Protein AF-0000000068370770 (afdb_homodimer)

Radius of gyration: 28.27 Å; Cα contacts (8 Å, |Δi|>4): 1199; chains: 2; bounding box: 85×94×84 Å

Structure (mmCIF, N/CA/C/O backbone):
data_AF-0000000068370770-model_v1
#
loop_
_entity.id
_entity.type
_entity.pdbx_description
1 polymer 'Peptidase S1 domain-containing protein'
#
loop_
_atom_site.group_PDB
_atom_site.id
_atom_site.type_symbol
_atom_site.label_atom_id
_atom_site.label_alt_id
_atom_site.label_comp_id
_atom_site.label_asym_id
_atom_site.label_entity_id
_atom_site.label_seq_id
_atom_site.pdbx_PDB_ins_code
_atom_site.Cartn_x
_atom_site.Cartn_y
_atom_site.Cartn_z
_atom_site.occupancy
_atom_site.B_iso_or_equiv
_atom_site.auth_seq_id
_atom_site.auth_comp_id
_atom_site.auth_asym_id
_atom_site.auth_atom_id
_atom_site.pdbx_PDB_model_num
ATOM 1 N N . MET A 1 1 ? 51.875 -56.219 -5.203 1 25.67 1 MET A N 1
ATOM 2 C CA . MET A 1 1 ? 50.938 -55.594 -6.117 1 25.67 1 MET A CA 1
ATOM 3 C C . MET A 1 1 ? 49.719 -55.062 -5.359 1 25.67 1 MET A C 1
ATOM 5 O O . MET A 1 1 ? 48.844 -55.812 -4.934 1 25.67 1 MET A O 1
ATOM 9 N N . MET A 1 2 ? 49.938 -54.031 -4.477 1 26.03 2 MET A N 1
ATOM 10 C CA . MET A 1 2 ? 49.094 -53.344 -3.504 1 26.03 2 MET A CA 1
ATOM 11 C C . MET A 1 2 ? 48 -52.531 -4.203 1 26.03 2 MET A C 1
ATOM 13 O O . MET A 1 2 ? 48.281 -51.688 -5.031 1 26.03 2 MET A O 1
ATOM 17 N N . CYS A 1 3 ? 46.844 -53.219 -4.527 1 25.69 3 CYS A N 1
ATOM 18 C CA . CYS A 1 3 ? 45.688 -52.656 -5.195 1 25.69 3 CYS A CA 1
ATOM 19 C C . CYS A 1 3 ? 45.188 -51.406 -4.488 1 25.69 3 CYS A C 1
ATOM 21 O O . CYS A 1 3 ? 44.844 -51.438 -3.309 1 25.69 3 CYS A O 1
ATOM 23 N N . LEU A 1 4 ? 45.781 -50.281 -4.832 1 23.16 4 LEU A N 1
ATOM 24 C CA . LEU A 1 4 ? 45.375 -48.906 -4.418 1 23.16 4 LEU A CA 1
ATOM 25 C C . LEU A 1 4 ? 43.906 -48.656 -4.688 1 23.16 4 LEU A C 1
ATOM 27 O O . LEU A 1 4 ? 43.469 -48.656 -5.844 1 23.16 4 LEU A O 1
ATOM 31 N N . PHE A 1 5 ? 43.031 -49.25 -3.863 1 23.81 5 PHE A N 1
ATOM 32 C CA . PHE A 1 5 ? 41.625 -48.969 -3.9 1 23.81 5 PHE A CA 1
ATOM 33 C C . PHE A 1 5 ? 41.375 -47.469 -3.875 1 23.81 5 PHE A C 1
ATOM 35 O O . PHE A 1 5 ? 41.688 -46.781 -2.891 1 23.81 5 PHE A O 1
ATOM 42 N N . ASN A 1 6 ? 41.5 -46.844 -5.043 1 23.33 6 ASN A N 1
ATOM 43 C CA . ASN A 1 6 ? 41.125 -45.469 -5.219 1 23.33 6 ASN A CA 1
ATOM 44 C C . ASN A 1 6 ? 39.688 -45.219 -4.785 1 23.33 6 ASN A C 1
ATOM 46 O O . ASN A 1 6 ? 38.75 -45.781 -5.375 1 23.33 6 ASN A O 1
ATOM 50 N N . LEU A 1 7 ? 39.469 -45.094 -3.482 1 22.34 7 LEU A N 1
ATOM 51 C CA . LEU A 1 7 ? 38.156 -44.656 -2.961 1 22.34 7 LEU A CA 1
ATOM 52 C C . LEU A 1 7 ? 37.688 -43.375 -3.676 1 22.34 7 LEU A C 1
ATOM 54 O O . LEU A 1 7 ? 38.344 -42.344 -3.592 1 22.34 7 LEU A O 1
ATOM 58 N N . ILE A 1 8 ? 37.094 -43.562 -4.863 1 22.84 8 ILE A N 1
ATOM 59 C CA . ILE A 1 8 ? 36.375 -42.469 -5.531 1 22.84 8 ILE A CA 1
ATOM 60 C C . ILE A 1 8 ? 35.406 -41.812 -4.555 1 22.84 8 ILE A C 1
ATOM 62 O O . ILE A 1 8 ? 34.5 -42.469 -4.031 1 22.84 8 ILE A O 1
ATOM 66 N N . GLN A 1 9 ? 35.906 -40.875 -3.742 1 21.64 9 GLN A N 1
ATOM 67 C CA . GLN A 1 9 ? 35.062 -40 -2.941 1 21.64 9 GLN A CA 1
ATOM 68 C C . GLN A 1 9 ? 33.969 -39.375 -3.789 1 21.64 9 GLN A C 1
ATOM 70 O O . GLN A 1 9 ? 34.25 -38.594 -4.715 1 21.64 9 GLN A O 1
ATOM 75 N N . MET A 1 10 ? 32.938 -40.156 -4.074 1 22.88 10 MET A N 1
ATOM 76 C CA . MET A 1 10 ? 31.75 -39.562 -4.68 1 22.88 10 MET A CA 1
ATOM 77 C C . MET A 1 10 ? 31.297 -38.312 -3.918 1 22.88 10 MET A C 1
ATOM 79 O O . MET A 1 10 ? 31 -38.406 -2.727 1 22.88 10 MET A O 1
ATOM 83 N N . ALA A 1 11 ? 31.922 -37.188 -4.18 1 23.06 11 ALA A N 1
ATOM 84 C CA . ALA A 1 11 ? 31.438 -35.875 -3.727 1 23.06 11 ALA A CA 1
ATOM 85 C C . ALA A 1 11 ? 29.953 -35.719 -3.996 1 23.06 11 ALA A C 1
ATOM 87 O O . ALA A 1 11 ? 29.516 -35.719 -5.148 1 23.06 11 ALA A O 1
ATOM 88 N N . PHE A 1 12 ? 29.203 -36.375 -3.16 1 23.58 12 PHE A N 1
ATOM 89 C CA . PHE A 1 12 ? 27.797 -36 -3.104 1 23.58 12 PHE A CA 1
ATOM 90 C C . PHE A 1 12 ? 27.641 -34.469 -3.025 1 23.58 12 PHE A C 1
ATOM 92 O O . PHE A 1 12 ? 28.047 -33.844 -2.049 1 23.58 12 PHE A O 1
ATOM 99 N N . LEU A 1 13 ? 27.906 -33.812 -4.094 1 23.61 13 LEU A N 1
ATOM 100 C CA . LEU A 1 13 ? 27.438 -32.438 -4.152 1 23.61 13 LEU A CA 1
ATOM 101 C C . LEU A 1 13 ? 26 -32.344 -3.639 1 23.61 13 LEU A C 1
ATOM 103 O O . LEU A 1 13 ? 25.078 -32.875 -4.266 1 23.61 13 LEU A O 1
ATOM 107 N N . ILE A 1 14 ? 25.875 -32.625 -2.381 1 25.19 14 ILE A N 1
ATOM 108 C CA . ILE A 1 14 ? 24.641 -32.219 -1.721 1 25.19 14 ILE A CA 1
ATOM 109 C C . ILE A 1 14 ? 24.234 -30.828 -2.207 1 25.19 14 ILE A C 1
ATOM 111 O O . ILE A 1 14 ? 24.953 -29.844 -2.016 1 25.19 14 ILE A O 1
ATOM 115 N N . GLY A 1 15 ? 23.734 -30.734 -3.34 1 25.94 15 GLY A N 1
ATOM 116 C CA . GLY A 1 15 ? 23.062 -29.5 -3.713 1 25.94 15 GLY A CA 1
ATOM 117 C C . GLY A 1 15 ? 22.312 -28.844 -2.557 1 25.94 15 GLY A C 1
ATOM 118 O O . GLY A 1 15 ? 21.453 -29.469 -1.938 1 25.94 15 GLY A O 1
ATOM 119 N N . GLN A 1 16 ? 23.047 -28.141 -1.66 1 25.39 16 GLN A N 1
ATOM 120 C CA . GLN A 1 16 ? 22.5 -27.266 -0.634 1 25.39 16 GLN A CA 1
ATOM 121 C C . GLN A 1 16 ? 21.266 -26.516 -1.143 1 25.39 16 GLN A C 1
ATOM 123 O O . GLN A 1 16 ? 21.344 -25.781 -2.127 1 25.39 16 GLN A O 1
ATOM 128 N N . SER A 1 17 ? 20.172 -27.125 -1.146 1 30.44 17 SER A N 1
ATOM 129 C CA . SER A 1 17 ? 18.953 -26.328 -1.095 1 30.44 17 SER A CA 1
ATOM 130 C C . SER A 1 17 ? 19.156 -25.078 -0.256 1 30.44 17 SER A C 1
ATOM 132 O O . SER A 1 17 ? 19.453 -25.156 0.938 1 30.44 17 SER A O 1
ATOM 134 N N . THR A 1 18 ? 20.062 -24.219 -0.534 1 31.11 18 THR A N 1
ATOM 135 C CA . THR A 1 18 ? 20.062 -22.953 0.2 1 31.11 18 THR A CA 1
ATOM 136 C C . THR A 1 18 ? 18.641 -22.453 0.403 1 31.11 18 THR A C 1
ATOM 138 O O . THR A 1 18 ? 17.906 -22.203 -0.565 1 31.11 18 THR A O 1
ATOM 141 N N . ASP A 1 19 ? 17.859 -23 1.368 1 35.88 19 ASP A N 1
ATOM 142 C CA . ASP A 1 19 ? 16.797 -22.203 2.008 1 35.88 19 ASP A CA 1
ATOM 143 C C . ASP A 1 19 ? 17.125 -20.719 1.959 1 35.88 19 ASP A C 1
ATOM 145 O O . ASP A 1 19 ? 18.125 -20.266 2.531 1 35.88 19 ASP A O 1
ATOM 149 N N . ILE A 1 20 ? 17.266 -20.234 0.922 1 36.94 20 ILE A N 1
ATOM 150 C CA . ILE A 1 20 ? 17.359 -18.781 1.013 1 36.94 20 ILE A CA 1
ATOM 151 C C . ILE A 1 20 ? 16.562 -18.297 2.23 1 36.94 20 ILE A C 1
ATOM 153 O O . ILE A 1 20 ? 15.43 -17.844 2.104 1 36.94 20 ILE A O 1
ATOM 157 N N . SER A 1 21 ? 16.328 -19.156 3.223 1 37.56 21 SER A N 1
ATOM 158 C CA . SER A 1 21 ? 15.68 -18.891 4.508 1 37.56 21 SER A CA 1
ATOM 159 C C . SER A 1 21 ? 16.266 -17.656 5.184 1 37.56 21 SER A C 1
ATOM 161 O O . SER A 1 21 ? 15.609 -17.047 6.031 1 37.56 21 SER A O 1
ATOM 163 N N . ASP A 1 22 ? 17.531 -17.594 5.312 1 38 22 ASP A N 1
ATOM 164 C CA . ASP A 1 22 ? 17.984 -16.797 6.449 1 38 22 ASP A CA 1
ATOM 165 C C . ASP A 1 22 ? 17.484 -15.359 6.348 1 38 22 ASP A C 1
ATOM 167 O O . ASP A 1 22 ? 17.422 -14.648 7.352 1 38 22 ASP A O 1
ATOM 171 N N . GLY A 1 23 ? 17.844 -14.68 5.277 1 41.28 23 GLY A N 1
ATOM 172 C CA . GLY A 1 23 ? 17.516 -13.305 5.59 1 41.28 23 GLY A CA 1
ATOM 173 C C . GLY A 1 23 ? 16.031 -13.07 5.773 1 41.28 23 GLY A C 1
ATOM 174 O O . GLY A 1 23 ? 15.219 -13.633 5.047 1 41.28 23 GLY A O 1
ATOM 175 N N . GLU A 1 24 ? 15.508 -13.07 7.016 1 46.75 24 GLU A N 1
ATOM 176 C CA . GLU A 1 24 ? 14.203 -12.727 7.566 1 46.75 24 GLU A CA 1
ATOM 177 C C . GLU A 1 24 ? 13.414 -11.844 6.605 1 46.75 24 GLU A C 1
ATOM 179 O O . GLU A 1 24 ? 13.32 -10.633 6.801 1 46.75 24 GLU A O 1
ATOM 184 N N . GLU A 1 25 ? 13.656 -11.984 5.332 1 52.19 25 GLU A N 1
ATOM 185 C CA . GLU A 1 25 ? 12.938 -11 4.527 1 52.19 25 GLU A CA 1
ATOM 186 C C . GLU A 1 25 ? 11.43 -11.188 4.648 1 52.19 25 GLU A C 1
ATOM 188 O O . GLU A 1 25 ? 10.906 -12.266 4.352 1 52.19 25 GLU A O 1
ATOM 193 N N . HIS A 1 26 ? 10.844 -10.523 5.59 1 57.03 26 HIS A N 1
ATOM 194 C CA . HIS A 1 26 ? 9.422 -10.555 5.898 1 57.03 26 HIS A CA 1
ATOM 195 C C . HIS A 1 26 ? 8.594 -10.023 4.734 1 57.03 26 HIS A C 1
ATOM 197 O O . HIS A 1 26 ? 7.363 -10.133 4.742 1 57.03 26 HIS A O 1
ATOM 203 N N . SER A 1 27 ? 9.289 -9.414 3.77 1 61.91 27 SER A N 1
ATOM 204 C CA . SER A 1 27 ? 8.469 -8.852 2.703 1 61.91 27 SER A CA 1
ATOM 205 C C . SER A 1 27 ? 9.258 -8.75 1.397 1 61.91 27 SER A C 1
ATOM 207 O O . SER A 1 27 ? 10.484 -8.672 1.409 1 61.91 27 SER A O 1
ATOM 209 N N . ILE A 1 28 ? 8.633 -9.141 0.267 1 71.62 28 ILE A N 1
ATOM 210 C CA . ILE A 1 28 ? 9.109 -8.875 -1.087 1 71.62 28 ILE A CA 1
ATOM 211 C C . ILE A 1 28 ? 8.328 -7.707 -1.69 1 71.62 28 ILE A C 1
ATOM 213 O O . ILE A 1 28 ? 7.094 -7.707 -1.683 1 71.62 28 ILE A O 1
ATOM 217 N N . PRO A 1 29 ? 9.016 -6.703 -2.25 1 76.56 29 PRO A N 1
ATOM 218 C CA . PRO A 1 29 ? 8.414 -5.418 -2.615 1 76.56 29 PRO A CA 1
ATOM 219 C C . PRO A 1 29 ? 7.371 -5.551 -3.725 1 76.56 29 PRO A C 1
ATOM 221 O O . PRO A 1 29 ? 6.668 -4.586 -4.035 1 76.56 29 PRO A O 1
ATOM 224 N N . TYR A 1 30 ? 7.078 -6.762 -4.289 1 86.81 30 TYR A N 1
ATOM 225 C CA . TYR A 1 30 ? 6.07 -6.836 -5.344 1 86.81 30 TYR A CA 1
ATOM 226 C C . TYR A 1 30 ? 5.004 -7.871 -5.008 1 86.81 30 TYR A C 1
ATOM 228 O O . TYR A 1 30 ? 4.074 -8.086 -5.785 1 86.81 30 TYR A O 1
ATOM 236 N N . MET A 1 31 ? 5.137 -8.383 -3.82 1 87.94 31 MET A N 1
ATOM 237 C CA . MET A 1 31 ? 4.18 -9.43 -3.467 1 87.94 31 MET A CA 1
ATOM 238 C C . MET A 1 31 ? 3.16 -8.914 -2.457 1 87.94 31 MET A C 1
ATOM 240 O O . MET A 1 31 ? 3.496 -8.109 -1.584 1 87.94 31 MET A O 1
ATOM 244 N N . VAL A 1 32 ? 1.964 -9.43 -2.57 1 87 32 VAL A N 1
ATOM 245 C CA . VAL A 1 32 ? 0.902 -9.078 -1.631 1 87 32 VAL A CA 1
ATOM 246 C C . VAL A 1 32 ? 0.231 -10.352 -1.114 1 87 32 VAL A C 1
ATOM 248 O O . VAL A 1 32 ? 0.291 -11.398 -1.762 1 87 32 VAL A O 1
ATOM 251 N N . GLY A 1 33 ? -0.322 -10.188 0.079 1 86.19 33 GLY A N 1
ATOM 252 C CA . GLY A 1 33 ? -1.226 -11.203 0.593 1 86.19 33 GLY A CA 1
ATOM 253 C C . GLY A 1 33 ? -2.689 -10.867 0.37 1 86.19 33 GLY A C 1
ATOM 254 O O . GLY A 1 33 ? -3.096 -9.711 0.512 1 86.19 33 GLY A O 1
ATOM 255 N N . ILE A 1 34 ? -3.369 -11.836 -0.151 1 88.25 34 ILE A N 1
ATOM 256 C CA . ILE A 1 34 ? -4.82 -11.734 -0.228 1 88.25 34 ILE A CA 1
ATOM 257 C C . ILE A 1 34 ? -5.449 -12.375 1.011 1 88.25 34 ILE A C 1
ATOM 259 O O . ILE A 1 34 ? -5.34 -13.586 1.217 1 88.25 34 ILE A O 1
ATOM 263 N N . ILE A 1 35 ? -6.145 -11.516 1.801 1 84.19 35 ILE A N 1
ATOM 264 C CA . ILE A 1 35 ? -6.512 -11.93 3.152 1 84.19 35 ILE A CA 1
ATOM 265 C C . ILE A 1 35 ? -8.031 -11.922 3.297 1 84.19 35 ILE A C 1
ATOM 267 O O . ILE A 1 35 ? -8.703 -10.977 2.861 1 84.19 35 ILE A O 1
ATOM 271 N N . LYS A 1 36 ? -8.547 -12.969 3.779 1 82.81 36 LYS A N 1
ATOM 272 C CA . LYS A 1 36 ? -9.969 -13.102 4.102 1 82.81 36 LYS A CA 1
ATOM 273 C C . LYS A 1 36 ? -10.156 -13.594 5.535 1 82.81 36 LYS A C 1
ATOM 275 O O . LYS A 1 36 ? -9.539 -14.57 5.949 1 82.81 36 LYS A O 1
ATOM 280 N N . HIS A 1 37 ? -10.984 -12.852 6.305 1 80.19 37 HIS A N 1
ATOM 281 C CA . HIS A 1 37 ? -11.25 -13.188 7.699 1 80.19 37 HIS A CA 1
ATOM 282 C C . HIS A 1 37 ? -9.953 -13.367 8.477 1 80.19 37 HIS A C 1
ATOM 28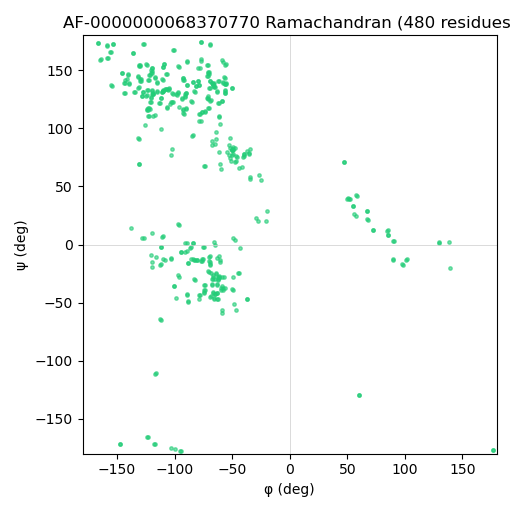4 O O . HIS A 1 37 ? -9.797 -14.359 9.203 1 80.19 37 HIS A O 1
ATOM 290 N N . LYS A 1 38 ? -8.977 -12.539 8.203 1 75.75 38 LYS A N 1
ATOM 291 C CA . LYS A 1 38 ? -7.707 -12.461 8.914 1 75.75 38 LYS A CA 1
ATOM 292 C C . LYS A 1 38 ? -6.824 -13.664 8.594 1 75.75 38 LYS A C 1
ATOM 294 O O . LYS A 1 38 ? -5.867 -13.945 9.32 1 75.75 38 LYS A O 1
ATOM 299 N N . HIS A 1 39 ? -7.23 -14.391 7.574 1 79.06 39 HIS A N 1
ATOM 300 C CA . HIS A 1 39 ? -6.406 -15.5 7.113 1 79.06 39 HIS A CA 1
ATOM 301 C C . HIS A 1 39 ? -5.922 -15.273 5.688 1 79.06 39 HIS A C 1
ATOM 303 O O . HIS A 1 39 ? -6.656 -14.734 4.855 1 79.06 39 HIS A O 1
ATOM 309 N N . LEU A 1 40 ? -4.73 -15.711 5.477 1 82.44 40 LEU A N 1
ATOM 310 C CA . LEU A 1 40 ? -4.176 -15.609 4.133 1 82.44 40 LEU A CA 1
ATOM 311 C C . LEU A 1 40 ? -4.867 -16.594 3.186 1 82.44 40 LEU A C 1
ATOM 313 O O . LEU A 1 40 ? -4.793 -17.797 3.377 1 82.44 40 LEU A O 1
ATOM 317 N N . LEU A 1 41 ? -5.508 -16.125 2.201 1 85.38 41 LEU A N 1
ATOM 318 C CA . LEU A 1 41 ? -6.215 -16.906 1.189 1 85.38 41 LEU A CA 1
ATOM 319 C C . LEU A 1 41 ? -5.285 -17.281 0.043 1 85.38 41 LEU A C 1
ATOM 321 O O . LEU A 1 41 ? -5.262 -18.438 -0.39 1 85.38 41 LEU A O 1
ATOM 325 N N . CYS A 1 42 ? -4.574 -16.266 -0.433 1 90.19 42 CYS A N 1
ATOM 326 C CA . CYS A 1 42 ? -3.693 -16.406 -1.588 1 90.19 42 CYS A CA 1
ATOM 327 C C . CYS A 1 42 ? -2.594 -15.344 -1.564 1 90.19 42 CYS A C 1
ATOM 329 O O . CYS A 1 42 ? -2.648 -14.406 -0.77 1 90.19 42 CYS A O 1
ATOM 331 N N . ALA A 1 43 ? -1.646 -15.594 -2.365 1 89.56 43 ALA A N 1
ATOM 332 C CA . ALA A 1 43 ? -0.662 -14.562 -2.68 1 89.56 43 ALA A CA 1
ATOM 333 C C . ALA A 1 43 ? -0.954 -13.922 -4.035 1 89.56 43 ALA A C 1
ATOM 335 O O . ALA A 1 43 ? -1.823 -14.383 -4.773 1 89.56 43 ALA A O 1
ATOM 336 N N . GLY A 1 44 ? -0.3 -12.82 -4.309 1 92.38 44 GLY A N 1
ATOM 337 C CA . GLY A 1 44 ? -0.376 -12.125 -5.582 1 92.38 44 GLY A CA 1
ATOM 338 C C . GLY A 1 44 ? 0.809 -11.211 -5.832 1 92.38 44 GLY A C 1
ATOM 339 O O . GLY A 1 44 ? 1.672 -11.055 -4.965 1 92.38 44 GLY A O 1
ATOM 340 N N . THR A 1 45 ? 0.843 -10.719 -7.039 1 91.81 45 THR A N 1
ATOM 341 C CA . THR A 1 45 ? 1.927 -9.812 -7.402 1 91.81 45 THR A CA 1
ATOM 342 C C . THR A 1 45 ? 1.378 -8.547 -8.055 1 91.81 45 THR A C 1
ATOM 344 O O . THR A 1 45 ? 0.428 -8.609 -8.836 1 91.81 45 THR A O 1
ATOM 347 N N . PHE A 1 46 ? 2.053 -7.469 -7.691 1 89 46 PHE A N 1
ATOM 348 C CA . PHE A 1 46 ? 1.781 -6.25 -8.445 1 89 46 PHE A CA 1
ATOM 349 C C . PHE A 1 46 ? 2.367 -6.344 -9.852 1 89 46 PHE A C 1
ATOM 351 O O . PHE A 1 46 ? 3.562 -6.59 -10.016 1 89 46 PHE A O 1
ATOM 358 N N . ILE A 1 47 ? 1.547 -6.121 -10.859 1 87.56 47 ILE A N 1
ATOM 359 C CA . ILE A 1 47 ? 2.041 -6.125 -12.234 1 87.56 47 ILE A CA 1
ATOM 360 C C . ILE A 1 47 ? 1.955 -4.715 -12.812 1 87.56 47 ILE A C 1
ATOM 362 O O . ILE A 1 47 ? 2.541 -4.434 -13.867 1 87.56 47 ILE A O 1
ATOM 366 N N . LYS A 1 48 ? 1.196 -3.834 -12.227 1 84.06 48 LYS A N 1
ATOM 367 C CA . LYS A 1 48 ? 1.031 -2.404 -12.469 1 84.06 48 LYS A CA 1
ATOM 368 C C . LYS A 1 48 ? 0.568 -1.683 -11.203 1 84.06 48 LYS A C 1
ATOM 370 O O . LYS A 1 48 ? 0.194 -2.322 -10.219 1 84.06 48 LYS A O 1
ATOM 375 N N . GLN A 1 49 ? 0.59 -0.319 -11.461 1 81.56 49 GLN A N 1
ATOM 376 C CA . GLN A 1 49 ? 0.131 0.452 -10.312 1 81.56 49 GLN A CA 1
ATOM 377 C C . GLN A 1 49 ? -1.314 0.109 -9.961 1 81.56 49 GLN A C 1
ATOM 379 O O . GLN A 1 49 ? -2.205 0.219 -10.805 1 81.56 49 GLN A O 1
ATOM 384 N N . ASN A 1 50 ? -1.671 -0.555 -8.891 1 84.44 50 ASN A N 1
ATOM 385 C CA . ASN A 1 50 ? -2.971 -0.872 -8.305 1 84.44 50 ASN A CA 1
ATOM 386 C C . ASN A 1 50 ? -3.572 -2.129 -8.93 1 84.44 50 ASN A C 1
ATOM 388 O O . ASN A 1 50 ? -4.793 -2.287 -8.953 1 84.44 50 ASN A O 1
ATOM 392 N N . TRP A 1 51 ? -2.818 -2.854 -9.656 1 88.06 51 TRP A N 1
ATOM 393 C CA . TRP A 1 51 ? -3.273 -4.121 -10.219 1 88.06 51 TRP A CA 1
ATOM 394 C C . TRP A 1 51 ? -2.473 -5.289 -9.648 1 88.06 51 TRP A C 1
ATOM 396 O O . TRP A 1 51 ? -1.24 -5.258 -9.641 1 88.06 51 TRP A O 1
ATOM 406 N N . VAL A 1 52 ? -3.215 -6.219 -9.266 1 91.38 52 VAL A N 1
ATOM 407 C CA . VAL A 1 52 ? -2.602 -7.422 -8.711 1 91.38 52 VAL A CA 1
ATOM 408 C C . VAL A 1 52 ? -2.975 -8.633 -9.562 1 91.38 52 VAL A C 1
ATOM 410 O O . VAL A 1 52 ? -4.133 -8.789 -9.961 1 91.38 52 VAL A O 1
ATOM 413 N N . LEU A 1 53 ? -1.94 -9.383 -9.922 1 93 53 LEU A N 1
ATOM 414 C CA . LEU A 1 53 ? -2.113 -10.672 -10.594 1 93 53 LEU A CA 1
ATOM 415 C C . LEU A 1 53 ? -2.127 -11.812 -9.578 1 93 53 LEU A C 1
ATOM 417 O O . LEU A 1 53 ? -1.262 -11.883 -8.703 1 93 53 LEU A O 1
ATOM 421 N N . THR A 1 54 ? -3.189 -12.633 -9.617 1 93.62 54 THR A N 1
ATOM 422 C CA . THR A 1 54 ? -3.334 -13.781 -8.734 1 93.62 54 THR A CA 1
ATOM 423 C C . THR A 1 54 ? -4.086 -14.914 -9.438 1 93.62 54 THR A C 1
ATOM 425 O O . THR A 1 54 ? -4.188 -14.93 -10.672 1 93.62 54 THR A O 1
ATOM 428 N N . ALA A 1 55 ? -4.414 -15.938 -8.664 1 94 55 ALA A N 1
ATOM 429 C CA . ALA A 1 55 ? -5.094 -17.094 -9.234 1 94 55 ALA A CA 1
ATOM 430 C C . ALA A 1 55 ? -6.609 -16.969 -9.117 1 94 55 ALA A C 1
ATOM 432 O O . ALA A 1 55 ? -7.117 -16.469 -8.109 1 94 55 ALA A O 1
ATOM 433 N N . ALA A 1 56 ? -7.309 -17.453 -10.172 1 92.62 56 ALA A N 1
ATOM 434 C CA . ALA A 1 56 ? -8.766 -17.359 -10.203 1 92.62 56 ALA A CA 1
ATOM 435 C C . ALA A 1 56 ? -9.391 -18.172 -9.078 1 92.62 56 ALA A C 1
ATOM 437 O O . ALA A 1 56 ? -10.453 -17.828 -8.555 1 92.62 56 ALA A O 1
ATOM 438 N N . HIS A 1 57 ? -8.703 -19.125 -8.648 1 93.25 57 HIS A N 1
ATOM 439 C CA . HIS A 1 57 ? -9.297 -20.031 -7.656 1 93.25 57 HIS A CA 1
ATOM 440 C C . HIS A 1 57 ? -9.305 -19.391 -6.273 1 93.25 57 HIS A C 1
ATOM 442 O O . HIS A 1 57 ? -9.914 -19.906 -5.34 1 93.25 57 HIS A O 1
ATOM 448 N N . CYS A 1 58 ? -8.609 -18.328 -6 1 90.88 58 CYS A N 1
ATOM 449 C CA . CYS A 1 58 ? -8.57 -17.656 -4.699 1 90.88 58 CYS A CA 1
ATOM 450 C C . CYS A 1 58 ? -9.953 -17.141 -4.309 1 90.88 58 CYS A C 1
ATOM 452 O O . CYS A 1 58 ? -10.266 -17.031 -3.125 1 90.88 58 CYS A O 1
ATOM 454 N N . PHE A 1 59 ? -10.828 -16.797 -5.195 1 86.88 59 PHE A N 1
ATOM 455 C CA . PHE A 1 59 ? -12.211 -16.359 -5.059 1 86.88 59 PHE A CA 1
ATOM 456 C C . PHE A 1 59 ? -12.344 -15.297 -3.971 1 86.88 59 PHE A C 1
ATOM 458 O O . PHE A 1 59 ? -12.945 -15.547 -2.926 1 86.88 59 PHE A O 1
ATOM 465 N N . PRO A 1 60 ? -11.836 -14.125 -4.242 1 88.69 60 PRO A N 1
ATOM 466 C CA . PRO A 1 60 ? -12.039 -13.039 -3.271 1 88.69 60 PRO A CA 1
ATOM 467 C C . PRO A 1 60 ? -13.484 -12.562 -3.207 1 88.69 60 PRO A C 1
ATOM 469 O O . PRO A 1 60 ? -14.234 -12.719 -4.18 1 88.69 60 PRO A O 1
ATOM 472 N N . ASP A 1 61 ? -13.922 -12.141 -2.023 1 87.69 61 ASP A N 1
ATOM 473 C CA . ASP A 1 61 ? -15.234 -11.531 -1.857 1 87.69 61 ASP A CA 1
ATOM 474 C C . ASP A 1 61 ? -15.133 -10.148 -1.227 1 87.69 61 ASP A C 1
ATOM 476 O O . ASP A 1 61 ? -14.062 -9.539 -1.236 1 87.69 61 ASP A O 1
ATOM 480 N N . GLU A 1 62 ? -16.234 -9.594 -0.751 1 83.44 62 GLU A N 1
ATOM 481 C CA . GLU A 1 62 ? -16.281 -8.211 -0.274 1 83.44 62 GLU A CA 1
ATOM 482 C C . GLU A 1 62 ? -15.484 -8.055 1.021 1 83.44 62 GLU A C 1
ATOM 484 O O . GLU A 1 62 ? -15.117 -6.934 1.393 1 83.44 62 GLU A O 1
ATOM 489 N N . LYS A 1 63 ? -15.219 -9.148 1.654 1 83.19 63 LYS A N 1
ATOM 490 C CA . LYS A 1 63 ? -14.5 -9.078 2.926 1 83.19 63 LYS A CA 1
ATOM 491 C C . LYS A 1 63 ? -13 -9.258 2.719 1 83.19 63 LYS A C 1
ATOM 493 O O . LYS A 1 63 ? -12.219 -9.148 3.668 1 83.19 63 LYS A O 1
ATOM 498 N N . THR A 1 64 ? -12.617 -9.578 1.495 1 86.56 64 THR A N 1
ATOM 499 C CA . THR A 1 64 ? -11.211 -9.805 1.185 1 86.56 64 THR A CA 1
ATOM 500 C C . THR A 1 64 ? -10.477 -8.477 1.032 1 86.56 64 THR A C 1
ATOM 502 O O . THR A 1 64 ? -11 -7.527 0.448 1 86.56 64 THR A O 1
ATOM 505 N N . TYR A 1 65 ? -9.234 -8.414 1.632 1 83.06 65 TYR A N 1
ATOM 506 C CA . TYR A 1 65 ? -8.398 -7.227 1.494 1 83.06 65 TYR A CA 1
ATOM 507 C C . TYR A 1 65 ? -6.949 -7.609 1.219 1 83.06 65 TYR A C 1
ATOM 509 O O . TYR A 1 65 ? -6.582 -8.781 1.316 1 83.06 65 TYR A O 1
ATOM 517 N N . ILE A 1 66 ? -6.223 -6.633 0.782 1 85.88 66 ILE A N 1
ATOM 518 C CA . ILE A 1 66 ? -4.836 -6.852 0.377 1 85.88 66 ILE A CA 1
ATOM 519 C C . ILE A 1 66 ? -3.898 -6.453 1.513 1 85.88 66 ILE A C 1
ATOM 521 O O . ILE A 1 66 ? -4.035 -5.371 2.09 1 85.88 66 ILE A O 1
ATOM 525 N N . GLY A 1 67 ? -3.037 -7.309 1.84 1 80.94 67 GLY A N 1
ATOM 526 C CA . GLY A 1 67 ? -1.944 -7.008 2.75 1 80.94 67 GLY A CA 1
ATOM 527 C C . GLY A 1 67 ? -0.606 -6.867 2.051 1 80.94 67 GLY A C 1
ATOM 528 O O . GLY A 1 67 ? -0.281 -7.652 1.157 1 80.94 67 GLY A O 1
ATOM 529 N N . VAL A 1 68 ? 0.087 -5.812 2.418 1 76.25 68 VAL A N 1
ATOM 530 C CA . VAL A 1 68 ? 1.418 -5.613 1.855 1 76.25 68 VAL A CA 1
ATOM 531 C C . VAL A 1 68 ? 2.475 -5.828 2.938 1 76.25 68 VAL A C 1
ATOM 533 O O . VAL A 1 68 ? 2.25 -5.508 4.105 1 76.25 68 VAL A O 1
ATOM 536 N N . GLY A 1 69 ? 3.613 -6.465 2.514 1 66.44 69 GLY A N 1
ATOM 537 C CA . GLY A 1 69 ? 4.68 -6.73 3.471 1 66.44 69 GLY A CA 1
ATOM 538 C C . GLY A 1 69 ? 4.238 -7.605 4.629 1 66.44 69 GLY A C 1
ATOM 539 O O . GLY A 1 69 ? 3.596 -8.633 4.422 1 66.44 69 GLY A O 1
ATOM 540 N N . ARG A 1 70 ? 4.484 -7.215 5.855 1 62.22 70 ARG A N 1
ATOM 541 C CA . ARG A 1 70 ? 4.152 -7.988 7.051 1 62.22 70 ARG A CA 1
ATOM 542 C C . ARG A 1 70 ? 2.646 -8.039 7.27 1 62.22 70 ARG A C 1
ATOM 544 O O . ARG A 1 70 ? 2.139 -8.953 7.922 1 62.22 70 ARG A O 1
ATOM 551 N N . GLN A 1 71 ? 1.98 -7.039 6.707 1 60 71 GLN A N 1
ATOM 552 C CA . GLN A 1 71 ? 0.53 -7.031 6.859 1 60 71 GLN A CA 1
ATOM 553 C C . GLN A 1 71 ? -0.096 -8.273 6.223 1 60 71 GLN A C 1
ATOM 555 O O . GLN A 1 71 ? -1.196 -8.68 6.602 1 60 71 GLN A O 1
ATOM 560 N N . ALA A 1 72 ? 0.683 -8.688 5.25 1 52.78 72 ALA A N 1
ATOM 561 C CA . ALA A 1 72 ? 0.14 -9.867 4.582 1 52.78 72 ALA A CA 1
ATOM 562 C C . ALA A 1 72 ? -0.004 -11.031 5.559 1 52.78 72 ALA A C 1
ATOM 564 O O . ALA A 1 72 ? -0.725 -11.992 5.281 1 52.78 72 ALA A O 1
ATOM 565 N N . ILE A 1 73 ? 0.67 -10.891 6.738 1 54.44 73 ILE A N 1
ATOM 566 C CA . ILE A 1 73 ? 0.664 -12.047 7.629 1 54.44 73 ILE A CA 1
ATOM 567 C C . ILE A 1 73 ? 0.018 -11.672 8.961 1 54.44 73 ILE A C 1
ATOM 569 O O . ILE A 1 73 ? -0.31 -12.547 9.766 1 54.44 73 ILE A O 1
ATOM 573 N N . ILE A 1 74 ? -0.055 -10.352 9.266 1 55.12 74 ILE A N 1
ATOM 574 C CA . ILE A 1 74 ? -0.527 -9.992 10.594 1 55.12 74 ILE A CA 1
ATOM 575 C C . ILE A 1 74 ? -2.043 -9.805 10.57 1 55.12 74 ILE A C 1
ATOM 577 O O . ILE A 1 74 ? -2.574 -9.125 9.688 1 55.12 74 ILE A O 1
ATOM 581 N N . LYS A 1 75 ? -2.75 -10.531 11.594 1 51.66 75 LYS A N 1
ATOM 582 C CA . LYS A 1 75 ? -4.18 -10.57 11.883 1 51.66 75 LYS A CA 1
ATOM 583 C C . LYS A 1 75 ? -4.703 -9.188 12.258 1 51.66 75 LYS A C 1
ATOM 585 O O . LYS A 1 75 ? -4.184 -8.547 13.18 1 51.66 75 LYS A O 1
ATOM 590 N N . ASP A 1 76 ? -4.941 -8.383 11.461 1 52.25 76 ASP A N 1
ATOM 591 C CA . ASP A 1 76 ? -5.75 -7.238 11.859 1 52.25 76 ASP A CA 1
ATOM 592 C C . ASP A 1 76 ? -5.207 -5.941 11.266 1 52.25 76 ASP A C 1
ATOM 594 O O . ASP A 1 76 ? -5.75 -4.863 11.516 1 52.25 76 ASP A O 1
ATOM 598 N N . GLU A 1 77 ? -4.16 -6.172 10.492 1 49.97 77 GLU A N 1
ATOM 599 C CA . GLU A 1 77 ? -3.48 -4.945 10.086 1 49.97 77 GLU A CA 1
ATOM 600 C C . GLU A 1 77 ? -3.648 -4.695 8.586 1 49.97 77 GLU A C 1
ATOM 602 O O . GLU A 1 77 ? -3.791 -5.641 7.809 1 49.97 77 GLU A O 1
ATOM 607 N N . GLY A 1 78 ? -4.52 -3.881 8.047 1 53.5 78 GLY A N 1
ATOM 608 C CA . GLY A 1 78 ? -4.523 -3.441 6.664 1 53.5 78 GLY A CA 1
ATOM 609 C C . GLY A 1 78 ? -5.914 -3.398 6.059 1 53.5 78 GLY A C 1
ATOM 610 O O . GLY A 1 78 ? -6.094 -2.904 4.941 1 53.5 78 GLY A O 1
ATOM 611 N N . LYS A 1 79 ? -7 -4.227 6.754 1 56.72 79 LYS A N 1
ATOM 612 C CA . LYS A 1 79 ? -8.328 -4.414 6.172 1 56.72 79 LYS A CA 1
ATOM 613 C C . LYS A 1 79 ? -8.859 -3.105 5.594 1 56.72 79 LYS A C 1
ATOM 615 O O . LYS A 1 79 ? -9.633 -3.117 4.629 1 56.72 79 LYS A O 1
ATOM 620 N N . ASP A 1 80 ? -7.965 -1.943 5.797 1 63.38 80 ASP A N 1
ATOM 621 C CA . ASP A 1 80 ? -8.664 -0.742 5.355 1 63.38 80 ASP A CA 1
ATOM 622 C C . ASP A 1 80 ? -7.738 0.175 4.562 1 63.38 80 ASP A C 1
ATOM 624 O O . ASP A 1 80 ? -8.164 1.226 4.074 1 63.38 80 ASP A O 1
ATOM 628 N N . PHE A 1 81 ? -6.621 -0.378 4.176 1 69.12 81 PHE A N 1
ATOM 629 C CA . PHE A 1 81 ? -5.773 0.553 3.441 1 69.12 81 PHE A CA 1
ATOM 630 C C . PHE A 1 81 ? -5.926 0.351 1.938 1 69.12 81 PHE A C 1
ATOM 632 O O . PHE A 1 81 ? -6.062 1.319 1.188 1 69.12 81 PHE A O 1
ATOM 639 N N . ILE A 1 82 ? -5.887 -0.886 1.562 1 78.81 82 ILE A N 1
ATOM 640 C CA . ILE A 1 82 ? -5.973 -1.237 0.148 1 78.81 82 ILE A CA 1
ATOM 641 C C . ILE A 1 82 ? -7.133 -2.203 -0.073 1 78.81 82 ILE A C 1
ATOM 643 O O . ILE A 1 82 ? -7.145 -3.309 0.476 1 78.81 82 ILE A O 1
ATOM 647 N N . ASN A 1 83 ? -8.117 -1.706 -0.862 1 82.44 83 ASN A N 1
ATOM 648 C CA . ASN A 1 83 ? -9.305 -2.508 -1.132 1 82.44 83 ASN A CA 1
ATOM 649 C C . ASN A 1 83 ? -9.352 -2.977 -2.584 1 82.44 83 ASN A C 1
ATOM 651 O O . ASN A 1 83 ? -8.812 -2.311 -3.471 1 82.44 83 ASN A O 1
ATOM 655 N N . ILE A 1 84 ? -10.031 -4.098 -2.674 1 88.62 84 ILE A N 1
ATOM 656 C CA . ILE A 1 84 ? -10.289 -4.594 -4.023 1 88.62 84 ILE A CA 1
ATOM 657 C C . ILE A 1 84 ? -11.547 -3.932 -4.578 1 88.62 84 ILE A C 1
ATOM 659 O O . ILE A 1 84 ? -12.617 -4.012 -3.975 1 88.62 84 ILE A O 1
ATOM 663 N N . THR A 1 85 ? -11.461 -3.264 -5.715 1 87.75 85 THR A N 1
ATOM 664 C CA . THR A 1 85 ? -12.617 -2.578 -6.285 1 87.75 85 THR A CA 1
ATOM 665 C C . THR A 1 85 ? -13.242 -3.406 -7.406 1 87.75 85 THR A C 1
ATOM 667 O O . THR A 1 85 ? -14.453 -3.361 -7.617 1 87.75 85 THR A O 1
ATOM 670 N N . LYS A 1 86 ? -12.445 -4.109 -8.18 1 88.75 86 LYS A N 1
ATOM 671 C CA . LYS A 1 86 ? -12.922 -4.945 -9.273 1 88.75 86 LYS A CA 1
ATOM 672 C C . LYS A 1 86 ? -12.141 -6.254 -9.352 1 88.75 86 LYS A C 1
ATOM 674 O O . LYS A 1 86 ? -10.953 -6.293 -9.016 1 88.75 86 LYS A O 1
ATOM 679 N N . VAL A 1 87 ? -12.844 -7.238 -9.734 1 90.06 87 VAL A N 1
ATOM 680 C CA . VAL A 1 87 ? -12.289 -8.57 -9.93 1 90.06 87 VAL A CA 1
ATOM 681 C C . VAL A 1 87 ? -12.5 -9.016 -11.375 1 90.06 87 VAL A C 1
ATOM 683 O O . VAL A 1 87 ? -13.617 -8.961 -11.891 1 90.06 87 VAL A O 1
ATOM 686 N N . PHE A 1 88 ? -11.43 -9.438 -12.062 1 88.25 88 PHE A N 1
ATOM 687 C CA . PHE A 1 88 ? -11.5 -9.891 -13.445 1 88.25 88 PHE A CA 1
ATOM 688 C C . PHE A 1 88 ? -10.945 -11.305 -13.578 1 88.25 88 PHE A C 1
ATOM 690 O O . PHE A 1 88 ? -9.742 -11.523 -13.406 1 88.25 88 PHE A O 1
ATOM 697 N N . PHE A 1 89 ? -11.82 -12.172 -13.953 1 88.38 89 PHE A N 1
ATOM 698 C CA . PHE A 1 89 ? -11.367 -13.531 -14.25 1 88.38 89 PHE A CA 1
ATOM 699 C C . PHE A 1 89 ? -10.844 -13.633 -15.672 1 88.38 89 PHE A C 1
ATOM 701 O O . PHE A 1 89 ? -11.422 -13.047 -16.594 1 88.38 89 PHE A O 1
ATOM 708 N N . TYR A 1 90 ? -9.812 -14.336 -15.836 1 87.44 90 TYR A N 1
ATOM 709 C CA . TYR A 1 90 ? -9.375 -14.641 -17.188 1 87.44 90 TYR A CA 1
ATOM 710 C C . TYR A 1 90 ? -10.359 -15.562 -17.891 1 87.44 90 TYR A C 1
ATOM 712 O O . TYR A 1 90 ? -10.875 -16.5 -17.281 1 87.44 90 TYR A O 1
ATOM 720 N N . PRO A 1 91 ? -10.609 -15.281 -19.188 1 85.75 91 PRO A N 1
ATOM 721 C CA . PRO A 1 91 ? -11.586 -16.109 -19.906 1 85.75 91 PRO A CA 1
ATOM 722 C C . PRO A 1 91 ? -11.219 -17.578 -19.906 1 85.75 91 PRO A C 1
ATOM 724 O O . PRO A 1 91 ? -10.047 -17.938 -20.062 1 85.75 91 PRO A O 1
ATOM 727 N N . GLY A 1 92 ? -12.336 -18.422 -19.703 1 86.62 92 GLY A N 1
ATOM 728 C CA . GLY A 1 92 ? -12.156 -19.859 -19.844 1 86.62 92 GLY A CA 1
ATOM 729 C C . GLY A 1 92 ? -11.656 -20.531 -18.578 1 86.62 92 GLY A C 1
ATOM 730 O O . GLY A 1 92 ? -11.195 -21.672 -18.609 1 86.62 92 GLY A O 1
ATOM 731 N N . PHE A 1 93 ? -11.641 -19.703 -17.484 1 88.94 93 PHE A N 1
ATOM 732 C CA . PHE A 1 93 ? -11.297 -20.359 -16.234 1 88.94 93 PHE A CA 1
ATOM 733 C C . PHE A 1 93 ? -12.242 -21.531 -15.953 1 88.94 93 PHE A C 1
ATOM 735 O O . PHE A 1 93 ? -13.461 -21.375 -16.031 1 88.94 93 PHE A O 1
ATOM 742 N N . ASN A 1 94 ? -11.656 -22.641 -15.641 1 92.44 94 ASN A N 1
ATOM 743 C CA . ASN A 1 94 ? -12.398 -23.844 -15.266 1 92.44 94 ASN A CA 1
ATOM 744 C C . ASN A 1 94 ? -12.062 -24.281 -13.836 1 92.44 94 ASN A C 1
ATOM 746 O O . ASN A 1 94 ? -10.961 -24.766 -13.578 1 92.44 94 ASN A O 1
ATOM 750 N N . PRO A 1 95 ? -13 -24.156 -12.922 1 91.62 95 PRO A N 1
ATOM 751 C CA . PRO A 1 95 ? -12.695 -24.453 -11.523 1 91.62 95 PRO A CA 1
ATOM 752 C C . PRO A 1 95 ? -12.461 -25.953 -11.273 1 91.62 95 PRO A C 1
ATOM 754 O O . PRO A 1 95 ? -11.961 -26.328 -10.211 1 91.62 95 PRO A O 1
ATOM 757 N N . LYS A 1 96 ? -12.734 -26.859 -12.203 1 92.25 96 LYS A N 1
ATOM 758 C CA . LYS A 1 96 ? -12.539 -28.297 -12.047 1 92.25 96 LYS A CA 1
ATOM 759 C C . LYS A 1 96 ? -11.141 -28.703 -12.477 1 92.25 96 LYS A C 1
ATOM 761 O O . LYS A 1 96 ? -10.5 -29.531 -11.828 1 92.25 96 LYS A O 1
ATOM 766 N N . THR A 1 97 ? -10.703 -28.141 -13.594 1 92.12 97 THR A N 1
ATOM 767 C CA . THR A 1 97 ? -9.414 -28.547 -14.148 1 92.12 97 THR A CA 1
ATOM 768 C C . THR A 1 97 ? -8.352 -27.5 -13.844 1 92.12 97 THR A C 1
ATOM 770 O O . THR A 1 97 ? -7.156 -27.75 -14.047 1 92.12 97 THR A O 1
ATOM 773 N N . PHE A 1 98 ? -8.719 -26.344 -13.391 1 92.31 98 PHE A N 1
ATOM 774 C CA . PHE A 1 98 ? -7.855 -25.203 -13.062 1 92.31 98 PHE A CA 1
ATOM 775 C C . PHE A 1 98 ? -7.207 -24.641 -14.32 1 92.31 98 PHE A C 1
ATOM 777 O O . PHE A 1 98 ? -6.141 -24.016 -14.242 1 92.31 98 PHE A O 1
ATOM 784 N N . GLU A 1 99 ? -7.859 -24.938 -15.438 1 92 99 GLU A N 1
ATOM 785 C CA . GLU A 1 99 ? -7.395 -24.281 -16.656 1 92 99 GLU A CA 1
ATOM 786 C C . GLU A 1 99 ? -7.641 -22.781 -16.609 1 92 99 GLU A C 1
ATOM 788 O O . GLU A 1 99 ? -8.688 -22.328 -16.141 1 92 99 GLU A O 1
ATOM 793 N N . ASN A 1 100 ? -6.656 -21.969 -17.078 1 90.69 100 ASN A N 1
ATOM 794 C CA . ASN A 1 100 ? -6.727 -20.516 -17.125 1 90.69 100 ASN A CA 1
ATOM 795 C C . ASN A 1 100 ? -6.965 -19.922 -15.742 1 90.69 100 ASN A C 1
ATOM 797 O O . ASN A 1 100 ? -7.805 -19.031 -15.578 1 90.69 100 ASN A O 1
ATOM 801 N N . ASP A 1 101 ? -6.27 -20.469 -14.734 1 92.44 101 ASP A N 1
ATOM 802 C CA . ASP A 1 101 ? -6.363 -20.047 -13.344 1 92.44 101 ASP A CA 1
ATOM 803 C C . ASP A 1 101 ? -5.664 -18.703 -13.125 1 92.44 101 ASP A C 1
ATOM 805 O O . ASP A 1 101 ? -4.629 -18.641 -12.461 1 92.44 101 ASP A O 1
ATOM 809 N N . ILE A 1 102 ? -6.277 -17.672 -13.742 1 92.44 102 ILE A N 1
ATOM 810 C CA . ILE A 1 102 ? -5.727 -16.328 -13.727 1 92.44 102 ILE A CA 1
ATOM 811 C C . ILE A 1 102 ? -6.82 -15.328 -13.336 1 92.44 102 ILE A C 1
ATOM 813 O O . ILE A 1 102 ? -7.949 -15.414 -13.82 1 92.44 102 ILE A O 1
ATOM 817 N N . MET A 1 103 ? -6.43 -14.469 -12.469 1 91.81 103 MET A N 1
ATOM 818 C CA . MET A 1 103 ? -7.344 -13.406 -12.055 1 91.81 103 MET A CA 1
ATOM 819 C C . MET A 1 103 ? -6.59 -12.094 -11.828 1 91.81 103 MET A C 1
ATOM 821 O O . MET A 1 103 ? -5.492 -12.094 -11.266 1 91.81 103 MET A O 1
ATOM 825 N N . LEU A 1 104 ? -7.227 -11.016 -12.289 1 91.12 104 LEU A N 1
ATOM 826 C CA . LEU A 1 104 ? -6.723 -9.672 -12.023 1 91.12 104 LEU A CA 1
ATOM 827 C C . LEU A 1 104 ? -7.605 -8.953 -11.008 1 91.12 104 LEU A C 1
ATOM 829 O O . LEU A 1 104 ? -8.836 -9.023 -11.094 1 91.12 104 LEU A O 1
ATOM 833 N N . LEU A 1 105 ? -6.895 -8.352 -10.07 1 90.81 105 LEU A N 1
ATOM 834 C CA . LEU A 1 105 ? -7.586 -7.52 -9.086 1 90.81 105 LEU A CA 1
ATOM 835 C C . LEU A 1 105 ? -7.242 -6.047 -9.273 1 90.81 105 LEU A C 1
ATOM 837 O O . LEU A 1 105 ? -6.066 -5.688 -9.375 1 90.81 105 LEU A O 1
ATOM 841 N N . LYS A 1 106 ? -8.281 -5.262 -9.406 1 89.25 106 LYS A N 1
ATOM 842 C CA . LYS A 1 106 ? -8.078 -3.814 -9.352 1 89.25 106 LYS A CA 1
ATOM 843 C C . LYS A 1 106 ? -8.211 -3.291 -7.926 1 89.25 106 LYS A C 1
ATOM 845 O O . LYS A 1 106 ? -9.164 -3.631 -7.223 1 89.25 106 LYS A O 1
ATOM 850 N N . LEU A 1 107 ? -7.172 -2.494 -7.574 1 87.38 107 LEU A N 1
ATOM 851 C CA . LEU A 1 107 ? -7.125 -2.014 -6.199 1 87.38 107 LEU A CA 1
ATOM 852 C C . LEU A 1 107 ? -7.422 -0.52 -6.133 1 87.38 107 LEU A C 1
ATOM 854 O O . LEU A 1 107 ? -7.25 0.195 -7.121 1 87.38 107 LEU A O 1
ATOM 858 N N . LYS A 1 108 ? -7.887 -0.179 -4.98 1 83.62 108 LYS A N 1
ATOM 859 C CA . LYS A 1 108 ? -8.094 1.231 -4.668 1 83.62 108 LYS A CA 1
ATOM 860 C C . LYS A 1 108 ? -7.574 1.568 -3.271 1 83.62 108 LYS A C 1
ATOM 862 O O . LYS A 1 108 ? -7.781 0.804 -2.326 1 83.62 108 LYS A O 1
ATOM 867 N N . ILE A 1 109 ? -6.82 2.631 -3.271 1 83 109 ILE A N 1
ATOM 868 C CA . ILE A 1 109 ? -6.383 3.143 -1.979 1 83 109 ILE A CA 1
ATOM 869 C C . ILE A 1 109 ? -7.41 4.133 -1.44 1 83 109 ILE A C 1
ATOM 871 O O . ILE A 1 109 ? -7.941 4.957 -2.191 1 83 109 ILE A O 1
ATOM 875 N N . ASN A 1 110 ? -7.656 4.012 -0.207 1 84.25 110 ASN A N 1
ATOM 876 C CA . ASN A 1 110 ? -8.523 5.012 0.41 1 84.25 110 ASN A CA 1
ATOM 877 C C . ASN A 1 110 ? -7.832 6.367 0.509 1 84.25 110 ASN A C 1
ATOM 879 O O . ASN A 1 110 ? -6.664 6.449 0.891 1 84.25 110 ASN A O 1
ATOM 883 N N . ILE A 1 111 ? -8.602 7.41 0.121 1 88.12 111 ILE A N 1
ATOM 884 C CA . ILE A 1 111 ? -8.008 8.742 0.118 1 88.12 111 ILE A CA 1
ATOM 885 C C . ILE A 1 111 ? -8.781 9.656 1.071 1 88.12 111 ILE A C 1
ATOM 887 O O . ILE A 1 111 ? -9.945 9.391 1.386 1 88.12 111 ILE A O 1
ATOM 891 N N . LEU A 1 112 ? -8.148 10.641 1.631 1 89 112 LEU A N 1
ATOM 892 C CA . LEU A 1 112 ? -8.789 11.711 2.385 1 89 112 LEU A CA 1
ATOM 893 C C . LEU A 1 112 ? -9.164 12.867 1.469 1 89 112 LEU A C 1
ATOM 895 O O . LEU A 1 112 ? -8.289 13.469 0.836 1 89 112 LEU A O 1
ATOM 899 N N . PRO A 1 113 ? -10.484 13.18 1.326 1 87.69 113 PRO A N 1
ATOM 900 C CA . PRO A 1 113 ? -10.898 14.25 0.41 1 87.69 113 PRO A CA 1
ATOM 901 C C . PRO A 1 113 ? -10.328 15.609 0.798 1 87.69 113 PRO A C 1
ATOM 903 O O . PRO A 1 113 ? -10.219 15.922 1.987 1 87.69 113 PRO A O 1
ATOM 906 N N . LEU A 1 114 ? -9.938 16.375 -0.205 1 88.06 114 LEU A N 1
ATOM 907 C CA . LEU A 1 114 ? -9.539 17.766 -0.044 1 88.06 114 LEU A CA 1
ATOM 908 C C . LEU A 1 114 ? -10.742 18.703 -0.168 1 88.06 114 LEU A C 1
ATOM 910 O O . LEU A 1 114 ? -11.766 18.328 -0.746 1 88.06 114 LEU A O 1
ATOM 914 N N . PRO A 1 115 ? -10.516 19.891 0.449 1 81 115 PRO A N 1
ATOM 915 C CA . PRO A 1 115 ? -11.656 20.812 0.368 1 81 115 PRO A CA 1
ATOM 916 C C . PRO A 1 115 ? -11.867 21.359 -1.037 1 81 115 PRO A C 1
ATOM 918 O O . PRO A 1 115 ? -10.906 21.5 -1.801 1 81 115 PRO A O 1
ATOM 921 N N . ASN A 1 116 ? -13.156 21.547 -1.38 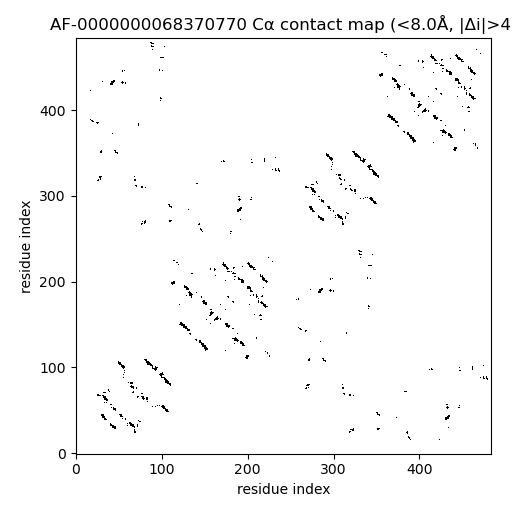1 74.25 116 ASN A N 1
ATOM 922 C CA . ASN A 1 116 ? -13.492 22.188 -2.648 1 74.25 116 ASN A CA 1
ATOM 923 C C . ASN A 1 116 ? -13.383 23.703 -2.559 1 74.25 116 ASN A C 1
ATOM 925 O O . ASN A 1 116 ? -13.438 24.406 -3.578 1 74.25 116 ASN A O 1
ATOM 929 N N . SER A 1 117 ? -13.289 24.219 -1.354 1 69.25 117 SER A N 1
ATOM 930 C CA . SER A 1 117 ? -13.289 25.656 -1.177 1 69.25 117 SER A CA 1
ATOM 931 C C . SER A 1 117 ? -12 26.141 -0.507 1 69.25 117 SER A C 1
ATOM 933 O O . SER A 1 117 ? -11.367 25.391 0.237 1 69.25 117 SER A O 1
ATOM 935 N N . THR A 1 118 ? -11.625 27.344 -0.858 1 74 118 THR A N 1
ATOM 936 C CA . THR A 1 118 ? -10.438 27.969 -0.307 1 74 118 THR A CA 1
ATOM 937 C C . THR A 1 118 ? -10.797 28.891 0.861 1 74 118 THR A C 1
ATOM 939 O O . THR A 1 118 ? -9.977 29.688 1.303 1 74 118 THR A O 1
ATOM 942 N N . HIS A 1 119 ? -12.008 28.656 1.371 1 84.06 119 HIS A N 1
ATOM 943 C CA . HIS A 1 119 ? -12.406 29.547 2.461 1 84.06 119 HIS A CA 1
ATOM 944 C C . HIS A 1 119 ? -11.594 29.25 3.725 1 84.06 119 HIS A C 1
ATOM 946 O O . HIS A 1 119 ? -11.227 28.109 3.98 1 84.06 119 HIS A O 1
ATOM 952 N N . ASP A 1 120 ? -11.398 30.312 4.453 1 90.38 120 ASP A N 1
ATOM 953 C CA . ASP A 1 120 ? -10.664 30.203 5.715 1 90.38 120 ASP A CA 1
ATOM 954 C C . ASP A 1 120 ? -11.5 29.484 6.77 1 90.38 120 ASP A C 1
ATOM 956 O O . ASP A 1 120 ? -12.727 29.484 6.707 1 90.38 120 ASP A O 1
ATOM 960 N N . LEU A 1 121 ? -10.836 28.875 7.715 1 92.94 121 LEU A N 1
ATOM 961 C CA . LEU A 1 121 ? -11.516 28.219 8.828 1 92.94 121 LEU A CA 1
ATOM 962 C C . LEU A 1 121 ? -11.883 29.219 9.906 1 92.94 121 LEU A C 1
ATOM 964 O O . LEU A 1 121 ? -11.055 30.031 10.312 1 92.94 121 LEU A O 1
ATOM 968 N N . LYS A 1 122 ? -13.117 29.156 10.344 1 94.31 122 LYS A N 1
ATOM 969 C CA . LYS A 1 122 ? -13.594 30.094 11.367 1 94.31 122 LYS A CA 1
ATOM 970 C C . LYS A 1 122 ? -13.141 29.656 12.758 1 94.31 122 LYS A C 1
ATOM 972 O O . LYS A 1 122 ? -13.172 28.469 13.086 1 94.31 122 LYS A O 1
ATOM 977 N N . ALA A 1 123 ? -12.766 30.719 13.547 1 95.5 123 ALA A N 1
ATOM 978 C CA . ALA A 1 123 ? -12.461 30.422 14.945 1 95.5 123 ALA A CA 1
ATOM 979 C C . ALA A 1 123 ? -13.617 29.719 15.633 1 95.5 123 ALA A C 1
ATOM 981 O O . ALA A 1 123 ? -14.781 30.047 15.406 1 95.5 123 ALA A O 1
ATOM 982 N N . GLY A 1 124 ? -13.273 28.703 16.453 1 94.94 124 GLY A N 1
ATOM 983 C CA . GLY A 1 124 ? -14.297 27.953 17.156 1 94.94 124 GLY A CA 1
ATOM 984 C C . GLY A 1 124 ? -14.656 26.656 16.469 1 94.94 124 GLY A C 1
ATOM 985 O O . GLY A 1 124 ? -15.273 25.766 17.078 1 94.94 124 GLY A O 1
ATOM 986 N N . THR A 1 125 ? -14.289 26.531 15.18 1 94.38 125 THR A N 1
ATOM 987 C CA . THR A 1 125 ? -14.539 25.281 14.461 1 94.38 125 THR A CA 1
ATOM 988 C C . THR A 1 125 ? -13.773 24.125 15.086 1 94.38 125 THR A C 1
ATOM 990 O O . THR A 1 125 ? -12.586 24.25 15.391 1 94.38 125 THR A O 1
ATOM 993 N N . VAL A 1 126 ? -14.492 22.984 15.328 1 93.5 126 VAL A N 1
ATOM 994 C CA . VAL A 1 126 ? -13.836 21.797 15.875 1 93.5 126 VAL A CA 1
ATOM 995 C C . VAL A 1 126 ? -13.344 20.906 14.742 1 93.5 126 VAL A C 1
ATOM 997 O O . VAL A 1 126 ? -14.086 20.625 13.805 1 93.5 126 VAL A O 1
ATOM 1000 N N . CYS A 1 127 ? -12.086 20.562 14.797 1 93.38 127 CYS A N 1
ATOM 1001 C CA . CYS A 1 127 ? -11.438 19.688 13.828 1 93.38 127 CYS A CA 1
ATOM 1002 C C . CYS A 1 127 ? -10.727 18.531 14.523 1 93.38 127 CYS A C 1
ATOM 1004 O O . CYS A 1 127 ? -10.688 18.469 15.758 1 93.38 127 CYS A O 1
ATOM 1006 N N . ILE A 1 128 ? -10.227 17.578 13.672 1 90.81 128 ILE A N 1
ATOM 1007 C CA . ILE A 1 128 ? -9.531 16.406 14.195 1 90.81 128 ILE A CA 1
ATOM 1008 C C . ILE A 1 128 ? -8.133 16.328 13.594 1 90.81 128 ILE A C 1
ATOM 1010 O O . ILE A 1 128 ? -7.953 16.547 12.391 1 90.81 128 ILE A O 1
ATOM 1014 N N . VAL A 1 129 ? -7.164 16.094 14.477 1 89.06 129 VAL A N 1
ATOM 1015 C CA . VAL A 1 129 ? -5.801 15.82 14.039 1 89.06 129 VAL A CA 1
ATOM 1016 C C . VAL A 1 129 ? -5.461 14.352 14.32 1 89.06 129 VAL A C 1
ATOM 1018 O O . VAL A 1 129 ? -5.789 13.828 15.383 1 89.06 129 VAL A O 1
ATOM 1021 N N . LYS A 1 130 ? -4.906 13.727 13.289 1 83.88 130 LYS A N 1
ATOM 1022 C CA . LYS A 1 130 ? -4.543 12.32 13.406 1 83.88 130 LYS A CA 1
ATOM 1023 C C . LYS A 1 130 ? -3.057 12.109 13.133 1 83.88 130 LYS A C 1
ATOM 1025 O O . LYS A 1 130 ? -2.49 12.742 12.242 1 83.88 130 LYS A O 1
ATOM 1030 N N . GLY A 1 131 ? -2.42 11.211 13.891 1 78.81 131 GLY A N 1
ATOM 1031 C CA . GLY A 1 131 ? -1.014 10.914 13.664 1 78.81 131 GLY A CA 1
ATOM 1032 C C . GLY A 1 131 ? -0.446 9.922 14.672 1 78.81 131 GLY A C 1
ATOM 1033 O O . GLY A 1 131 ? -1.185 9.359 15.477 1 78.81 131 GLY A O 1
ATOM 1034 N N . TRP A 1 132 ? 0.857 9.664 14.562 1 77.44 132 TRP A N 1
ATOM 1035 C CA . TRP A 1 132 ? 1.581 8.734 15.43 1 77.44 132 TRP A CA 1
ATOM 1036 C C . TRP A 1 132 ? 2.545 9.492 16.344 1 77.44 132 TRP A C 1
ATOM 1038 O O . TRP A 1 132 ? 3.424 8.883 16.953 1 77.44 132 TRP A O 1
ATOM 1048 N N . GLY A 1 133 ? 2.467 10.719 16.297 1 68.44 133 GLY A N 1
ATOM 1049 C CA . GLY A 1 133 ? 3.432 11.539 17.016 1 68.44 133 GLY A CA 1
ATOM 1050 C C . GLY A 1 133 ? 3.477 11.258 18.5 1 68.44 133 GLY A C 1
ATOM 1051 O O . GLY A 1 133 ? 2.609 10.555 19.031 1 68.44 133 GLY A O 1
ATOM 1052 N N . THR A 1 134 ? 4.625 11.609 19.062 1 63.81 134 THR A N 1
ATOM 1053 C CA . THR A 1 134 ? 4.906 11.383 20.469 1 63.81 134 THR A CA 1
ATOM 1054 C C . THR A 1 134 ? 4.203 12.43 21.344 1 63.81 134 THR A C 1
ATOM 1056 O O . THR A 1 134 ? 3.674 13.414 20.828 1 63.81 134 THR A O 1
ATOM 1059 N N . THR A 1 135 ? 3.906 12.016 22.547 1 61.97 135 THR A N 1
ATOM 1060 C CA . THR A 1 135 ? 3.496 12.992 23.547 1 61.97 135 THR A CA 1
ATOM 1061 C C . THR A 1 135 ? 4.676 13.406 24.422 1 61.97 135 THR A C 1
ATOM 1063 O O . THR A 1 135 ? 5.727 12.758 24.391 1 61.97 135 THR A O 1
ATOM 1066 N N . SER A 1 136 ? 4.598 14.68 24.984 1 59.69 136 SER A N 1
ATOM 1067 C CA . SER A 1 136 ? 5.648 15.148 25.891 1 59.69 136 SER A CA 1
ATOM 1068 C C . SER A 1 136 ? 6.039 14.07 26.891 1 59.69 136 SER A C 1
ATOM 1070 O O . SER A 1 136 ? 7.164 14.07 27.391 1 59.69 136 SER A O 1
ATOM 1072 N N . LYS A 1 137 ? 5.195 13.133 27.203 1 55.78 137 LYS A N 1
ATOM 1073 C CA . LYS A 1 137 ? 5.449 12.109 28.203 1 55.78 137 LYS A CA 1
ATOM 1074 C C . LYS A 1 137 ? 5.945 10.82 27.562 1 55.78 137 LYS A C 1
ATOM 1076 O O . LYS A 1 137 ? 6.492 9.945 28.25 1 55.78 137 LYS A O 1
ATOM 1081 N N . ARG A 1 138 ? 5.516 10.734 26.359 1 54.44 138 ARG A N 1
ATOM 1082 C CA . ARG A 1 138 ? 5.859 9.445 25.766 1 54.44 138 ARG A CA 1
ATOM 1083 C C . ARG A 1 138 ? 6.664 9.633 24.484 1 54.44 138 ARG A C 1
ATOM 1085 O O . ARG A 1 138 ? 6.207 10.297 23.562 1 54.44 138 ARG A O 1
ATOM 1092 N N . ARG A 1 139 ? 7.949 9.258 24.562 1 50.84 139 ARG A N 1
ATOM 1093 C CA . ARG A 1 139 ? 8.953 9.445 23.516 1 50.84 139 ARG A CA 1
ATOM 1094 C C . ARG A 1 139 ? 8.766 8.438 22.391 1 50.84 139 ARG A C 1
ATOM 1096 O O . ARG A 1 139 ? 9.43 8.531 21.359 1 50.84 139 ARG A O 1
ATOM 1103 N N . ARG A 1 140 ? 7.824 7.391 22.828 1 52.66 140 ARG A N 1
ATOM 1104 C CA . ARG A 1 140 ? 7.961 6.398 21.766 1 52.66 140 ARG A CA 1
ATOM 1105 C C . ARG A 1 140 ? 6.703 6.336 20.906 1 52.66 140 ARG A C 1
ATOM 1107 O O . ARG A 1 140 ? 5.586 6.418 21.438 1 52.66 140 ARG A O 1
ATOM 1114 N N . PHE A 1 141 ? 6.867 6.348 19.516 1 53.16 141 PHE A N 1
ATOM 1115 C CA . PHE A 1 141 ? 5.965 6.309 18.375 1 53.16 141 PHE A CA 1
ATOM 1116 C C . PHE A 1 141 ? 5.137 5.027 18.375 1 53.16 141 PHE A C 1
ATOM 1118 O O . PHE A 1 141 ? 5.539 4.02 17.797 1 53.16 141 PHE A O 1
ATOM 1125 N N . LYS A 1 142 ? 4.176 4.875 19.359 1 59 142 LYS A N 1
ATOM 1126 C CA . LYS A 1 142 ? 3.754 3.48 19.25 1 59 142 LYS A CA 1
ATOM 1127 C C . LYS A 1 142 ? 2.262 3.379 18.953 1 59 142 LYS A C 1
ATOM 1129 O O . LYS A 1 142 ? 1.781 2.332 18.516 1 59 142 LYS A O 1
ATOM 1134 N N . LYS A 1 143 ? 1.655 4.48 19.031 1 64.81 143 LYS A N 1
ATOM 1135 C CA . LYS A 1 143 ? 0.226 4.277 18.812 1 64.81 143 LYS A CA 1
ATOM 1136 C C . LYS A 1 143 ? -0.382 5.43 18.031 1 64.81 143 LYS A C 1
ATOM 1138 O O . LYS A 1 143 ? 0.034 6.582 18.172 1 64.81 143 LYS A O 1
ATOM 1143 N N . PHE A 1 144 ? -1.288 5.039 17.156 1 72.81 144 PHE A N 1
ATOM 1144 C CA . PHE A 1 144 ? -2.055 6.039 16.422 1 72.81 144 PHE A CA 1
ATOM 1145 C C . PHE A 1 144 ? -2.957 6.828 17.359 1 72.81 144 PHE A C 1
ATOM 1147 O O . PHE A 1 144 ? -3.561 6.258 18.281 1 72.81 144 PHE A O 1
ATOM 1154 N N . ARG A 1 145 ? -2.982 8.109 17.156 1 75.75 145 ARG A N 1
ATOM 1155 C CA . ARG A 1 145 ? -3.824 8.969 17.984 1 75.75 145 ARG A CA 1
ATOM 1156 C C . ARG A 1 145 ? -4.633 9.93 17.109 1 75.75 145 ARG A C 1
ATOM 1158 O O . ARG A 1 145 ? -4.184 10.336 16.047 1 75.75 145 ARG A O 1
ATOM 1165 N N . ALA A 1 146 ? -5.848 10.18 17.594 1 82 146 ALA A N 1
ATOM 1166 C CA . ALA A 1 146 ? -6.711 11.227 17.047 1 82 146 ALA A CA 1
ATOM 1167 C C . ALA A 1 146 ? -7.152 12.203 18.125 1 82 146 ALA A C 1
ATOM 1169 O O . ALA A 1 146 ? -7.633 11.797 19.188 1 82 146 ALA A O 1
ATOM 1170 N N . ILE A 1 147 ? -6.965 13.477 17.891 1 81.62 147 ILE A N 1
ATOM 1171 C CA . ILE A 1 147 ? -7.305 14.477 18.891 1 81.62 147 ILE A CA 1
ATOM 1172 C C . ILE A 1 147 ? -8.18 15.562 18.25 1 81.62 147 ILE A C 1
ATOM 1174 O O . ILE A 1 147 ? -7.945 15.969 17.125 1 81.62 147 ILE A O 1
ATOM 1178 N N . ASN A 1 148 ? -9.156 15.953 19.078 1 86.69 148 ASN A N 1
ATOM 1179 C CA . ASN A 1 148 ? -9.945 17.109 18.656 1 86.69 148 ASN A CA 1
ATOM 1180 C C . ASN A 1 148 ? -9.234 18.422 18.984 1 86.69 148 ASN A C 1
ATOM 1182 O O . ASN A 1 148 ? -8.656 18.562 20.062 1 86.69 148 ASN A O 1
ATOM 1186 N N . VAL A 1 149 ? -9.289 19.297 18.016 1 89.75 149 VAL A N 1
ATOM 1187 C CA . VAL A 1 149 ? -8.727 20.625 18.234 1 89.75 149 VAL A CA 1
ATOM 1188 C C . VAL A 1 149 ? -9.742 21.688 17.812 1 89.75 149 VAL A C 1
ATOM 1190 O O . VAL A 1 149 ? -10.602 21.438 16.953 1 89.75 149 VAL A O 1
ATOM 1193 N N . THR A 1 150 ? -9.57 22.828 18.453 1 92.31 150 THR A N 1
ATOM 1194 C CA . THR A 1 150 ? -10.43 23.953 18.125 1 92.31 150 THR A CA 1
ATOM 1195 C C . THR A 1 150 ? -9.633 25.047 17.422 1 92.31 150 THR A C 1
ATOM 1197 O O . THR A 1 150 ? -8.547 25.422 17.875 1 92.31 150 THR A O 1
ATOM 1200 N N . ILE A 1 151 ? -10.219 25.516 16.281 1 94.75 151 ILE A N 1
ATOM 1201 C CA . ILE A 1 151 ? -9.562 26.578 15.531 1 94.75 151 ILE A CA 1
ATOM 1202 C C . ILE A 1 151 ? -9.539 27.859 16.375 1 94.75 151 ILE A C 1
ATOM 1204 O O . ILE A 1 151 ? -10.531 28.219 17.016 1 94.75 151 ILE A O 1
ATOM 1208 N N . ILE A 1 152 ? -8.375 28.547 16.406 1 94.5 152 ILE A N 1
ATOM 1209 C CA . ILE A 1 152 ? -8.148 29.781 17.141 1 94.5 152 ILE A CA 1
ATOM 1210 C C . ILE A 1 152 ? -7.867 30.922 16.156 1 94.5 152 ILE A C 1
ATOM 1212 O O . ILE A 1 152 ? -7.176 30.719 15.156 1 94.5 152 ILE A O 1
ATOM 1216 N N . ASP A 1 153 ? -8.445 32.062 16.484 1 96.31 153 ASP A N 1
ATOM 1217 C CA . ASP A 1 153 ? -8.148 33.219 15.672 1 96.31 153 ASP A CA 1
ATOM 1218 C C . ASP A 1 153 ? -6.645 33.5 15.609 1 96.31 153 ASP A C 1
ATOM 1220 O O . ASP A 1 153 ? -5.961 33.438 16.641 1 96.31 153 ASP A O 1
ATOM 1224 N N . ARG A 1 154 ? -6.137 33.844 14.453 1 96.19 154 ARG A N 1
ATOM 1225 C CA . ARG A 1 154 ? -4.707 34.062 14.258 1 96.19 154 ARG A CA 1
ATOM 1226 C C . ARG A 1 154 ? -4.215 35.219 15.117 1 96.19 154 ARG A C 1
ATOM 1228 O O . ARG A 1 154 ? -3.064 35.219 15.562 1 96.19 154 ARG A O 1
ATOM 1235 N N . LYS A 1 155 ? -5.09 36.156 15.344 1 96.75 155 LYS A N 1
ATOM 1236 C CA . LYS A 1 155 ? -4.727 37.312 16.188 1 96.75 155 LYS A CA 1
ATOM 1237 C C . LYS A 1 155 ? -4.332 36.844 17.594 1 96.75 155 LYS A C 1
ATOM 1239 O O . LYS A 1 155 ? -3.387 37.375 18.172 1 96.75 155 LYS A O 1
ATOM 1244 N N . ILE A 1 156 ? -5.035 35.875 18.078 1 94.38 156 ILE A N 1
ATOM 1245 C CA . ILE A 1 156 ? -4.734 35.344 19.391 1 94.38 156 ILE A CA 1
ATOM 1246 C C . ILE A 1 156 ? -3.393 34.625 19.359 1 94.38 156 ILE A C 1
ATOM 1248 O O . ILE A 1 156 ? -2.549 34.812 20.234 1 94.38 156 ILE A O 1
ATOM 1252 N N . CYS A 1 157 ? -3.139 33.844 18.391 1 93.69 157 CYS A N 1
ATOM 1253 C CA . CYS A 1 157 ? -1.896 33.062 18.297 1 93.69 157 CYS A CA 1
ATOM 1254 C C . CYS A 1 157 ? -0.704 34 18.109 1 93.69 157 CYS A C 1
ATOM 1256 O O . CYS A 1 157 ? 0.413 33.688 18.516 1 93.69 157 CYS A O 1
ATOM 1258 N N . ASN A 1 158 ? -0.953 35.156 17.516 1 96.69 158 ASN A N 1
ATOM 1259 C CA . ASN A 1 158 ? 0.135 36.094 17.25 1 96.69 158 ASN A CA 1
ATOM 1260 C C . ASN A 1 158 ? 0.382 37 18.453 1 96.69 158 ASN A C 1
ATOM 1262 O O . ASN A 1 158 ? 1.322 37.812 18.438 1 96.69 158 ASN A O 1
ATOM 1266 N N . ASP A 1 159 ? -0.405 36.875 19.484 1 96 159 ASP A N 1
ATOM 1267 C CA . ASP A 1 159 ? -0.26 37.781 20.609 1 96 159 ASP A CA 1
ATOM 1268 C C . ASP A 1 159 ? 0.943 37.406 21.484 1 96 159 ASP A C 1
ATOM 1270 O O . ASP A 1 159 ? 1.612 36.406 21.219 1 96 159 ASP A O 1
ATOM 1274 N N . LYS A 1 160 ? 1.292 38.188 22.484 1 94.94 160 LYS A N 1
ATOM 1275 C CA . LYS A 1 160 ? 2.492 38.062 23.297 1 94.94 160 LYS A CA 1
ATOM 1276 C C . LYS A 1 160 ? 2.447 36.812 24.172 1 94.94 160 LYS A C 1
ATOM 1278 O O . LYS A 1 160 ? 3.488 36.25 24.516 1 94.94 160 LYS A O 1
ATOM 1283 N N . LYS A 1 161 ? 1.286 36.281 24.516 1 91.69 161 LYS A N 1
ATOM 1284 C CA . LYS A 1 161 ? 1.138 35.125 25.406 1 91.69 161 LYS A CA 1
ATOM 1285 C C . LYS A 1 161 ? 1.325 33.812 24.625 1 91.69 161 LYS A C 1
ATOM 1287 O O . LYS A 1 161 ? 1.474 32.75 25.234 1 91.69 161 LYS A O 1
ATOM 1292 N N . HIS A 1 162 ? 1.309 33.938 23.328 1 91.94 162 HIS A N 1
ATOM 1293 C CA . HIS A 1 162 ? 1.437 32.75 22.484 1 91.94 162 HIS A CA 1
ATOM 1294 C C . HIS A 1 162 ? 2.711 32.812 21.656 1 91.94 162 HIS A C 1
ATOM 1296 O O . HIS A 1 162 ? 3.816 32.781 22.203 1 91.94 162 HIS A O 1
ATOM 1302 N N . TYR A 1 163 ? 2.6 33 20.266 1 92.06 163 TYR A N 1
ATOM 1303 C CA . TYR A 1 163 ? 3.795 32.938 19.438 1 92.06 163 TYR A CA 1
ATOM 1304 C C . TYR A 1 163 ? 4.477 34.312 19.391 1 92.06 163 TYR A C 1
ATOM 1306 O O . TYR A 1 163 ? 5.629 34.406 18.953 1 92.06 163 TYR A O 1
ATOM 1314 N N . ASN A 1 164 ? 3.816 35.375 19.844 1 94.88 164 ASN A N 1
ATOM 1315 C CA . ASN A 1 164 ? 4.355 36.719 19.812 1 94.88 164 ASN A CA 1
ATOM 1316 C C . ASN A 1 164 ? 4.883 37.062 18.422 1 94.88 164 ASN A C 1
ATOM 1318 O O . ASN A 1 164 ? 5.973 37.625 18.297 1 94.88 164 ASN A O 1
ATOM 1322 N N . SER A 1 165 ? 4.133 36.625 17.422 1 94.19 165 SER A N 1
ATOM 1323 C CA . SER A 1 165 ? 4.402 36.844 16 1 94.19 165 SER A CA 1
ATOM 1324 C C . SER A 1 165 ? 5.777 36.344 15.609 1 94.19 165 SER A C 1
ATOM 1326 O O . SER A 1 165 ? 6.422 36.875 14.711 1 94.19 165 SER A O 1
ATOM 1328 N N . HIS A 1 166 ? 6.312 35.344 16.359 1 91.31 166 HIS A N 1
ATOM 1329 C CA . HIS A 1 166 ? 7.574 34.688 16.062 1 91.31 166 HIS A CA 1
ATOM 1330 C C . HIS A 1 166 ? 7.43 33.156 16.125 1 91.31 166 HIS A C 1
ATOM 1332 O O . HIS A 1 166 ? 7.645 32.562 17.188 1 91.31 166 HIS A O 1
ATOM 1338 N N . PRO A 1 167 ? 7.117 32.531 14.992 1 91.44 167 PRO A N 1
ATOM 1339 C CA . PRO A 1 167 ? 6.852 33.156 13.695 1 91.44 167 PRO A CA 1
ATOM 1340 C C . PRO A 1 167 ? 5.461 33.781 13.617 1 91.44 167 PRO A C 1
ATOM 1342 O O . PRO A 1 167 ? 4.621 33.531 14.484 1 91.44 167 PRO A O 1
ATOM 1345 N N . PHE A 1 168 ? 5.336 34.719 12.648 1 94.81 168 PHE A N 1
ATOM 1346 C CA . PHE A 1 168 ? 4.023 35.312 12.414 1 94.81 168 PHE A CA 1
ATOM 1347 C C . PHE A 1 168 ? 3.078 34.281 11.797 1 94.81 168 PHE A C 1
ATOM 1349 O O . PHE A 1 168 ? 3.416 33.625 10.805 1 94.81 168 PHE A O 1
ATOM 1356 N N . VAL A 1 169 ? 1.974 34.062 12.453 1 95.75 169 VAL A N 1
ATOM 1357 C CA . VAL A 1 169 ? 0.937 33.188 11.922 1 95.75 169 VAL A CA 1
ATOM 1358 C C . VAL A 1 169 ? 0.144 33.906 10.844 1 95.75 169 VAL A C 1
ATOM 1360 O O . VAL A 1 169 ? -0.699 34.781 11.148 1 95.75 169 VAL A O 1
ATOM 1363 N N . THR A 1 170 ? 0.35 33.562 9.57 1 94.75 170 THR A N 1
ATOM 1364 C CA . THR A 1 170 ? -0.228 34.25 8.422 1 94.75 170 THR A CA 1
ATOM 1365 C C . THR A 1 170 ? -1.511 33.562 7.961 1 94.75 170 THR A C 1
ATOM 1367 O O . THR A 1 170 ? -1.939 32.594 8.562 1 94.75 170 THR A O 1
ATOM 1370 N N . MET A 1 171 ? -2.105 34.094 6.871 1 92.62 171 MET A N 1
ATOM 1371 C CA . MET A 1 171 ? -3.324 33.5 6.309 1 92.62 171 MET A CA 1
ATOM 1372 C C . MET A 1 171 ? -3.043 32.156 5.668 1 92.62 171 MET A C 1
ATOM 1374 O O . MET A 1 171 ? -3.969 31.406 5.375 1 92.62 171 MET A O 1
ATOM 1378 N N . LYS A 1 172 ? -1.774 31.844 5.426 1 91.38 172 LYS A N 1
ATOM 1379 C CA . LYS A 1 172 ? -1.382 30.562 4.859 1 91.38 172 LYS A CA 1
ATOM 1380 C C . LYS A 1 172 ? -1.251 29.5 5.949 1 91.38 172 LYS A C 1
ATOM 1382 O O . LYS A 1 172 ? -0.917 28.344 5.66 1 91.38 172 LYS A O 1
ATOM 1387 N N . MET A 1 173 ? -1.553 29.953 7.16 1 94.38 173 MET A N 1
ATOM 1388 C CA . MET A 1 173 ? -1.485 29.078 8.328 1 94.38 173 MET A CA 1
ATOM 1389 C C . MET A 1 173 ? -2.816 29.047 9.07 1 94.38 173 MET A C 1
ATOM 1391 O O . MET A 1 173 ? -3.635 29.953 8.906 1 94.38 173 MET A O 1
ATOM 1395 N N . VAL A 1 174 ? -3.039 27.953 9.781 1 94.56 174 VAL A N 1
ATOM 1396 C CA . VAL A 1 174 ? -4.164 27.781 10.695 1 94.56 174 VAL A CA 1
ATOM 1397 C C . VAL A 1 174 ? -3.645 27.531 12.109 1 94.56 174 VAL A C 1
ATOM 1399 O O . VAL A 1 174 ? -2.695 26.781 12.305 1 94.56 174 VAL A O 1
ATOM 1402 N N . CYS A 1 175 ? -4.203 28.25 13.016 1 93.81 175 CYS A N 1
ATOM 1403 C CA . CYS A 1 175 ? -3.904 28.078 14.43 1 93.81 175 CYS A CA 1
ATOM 1404 C C . CYS A 1 175 ? -5.004 27.281 15.125 1 93.81 175 CYS A C 1
ATOM 1406 O O . CYS A 1 175 ? -6.188 27.609 15 1 93.81 175 CYS A O 1
ATOM 1408 N N . ALA A 1 176 ? -4.598 26.172 15.734 1 92.5 176 ALA A N 1
ATOM 1409 C CA . ALA A 1 176 ? -5.602 25.344 16.406 1 92.5 176 ALA A CA 1
ATOM 1410 C C . ALA A 1 176 ? -5.023 24.688 17.656 1 92.5 176 ALA A C 1
ATOM 1412 O O . ALA A 1 176 ? -3.842 24.328 17.688 1 92.5 176 ALA A O 1
ATOM 1413 N N . GLY A 1 177 ? -5.793 24.484 18.656 1 86.81 177 GLY A N 1
ATOM 1414 C CA . GLY A 1 177 ? -5.402 23.828 19.906 1 86.81 177 GLY A CA 1
ATOM 1415 C C . GLY A 1 177 ? -6.59 23.391 20.734 1 86.81 177 GLY A C 1
ATOM 1416 O O . GLY A 1 177 ? -7.73 23.75 20.453 1 86.81 177 GLY A O 1
ATOM 1417 N N . ASP A 1 178 ? -6.238 22.391 21.656 1 74.5 178 ASP A N 1
ATOM 1418 C CA . ASP A 1 178 ? -7.277 21.906 22.562 1 74.5 178 ASP A CA 1
ATOM 1419 C C . ASP A 1 178 ? -7.496 22.875 23.719 1 74.5 178 ASP A C 1
ATOM 1421 O O . ASP A 1 178 ? -6.539 23.328 24.344 1 74.5 178 ASP A O 1
ATOM 1425 N N . LYS A 1 179 ? -8.648 23.578 23.844 1 58.69 179 LYS A N 1
ATOM 1426 C CA . LYS A 1 179 ? -8.898 24.422 25 1 58.69 179 LYS A CA 1
ATOM 1427 C C . LYS A 1 179 ? -8.633 23.688 26.312 1 58.69 179 LYS A C 1
ATOM 1429 O O . LYS A 1 179 ? -8.219 24.281 27.297 1 58.69 179 LYS A O 1
ATOM 1434 N N . ASN A 1 180 ? -9.023 22.422 26.297 1 52.03 180 ASN A N 1
ATOM 1435 C CA . ASN A 1 180 ? -9.023 21.734 27.578 1 52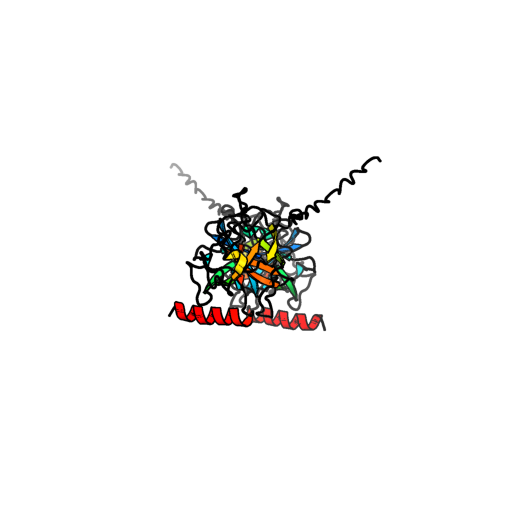.03 180 ASN A CA 1
ATOM 1436 C C . ASN A 1 180 ? -7.906 20.703 27.656 1 52.03 180 ASN A C 1
ATOM 1438 O O . ASN A 1 180 ? -7.707 20.062 28.688 1 52.03 180 ASN A O 1
ATOM 1442 N N . SER A 1 181 ? -7.273 20.359 26.547 1 53.91 181 SER A N 1
ATOM 1443 C CA . SER A 1 181 ? -6.441 19.172 26.672 1 53.91 181 SER A CA 1
ATOM 1444 C C . SER A 1 181 ? -4.992 19.453 26.297 1 53.91 181 SER A C 1
ATOM 1446 O O . SER A 1 181 ? -4.727 20.297 25.438 1 53.91 181 SER A O 1
ATOM 1448 N N . ARG A 1 182 ? -4.059 19.281 27.312 1 51.97 182 ARG A N 1
ATOM 1449 C CA . ARG A 1 182 ? -2.604 19.297 27.203 1 51.97 182 ARG A CA 1
ATOM 1450 C C . ARG A 1 182 ? -2.127 18.422 26.047 1 51.97 182 ARG A C 1
ATOM 1452 O O . ARG A 1 182 ? -0.929 18.172 25.906 1 51.97 182 ARG A O 1
ATOM 1459 N N . LYS A 1 183 ? -3.084 17.906 25.344 1 53.94 183 LYS A N 1
ATOM 1460 C CA . LYS A 1 183 ? -2.625 16.906 24.391 1 53.94 183 LYS A CA 1
ATOM 1461 C C . LYS A 1 183 ? -2.578 17.484 22.969 1 53.94 183 LYS A C 1
ATOM 1463 O O . LYS A 1 183 ? -3.607 17.875 22.422 1 53.94 183 LYS A O 1
ATOM 1468 N N . ASP A 1 184 ? -1.432 18.219 22.672 1 58.5 184 ASP A N 1
ATOM 1469 C CA . ASP A 1 184 ? -1.35 18.719 21.297 1 58.5 184 ASP A CA 1
ATOM 1470 C C . ASP A 1 184 ? -0.383 17.875 20.469 1 58.5 184 ASP A C 1
ATOM 1472 O O . ASP A 1 184 ? 0.097 16.844 20.922 1 58.5 184 ASP A O 1
ATOM 1476 N N . LEU A 1 185 ? -0.187 18.312 19.312 1 62.97 185 LEU A N 1
ATOM 1477 C CA . LEU A 1 185 ? 0.651 17.75 18.266 1 62.97 185 LEU A CA 1
ATOM 1478 C C . LEU A 1 185 ? 2.113 17.703 18.688 1 62.97 185 LEU A C 1
ATOM 1480 O O . LEU A 1 185 ? 2.59 18.609 19.375 1 62.97 185 LEU A O 1
ATOM 1484 N N . CYS A 1 186 ? 2.729 16.531 18.703 1 69.06 186 CYS A N 1
ATOM 1485 C CA . CYS A 1 186 ? 4.152 16.406 18.984 1 69.06 186 CYS A CA 1
ATOM 1486 C C . CYS A 1 186 ? 4.906 15.828 17.797 1 69.06 186 CYS A C 1
ATOM 1488 O O . CYS A 1 186 ? 4.352 15.727 16.703 1 69.06 186 CYS A O 1
ATOM 1490 N N . VAL A 1 187 ? 6.152 15.523 18.016 1 56.75 187 VAL A N 1
ATOM 1491 C CA . VAL A 1 187 ? 7.055 15.031 16.984 1 56.75 187 VAL A CA 1
ATOM 1492 C C . VAL A 1 187 ? 6.465 13.773 16.344 1 56.75 187 VAL A C 1
ATOM 1494 O O . VAL A 1 187 ? 5.93 12.906 17.031 1 56.75 187 VAL A O 1
ATOM 1497 N N . GLY A 1 188 ? 6.477 13.734 14.961 1 63.5 188 GLY A N 1
ATOM 1498 C CA . GLY A 1 188 ? 5.965 12.586 14.219 1 63.5 188 GLY A CA 1
ATOM 1499 C C . GLY A 1 188 ? 4.578 12.82 13.656 1 63.5 188 GLY A C 1
ATOM 1500 O O . GLY A 1 188 ? 4.137 12.094 12.758 1 63.5 188 GLY A O 1
ATOM 1501 N N . ASP A 1 189 ? 4.039 13.859 14.172 1 77.88 189 ASP A N 1
ATOM 1502 C CA . ASP A 1 189 ? 2.732 14.203 13.617 1 77.88 189 ASP A CA 1
ATOM 1503 C C . ASP A 1 189 ? 2.877 15.109 12.398 1 77.88 189 ASP A C 1
ATOM 1505 O O . ASP A 1 189 ? 1.938 15.25 11.609 1 77.88 189 ASP A O 1
ATOM 1509 N N . GLY A 1 190 ? 4.047 15.664 12.258 1 89.56 190 GLY A N 1
ATOM 1510 C CA . GLY A 1 190 ? 4.254 16.547 11.117 1 89.56 190 GLY A CA 1
ATOM 1511 C C . GLY A 1 190 ? 3.824 15.922 9.805 1 89.56 190 GLY A C 1
ATOM 1512 O O . GLY A 1 190 ? 4.047 14.734 9.57 1 89.56 190 GLY A O 1
ATOM 1513 N N . GLY A 1 191 ? 3.098 16.797 9.039 1 93.19 191 GLY A N 1
ATOM 1514 C CA . GLY A 1 191 ? 2.641 16.312 7.746 1 93.19 191 GLY A CA 1
ATOM 1515 C C . GLY A 1 191 ? 1.281 15.641 7.805 1 93.19 191 GLY A C 1
ATOM 1516 O O . GLY A 1 191 ? 0.653 15.406 6.77 1 93.19 191 GLY A O 1
ATOM 1517 N N . GLY A 1 192 ? 0.843 15.352 8.992 1 92.19 192 GLY A N 1
ATOM 1518 C CA . GLY A 1 192 ? -0.477 14.758 9.164 1 92.19 192 GLY A CA 1
ATOM 1519 C C . GLY A 1 192 ? -1.604 15.727 8.844 1 92.19 192 GLY A C 1
ATOM 1520 O O . GLY A 1 192 ? -1.373 16.922 8.656 1 92.19 192 GLY A O 1
ATOM 1521 N N . PRO A 1 193 ? -2.781 15.164 8.828 1 93.44 193 PRO A N 1
ATOM 1522 C CA . PRO A 1 193 ? -3.908 15.984 8.375 1 93.44 193 PRO A CA 1
ATOM 1523 C C . PRO A 1 193 ? -4.613 16.703 9.523 1 93.44 193 PRO A C 1
ATOM 1525 O O . PRO A 1 193 ? -4.727 16.156 10.625 1 93.44 193 PRO A O 1
ATOM 1528 N N . LEU A 1 194 ? -5.012 17.906 9.281 1 93.19 194 LEU A N 1
ATOM 1529 C CA . LEU A 1 194 ? -6.102 18.562 10 1 93.19 194 LEU A CA 1
ATOM 1530 C C . LEU A 1 194 ? -7.43 18.344 9.273 1 93.19 194 LEU A C 1
ATOM 1532 O O . LEU A 1 194 ? -7.613 18.828 8.156 1 93.19 194 LEU A O 1
ATOM 1536 N N . ILE A 1 195 ? -8.297 17.594 9.906 1 93.25 195 ILE A N 1
ATOM 1537 C CA . ILE A 1 195 ? -9.539 17.188 9.258 1 93.25 195 ILE A CA 1
ATOM 1538 C C . ILE A 1 195 ? -10.711 17.969 9.852 1 93.25 195 ILE A C 1
ATOM 1540 O O . ILE A 1 195 ? -10.977 17.891 11.055 1 93.25 195 ILE A O 1
ATOM 1544 N N . CYS A 1 196 ? -11.398 18.766 9.055 1 93.12 196 CYS A N 1
ATOM 1545 C CA . CYS A 1 196 ? -12.586 19.516 9.438 1 93.12 196 CYS A CA 1
ATOM 1546 C C . CYS A 1 196 ? -13.781 19.125 8.578 1 93.12 196 CYS A C 1
ATOM 1548 O O . CYS A 1 196 ? -13.734 19.25 7.352 1 93.12 196 CYS A O 1
ATOM 1550 N N . SER A 1 197 ? -14.844 18.672 9.258 1 91.5 197 SER A N 1
ATOM 1551 C CA . SER A 1 197 ? -16.062 18.234 8.578 1 91.5 197 SER A CA 1
ATOM 1552 C C . SER A 1 197 ? -15.758 17.156 7.535 1 91.5 197 SER A C 1
ATOM 1554 O O . SER A 1 197 ? -16.234 17.234 6.398 1 91.5 197 SER A O 1
ATOM 1556 N N . GLY A 1 198 ? -14.766 16.344 7.816 1 90.06 198 GLY A N 1
ATOM 1557 C CA . GLY A 1 198 ? -14.492 15.156 7.016 1 90.06 198 GLY A CA 1
ATOM 1558 C C . GLY A 1 198 ? -13.531 15.422 5.871 1 90.06 198 GLY A C 1
ATOM 1559 O O . GLY A 1 198 ? -13.227 14.516 5.09 1 90.06 198 GLY A O 1
ATOM 1560 N N . LYS A 1 199 ? -13.039 16.641 5.781 1 91.25 199 LYS A N 1
ATOM 1561 C CA . LYS A 1 199 ? -12.102 17 4.723 1 91.25 199 LYS A CA 1
ATOM 1562 C C . LYS A 1 199 ? -10.766 17.469 5.305 1 91.25 199 LYS A C 1
ATOM 1564 O O . LYS A 1 199 ? -10.727 18.062 6.387 1 91.25 199 LYS A O 1
ATOM 1569 N N . GLN A 1 200 ? -9.773 17.188 4.574 1 93.31 200 GLN A N 1
ATOM 1570 C CA . GLN A 1 200 ? -8.477 17.703 5 1 93.31 200 GLN A CA 1
ATOM 1571 C C . GLN A 1 200 ? -8.344 19.188 4.688 1 93.31 200 GLN A C 1
ATOM 1573 O O . GLN A 1 200 ? -8.25 19.578 3.52 1 93.31 200 GLN A O 1
ATOM 1578 N N . ARG A 1 201 ? -8.258 19.969 5.738 1 92.62 201 ARG A N 1
ATOM 1579 C CA . ARG A 1 201 ? -8.234 21.422 5.582 1 92.62 201 ARG A CA 1
ATOM 1580 C C . ARG A 1 201 ? -6.871 22 5.965 1 92.62 201 ARG A C 1
ATOM 1582 O O . ARG A 1 201 ? -6.629 23.188 5.809 1 92.62 201 ARG A O 1
ATOM 1589 N N . GLY A 1 202 ? -6 21.109 6.402 1 93.94 202 GLY A N 1
ATOM 1590 C CA . GLY A 1 202 ? -4.668 21.547 6.773 1 93.94 202 GLY A CA 1
ATOM 1591 C C . GLY A 1 202 ? -3.682 20.422 6.945 1 93.94 202 GLY A C 1
ATOM 1592 O O . GLY A 1 202 ? -4.055 19.25 6.855 1 93.94 202 GLY A O 1
ATOM 1593 N N . ILE A 1 203 ? -2.438 20.797 7.152 1 94.31 203 ILE A N 1
ATOM 1594 C CA . ILE A 1 203 ? -1.317 19.891 7.379 1 94.31 203 ILE A CA 1
ATOM 1595 C C . ILE A 1 203 ? -0.574 20.297 8.648 1 94.31 203 ILE A C 1
ATOM 1597 O O . ILE A 1 203 ? -0.234 21.469 8.828 1 94.31 203 ILE A O 1
ATOM 1601 N N . VAL A 1 204 ? -0.312 19.328 9.516 1 93.25 204 VAL A N 1
ATOM 1602 C CA . VAL A 1 204 ? 0.448 19.641 10.719 1 93.25 204 VAL A CA 1
ATOM 1603 C C . VAL A 1 204 ? 1.815 20.203 10.344 1 93.25 204 VAL A C 1
ATOM 1605 O O . VAL A 1 204 ? 2.6 19.531 9.664 1 93.25 204 VAL A O 1
ATOM 1608 N N . SER A 1 205 ? 2.135 21.406 10.82 1 93.56 205 SER A N 1
ATOM 1609 C CA . SER A 1 205 ? 3.363 22.094 10.43 1 93.56 205 SER A CA 1
ATOM 1610 C C . SER A 1 205 ? 4.332 22.203 11.594 1 93.56 205 SER A C 1
ATOM 1612 O O . SER A 1 205 ? 5.406 21.594 11.586 1 93.56 205 SER A O 1
ATOM 1614 N N . PHE A 1 206 ? 3.916 22.984 12.656 1 89.81 206 PHE A N 1
ATOM 1615 C CA . PHE A 1 206 ? 4.863 23.109 13.75 1 89.81 206 PHE A CA 1
ATOM 1616 C C . PHE A 1 206 ? 4.148 23.5 15.039 1 89.81 206 PHE A C 1
ATOM 1618 O O . PHE A 1 206 ? 2.977 23.891 15.016 1 89.81 206 PHE A O 1
ATOM 1625 N N . VAL A 1 207 ? 4.875 23.234 16.094 1 85.69 207 VAL A N 1
ATOM 1626 C CA . VAL A 1 207 ? 4.512 23.688 17.422 1 85.69 207 VAL A CA 1
ATOM 1627 C C . VAL A 1 207 ? 5.758 24.156 18.172 1 85.69 207 VAL A C 1
ATOM 1629 O O . VAL A 1 207 ? 6.832 23.562 18.031 1 85.69 207 VAL A O 1
ATOM 1632 N N . LYS A 1 208 ? 5.629 25.219 18.875 1 80.94 208 LYS A N 1
ATOM 1633 C CA . LYS A 1 208 ? 6.781 25.703 19.641 1 80.94 208 LYS A CA 1
ATOM 1634 C C . LYS A 1 208 ? 7.16 24.719 20.75 1 80.94 208 LYS A C 1
ATOM 1636 O O . LYS A 1 208 ? 8.336 24.406 20.938 1 80.94 208 LYS A O 1
ATOM 1641 N N . LYS A 1 209 ? 6.23 24.234 21.5 1 76.56 209 LYS A N 1
ATOM 1642 C CA . LYS A 1 209 ? 6.41 23.234 22.562 1 76.56 209 LYS A CA 1
ATOM 1643 C C . LYS A 1 209 ? 5.219 22.281 22.625 1 76.56 209 LYS A C 1
ATOM 1645 O O . LYS A 1 209 ? 4.066 22.719 22.641 1 76.56 209 LYS A O 1
ATOM 1650 N N . CYS A 1 210 ? 5.656 21.031 22.641 1 73.56 210 CYS A N 1
ATOM 1651 C CA . CYS A 1 210 ? 4.598 20.031 22.656 1 73.56 210 CYS A CA 1
ATOM 1652 C C . CYS A 1 210 ? 3.822 20.078 23.969 1 73.56 210 CYS A C 1
ATOM 1654 O O . CYS A 1 210 ? 4.406 20.281 25.031 1 73.56 210 CYS A O 1
ATOM 1656 N N . ASP A 1 211 ? 2.545 19.969 23.906 1 70.44 211 ASP A N 1
ATOM 1657 C CA . ASP A 1 211 ? 1.625 19.781 25.016 1 70.44 211 ASP A CA 1
ATOM 1658 C C . ASP A 1 211 ? 1.579 21 25.922 1 70.44 211 ASP A C 1
ATOM 1660 O O . ASP A 1 211 ? 1.5 20.875 27.141 1 70.44 211 ASP A O 1
ATOM 1664 N N . HIS A 1 212 ? 1.821 22.172 25.438 1 75.12 212 HIS A N 1
ATOM 1665 C CA . HIS A 1 212 ? 1.677 23.422 26.172 1 75.12 212 HIS A CA 1
ATOM 1666 C C . HIS A 1 212 ? 0.543 24.266 25.609 1 75.12 212 HIS A C 1
ATOM 1668 O O . HIS A 1 212 ? 0.554 24.609 24.422 1 75.12 212 HIS A O 1
ATOM 1674 N N . PRO A 1 213 ? -0.429 24.578 26.469 1 73.81 213 PRO A N 1
ATOM 1675 C CA . PRO A 1 213 ? -1.583 25.328 25.969 1 73.81 213 PRO A CA 1
ATOM 1676 C C . PRO A 1 213 ? -1.189 26.672 25.359 1 73.81 213 PRO A C 1
ATOM 1678 O O . PRO A 1 213 ? -1.918 27.219 24.531 1 73.81 213 PRO A O 1
ATOM 1681 N N . GLU A 1 214 ? -0.098 27.266 25.797 1 81.31 214 GLU A N 1
ATOM 1682 C CA . GLU A 1 214 ? 0.357 28.547 25.281 1 81.31 214 GLU A CA 1
ATOM 1683 C C . GLU A 1 214 ? 0.97 28.406 23.891 1 81.31 214 GLU A C 1
ATOM 1685 O O . GLU A 1 214 ? 1.295 29.406 23.25 1 81.31 214 GLU A O 1
ATOM 1690 N N . ASN A 1 215 ? 1.025 27.219 23.422 1 84.75 215 ASN A N 1
ATOM 1691 C CA . ASN A 1 215 ? 1.607 26.969 22.109 1 84.75 215 ASN A CA 1
ATOM 1692 C C . ASN A 1 215 ? 0.698 26.094 21.25 1 84.75 215 ASN A C 1
ATOM 1694 O O . ASN A 1 215 ? 1.017 24.938 20.984 1 84.75 215 ASN A O 1
ATOM 1698 N N . PRO A 1 216 ? -0.443 26.75 20.875 1 88.81 216 PRO A N 1
ATOM 1699 C CA . PRO A 1 216 ? -1.311 25.953 19.984 1 88.81 216 PRO A CA 1
ATOM 1700 C C . PRO A 1 216 ? -0.595 25.469 18.734 1 88.81 216 PRO A C 1
ATOM 1702 O O . PRO A 1 216 ? 0.446 26.016 18.359 1 88.81 216 PRO A O 1
ATOM 1705 N N . GLY A 1 217 ? -1.082 24.406 18.188 1 90.75 217 GLY A N 1
ATOM 1706 C CA . GLY A 1 217 ? -0.49 23.891 16.953 1 90.75 217 GLY A CA 1
ATOM 1707 C C . GLY A 1 217 ? -0.743 24.781 15.75 1 90.75 217 GLY A C 1
ATOM 1708 O O . GLY A 1 217 ? -1.82 25.359 15.625 1 90.75 217 GLY A O 1
ATOM 1709 N N . ILE A 1 218 ? 0.26 24.906 14.93 1 93.25 218 ILE A N 1
ATOM 1710 C CA . ILE A 1 218 ? 0.123 25.625 13.664 1 93.25 218 ILE A CA 1
ATOM 1711 C C . ILE A 1 218 ? 0.06 24.625 12.508 1 93.25 218 ILE A C 1
ATOM 1713 O O . ILE A 1 218 ? 0.836 23.672 12.461 1 93.25 218 ILE A O 1
ATOM 1717 N N . TYR A 1 219 ? -0.878 24.875 11.656 1 94.12 219 TYR A N 1
ATOM 1718 C CA . TYR A 1 219 ? -1.128 24.047 10.484 1 94.12 219 TYR A CA 1
ATOM 1719 C C . TYR A 1 219 ? -1.022 24.859 9.203 1 94.12 219 TYR A C 1
ATOM 1721 O O . TYR A 1 219 ? -1.344 26.047 9.188 1 94.12 219 TYR A O 1
ATOM 1729 N N . THR A 1 220 ? -0.529 24.188 8.18 1 94.56 220 THR A N 1
ATOM 1730 C CA . THR A 1 220 ? -0.6 24.844 6.883 1 94.56 220 THR A CA 1
ATOM 1731 C C . THR A 1 220 ? -2.039 24.906 6.383 1 94.56 220 THR A C 1
ATOM 1733 O O . THR A 1 220 ? -2.756 23.891 6.422 1 94.56 220 THR A O 1
ATOM 1736 N N . HIS A 1 221 ? -2.404 26.094 6.074 1 91.62 221 HIS A N 1
ATOM 1737 C CA . HIS A 1 221 ? -3.744 26.266 5.523 1 91.62 221 HIS A CA 1
ATOM 1738 C C . HIS A 1 221 ? -3.816 25.75 4.09 1 91.62 221 HIS A C 1
ATOM 1740 O O . HIS A 1 221 ? -3.1 26.234 3.213 1 91.62 221 HIS A O 1
ATOM 1746 N N . GLN A 1 222 ? -4.555 24.734 3.916 1 81.56 222 GLN A N 1
ATOM 1747 C CA . GLN A 1 222 ? -4.695 24.156 2.582 1 81.56 222 GLN A CA 1
ATOM 1748 C C . GLN A 1 222 ? -5.77 24.891 1.779 1 81.56 222 GLN A C 1
ATOM 1750 O O . GLN A 1 222 ? -6.953 24.828 2.113 1 81.56 222 GLN A O 1
ATOM 1755 N N . PHE A 1 223 ? -5.324 25.953 0.926 1 67 223 PHE A N 1
ATOM 1756 C CA . PHE A 1 223 ? -6.215 26.703 0.046 1 67 223 PHE A CA 1
ATOM 1757 C C . PHE A 1 223 ? -6.316 26.031 -1.318 1 67 223 PHE A C 1
ATOM 1759 O O . PHE A 1 223 ? -6.84 26.609 -2.268 1 67 223 PHE A O 1
ATOM 1766 N N . VAL A 1 224 ? -5.605 25.062 -1.575 1 57.53 224 VAL A N 1
ATOM 1767 C CA . VAL A 1 224 ? -5.461 24.688 -2.975 1 57.53 224 VAL A CA 1
ATOM 1768 C C . VAL A 1 224 ? -6.309 23.453 -3.264 1 57.53 224 VAL A C 1
ATOM 1770 O O . VAL A 1 224 ? -6.32 22.5 -2.48 1 57.53 224 VAL A O 1
ATOM 1773 N N . ASP A 1 225 ? -7.191 23.656 -4.172 1 54.66 225 ASP A N 1
ATOM 1774 C CA . ASP A 1 225 ? -7.918 22.5 -4.695 1 54.66 225 ASP A CA 1
ATOM 1775 C C . ASP A 1 225 ? -6.953 21.453 -5.234 1 54.66 225 ASP A C 1
ATOM 1777 O O . ASP A 1 225 ? -5.812 21.75 -5.578 1 54.66 225 ASP A O 1
ATOM 1781 N N . THR A 1 226 ? -7.328 20.156 -5.012 1 55.09 226 THR A N 1
ATOM 1782 C CA . THR A 1 226 ? -6.57 18.984 -5.422 1 55.09 226 THR A CA 1
ATOM 1783 C C . THR A 1 226 ? -5.914 19.203 -6.781 1 55.09 226 THR A C 1
ATOM 1785 O O . THR A 1 226 ? -4.754 18.844 -6.984 1 55.09 226 THR A O 1
ATOM 1788 N N . ASN A 1 227 ? -6.715 19.719 -7.688 1 53.88 227 ASN A N 1
ATOM 1789 C CA . ASN A 1 227 ? -6.25 19.859 -9.062 1 53.88 227 ASN A CA 1
ATOM 1790 C C . ASN A 1 227 ? -5.059 20.812 -9.156 1 53.88 227 ASN A C 1
ATOM 1792 O O . ASN A 1 227 ? -4.121 20.562 -9.914 1 53.88 227 ASN A O 1
ATOM 1796 N N . LYS A 1 228 ? -5.109 21.766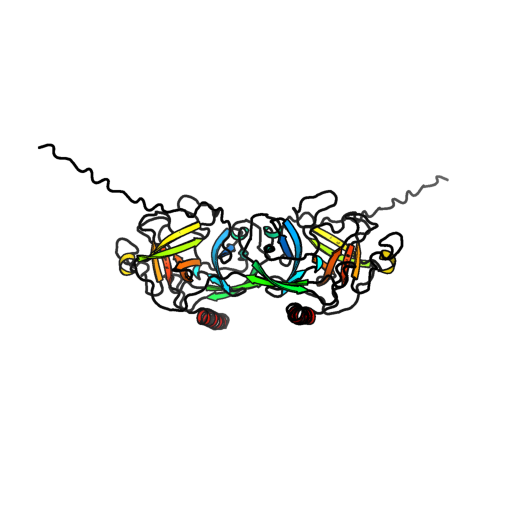 -8.312 1 58.75 228 LYS A N 1
ATOM 1797 C CA . LYS A 1 228 ? -4.07 22.797 -8.398 1 58.75 228 LYS A CA 1
ATOM 1798 C C . LYS A 1 228 ? -2.803 22.344 -7.672 1 58.75 228 LYS A C 1
ATOM 1800 O O . LYS A 1 228 ? -1.693 22.703 -8.078 1 58.75 228 LYS A O 1
ATOM 1805 N N . LEU A 1 229 ? -3.002 21.578 -6.711 1 59.81 229 LEU A N 1
ATOM 1806 C CA . LEU A 1 229 ? -1.834 21.125 -5.965 1 59.81 229 LEU A CA 1
ATOM 1807 C C . LEU A 1 229 ? -0.913 20.297 -6.848 1 59.81 229 LEU A C 1
ATOM 1809 O O . LEU A 1 229 ? 0.304 20.5 -6.848 1 59.81 229 LEU A O 1
ATOM 1813 N N . SER A 1 230 ? -1.593 19.344 -7.574 1 57.19 230 SER A N 1
ATOM 1814 C CA . SER A 1 230 ? -0.806 18.484 -8.445 1 57.19 230 SER A CA 1
ATOM 1815 C C . SER A 1 230 ? -0.11 19.281 -9.539 1 57.19 230 SER A C 1
ATOM 1817 O O . SER A 1 230 ? 1.058 19.047 -9.852 1 57.19 230 SER A O 1
ATOM 1819 N N . LEU A 1 231 ? -0.872 20.203 -10.047 1 50.78 231 LEU A N 1
ATOM 1820 C CA . LEU A 1 231 ? -0.333 21.047 -11.117 1 50.78 231 LEU A CA 1
ATOM 1821 C C . LEU A 1 231 ? 0.791 21.938 -10.594 1 50.78 231 LEU A C 1
ATOM 1823 O O . LEU A 1 231 ? 1.83 22.078 -11.242 1 50.78 231 LEU A O 1
ATOM 1827 N N . LYS A 1 232 ? 0.563 22.422 -9.516 1 53.84 232 LYS A N 1
ATOM 1828 C CA . LYS A 1 232 ? 1.547 23.359 -8.984 1 53.84 232 LYS A CA 1
ATOM 1829 C C . LYS A 1 232 ? 2.801 22.625 -8.516 1 53.84 232 LYS A C 1
ATOM 1831 O O . LYS A 1 232 ? 3.918 23.109 -8.695 1 53.84 232 LYS A O 1
ATOM 1836 N N . CYS A 1 233 ? 2.57 21.5 -8.031 1 52.72 233 CYS A N 1
ATOM 1837 C CA . CYS A 1 233 ? 3.729 20.75 -7.574 1 52.72 233 CYS A CA 1
ATOM 1838 C C . CYS A 1 233 ? 4.52 20.203 -8.758 1 52.72 233 CYS A C 1
ATOM 1840 O O . CYS A 1 233 ? 5.75 20.156 -8.719 1 52.72 233 CYS A O 1
ATOM 1842 N N . HIS A 1 234 ? 3.74 19.766 -9.758 1 53.88 234 HIS A N 1
ATOM 1843 C CA . HIS A 1 234 ? 4.41 19.266 -10.953 1 53.88 234 HIS A CA 1
ATOM 1844 C C . HIS A 1 234 ? 5.18 20.375 -11.664 1 53.88 234 HIS A C 1
ATOM 1846 O O . HIS A 1 234 ? 6.305 20.156 -12.117 1 53.88 234 HIS A O 1
ATOM 1852 N N . LEU A 1 235 ? 4.555 21.562 -11.766 1 46.03 235 LEU A N 1
ATOM 1853 C CA . LEU A 1 235 ? 5.188 22.672 -12.484 1 46.03 235 LEU A CA 1
ATOM 1854 C C . LEU A 1 235 ? 6.426 23.172 -11.75 1 46.03 235 LEU A C 1
ATOM 1856 O O . LEU A 1 235 ? 7.398 23.594 -12.367 1 46.03 235 LEU A O 1
ATOM 1860 N N . HIS A 1 236 ? 6.379 23.125 -10.531 1 45.06 236 HIS A N 1
ATOM 1861 C CA . HIS A 1 236 ? 7.508 23.656 -9.766 1 45.06 236 HIS A CA 1
ATOM 1862 C C . HIS A 1 236 ? 8.664 22.656 -9.734 1 45.06 236 HIS A C 1
ATOM 1864 O O . HIS A 1 236 ? 9.828 23.047 -9.773 1 45.06 236 HIS A O 1
ATOM 1870 N N . THR A 1 237 ? 8.422 21.469 -9.531 1 45.47 237 THR A N 1
ATOM 1871 C CA . THR A 1 237 ? 9.508 20.5 -9.523 1 45.47 237 THR A CA 1
ATOM 1872 C C . THR A 1 237 ? 10.25 20.5 -10.859 1 45.47 237 THR A C 1
ATOM 1874 O O . THR A 1 237 ? 11.461 20.266 -10.906 1 45.47 237 THR A O 1
ATOM 1877 N N . GLN A 1 238 ? 9.602 20.688 -11.984 1 42.91 238 GLN A N 1
ATOM 1878 C CA . GLN A 1 238 ? 10.359 20.859 -13.219 1 42.91 238 GLN A CA 1
ATOM 1879 C C . GLN A 1 238 ? 11.32 22.047 -13.117 1 42.91 238 GLN A C 1
ATOM 1881 O O . GLN A 1 238 ? 12.398 22.016 -13.719 1 42.91 238 GLN A O 1
ATOM 1886 N N . LYS A 1 239 ? 11.008 23.062 -12.523 1 37.72 239 LYS A N 1
ATOM 1887 C CA . LYS A 1 239 ? 11.922 24.203 -12.477 1 37.72 239 LYS A CA 1
ATOM 1888 C C . LYS A 1 239 ? 13.078 23.938 -11.516 1 37.72 239 LYS A C 1
ATOM 1890 O O . LYS A 1 239 ? 14.133 24.562 -11.617 1 37.72 239 LYS A O 1
ATOM 1895 N N . GLN A 1 240 ? 13.039 23.422 -10.445 1 33.78 240 GLN A N 1
ATOM 1896 C CA . GLN A 1 240 ? 14.172 23.25 -9.531 1 33.78 240 GLN A CA 1
ATOM 1897 C C . GLN A 1 240 ? 15.195 22.281 -10.102 1 33.78 240 GLN A C 1
ATOM 1899 O O . GLN A 1 240 ? 16.328 22.203 -9.617 1 33.78 240 GLN A O 1
ATOM 1904 N N . PHE A 1 241 ? 14.922 21.375 -10.836 1 27.75 241 PHE A N 1
ATOM 1905 C CA . PHE A 1 241 ? 15.938 20.531 -11.461 1 27.75 241 PHE A CA 1
ATOM 1906 C C . PHE A 1 241 ? 16.375 21.109 -12.797 1 27.75 241 PHE A C 1
ATOM 1908 O O . PHE A 1 241 ? 17.156 20.5 -13.523 1 27.75 241 PHE A O 1
ATOM 1915 N N . VAL A 1 242 ? 15.766 22.328 -13.18 1 24.05 242 VAL A N 1
ATOM 1916 C CA . VAL A 1 242 ? 16.531 23.031 -14.211 1 24.05 242 VAL A CA 1
ATOM 1917 C C . VAL A 1 242 ? 17.422 24.078 -13.57 1 24.05 242 VAL A C 1
ATOM 1919 O O . VAL A 1 242 ? 16.969 24.859 -12.719 1 24.05 242 VAL A O 1
ATOM 1922 N N . MET B 1 1 ? -34.406 32.125 59.688 1 25.7 1 MET B N 1
ATOM 1923 C CA . MET B 1 1 ? -34.062 32.562 58.312 1 25.7 1 MET B CA 1
ATOM 1924 C C . MET B 1 1 ? -32.812 31.859 57.812 1 25.7 1 MET B C 1
ATOM 1926 O O . MET B 1 1 ? -31.703 32.188 58.188 1 25.7 1 MET B O 1
ATOM 1930 N N . MET B 1 2 ? -32.875 30.5 57.719 1 26.31 2 MET B N 1
ATOM 1931 C CA . MET B 1 2 ? -31.891 29.484 57.406 1 26.31 2 MET B CA 1
ATOM 1932 C C . MET B 1 2 ? -31.406 29.641 55.969 1 26.31 2 MET B C 1
ATOM 1934 O O . MET B 1 2 ? -32.219 29.594 55.031 1 26.31 2 MET B O 1
ATOM 1938 N N . CYS B 1 3 ? -30.359 30.5 55.75 1 25.8 3 CYS B N 1
ATOM 1939 C CA . CYS B 1 3 ? -29.734 30.828 54.469 1 25.8 3 CYS B CA 1
ATOM 1940 C C . CYS B 1 3 ? -29.328 29.562 53.719 1 25.8 3 CYS B C 1
ATOM 1942 O O . CYS B 1 3 ? -28.516 28.766 54.219 1 25.8 3 CYS B O 1
ATOM 1944 N N . LEU B 1 4 ? -30.281 28.953 53 1 23.53 4 LEU B N 1
ATOM 1945 C CA . LEU B 1 4 ? -30.141 27.828 52.094 1 23.53 4 LEU B CA 1
ATOM 1946 C C . LEU B 1 4 ? -29.031 28.078 51.094 1 23.53 4 LEU B C 1
ATOM 1948 O O . LEU B 1 4 ? -29.141 28.969 50.25 1 23.53 4 LEU B O 1
ATOM 1952 N N . PHE B 1 5 ? -27.781 28.016 51.594 1 23.81 5 PHE B N 1
ATOM 1953 C CA . PHE B 1 5 ? -26.641 28.094 50.688 1 23.81 5 PHE B CA 1
ATOM 1954 C C . PHE B 1 5 ? -26.781 27.125 49.531 1 23.81 5 PHE B C 1
ATOM 1956 O O . PHE B 1 5 ? -26.844 25.906 49.75 1 23.81 5 PHE B O 1
ATOM 1963 N N . ASN B 1 6 ? -27.562 27.547 48.531 1 23.27 6 ASN B N 1
ATOM 1964 C CA . ASN B 1 6 ? -27.672 26.828 47.25 1 23.27 6 ASN B CA 1
ATOM 1965 C C . ASN B 1 6 ? -26.297 26.578 46.656 1 23.27 6 ASN B C 1
ATOM 1967 O O . ASN B 1 6 ? -25.578 27.5 46.281 1 23.27 6 ASN B O 1
ATOM 1971 N N . LEU B 1 7 ? -25.594 25.594 47.188 1 22.23 7 LEU B N 1
ATOM 1972 C CA . LEU B 1 7 ? -24.359 25.141 46.562 1 22.23 7 LEU B CA 1
ATOM 1973 C C . LEU B 1 7 ? -24.562 24.859 45.062 1 22.23 7 LEU B C 1
ATOM 1975 O O . LEU B 1 7 ? -25.344 23.984 44.719 1 22.23 7 LEU B O 1
ATOM 1979 N N . ILE B 1 8 ? -24.516 25.938 44.281 1 22.59 8 ILE B N 1
ATOM 1980 C CA . ILE B 1 8 ? -24.453 25.797 42.812 1 22.59 8 ILE B CA 1
ATOM 1981 C C . ILE B 1 8 ? -23.359 24.797 42.438 1 22.59 8 ILE B C 1
ATOM 1983 O O . ILE B 1 8 ? -22.188 24.984 42.75 1 22.59 8 ILE B O 1
ATOM 1987 N N . GLN B 1 9 ? -23.688 23.516 42.5 1 22.06 9 GLN B N 1
ATOM 1988 C CA . GLN B 1 9 ? -22.828 22.469 41.938 1 22.06 9 GLN B CA 1
ATOM 1989 C C . GLN B 1 9 ? -22.422 22.812 40.5 1 22.06 9 GLN B C 1
ATOM 1991 O O . GLN B 1 9 ? -23.266 22.906 39.594 1 22.06 9 GLN B O 1
ATOM 1996 N N . MET B 1 10 ? -21.469 23.734 40.406 1 22.8 10 MET B N 1
ATOM 1997 C CA . MET B 1 10 ? -20.844 23.969 39.094 1 22.8 10 MET B CA 1
ATOM 1998 C C . MET B 1 10 ? -20.453 22.641 38.438 1 22.8 10 MET B C 1
ATOM 2000 O O . MET B 1 10 ? -19.641 21.891 39 1 22.8 10 MET B O 1
ATOM 2004 N N . ALA B 1 11 ? -21.375 21.984 37.781 1 23.44 11 ALA B N 1
ATOM 2005 C CA . ALA B 1 11 ? -21.125 20.859 36.875 1 23.44 11 ALA B CA 1
ATOM 2006 C C . ALA B 1 11 ? -19.969 21.172 35.938 1 23.44 11 ALA B C 1
ATOM 2008 O O . ALA B 1 11 ? -20.062 22.078 35.094 1 23.44 11 ALA B O 1
ATOM 2009 N N . PHE B 1 12 ? -18.812 21.109 36.5 1 23.45 12 PHE B N 1
ATOM 2010 C CA . PHE B 1 12 ? -17.656 21.047 35.625 1 23.45 12 PHE B CA 1
ATOM 2011 C C . PHE B 1 12 ? -17.859 20 34.531 1 23.45 12 PHE B C 1
ATOM 2013 O O . PHE B 1 12 ? -17.969 18.812 34.844 1 23.45 12 PHE B O 1
ATOM 2020 N N . LEU B 1 13 ? -18.719 20.281 33.625 1 23.33 13 LEU B N 1
ATOM 2021 C CA . LEU B 1 13 ? -18.688 19.484 32.406 1 23.33 13 LEU B CA 1
ATOM 2022 C C . LEU B 1 13 ? -17.25 19.25 31.969 1 23.33 13 LEU B C 1
ATOM 2024 O O . LEU B 1 13 ? -16.547 20.172 31.531 1 23.33 13 LEU B O 1
ATOM 2028 N N . ILE B 1 14 ? -16.578 18.516 32.781 1 25.17 14 ILE B N 1
ATOM 2029 C CA . ILE B 1 14 ? -15.328 17.938 32.281 1 25.17 14 ILE B CA 1
ATOM 2030 C C . ILE B 1 14 ? -15.508 17.469 30.844 1 25.17 14 ILE B C 1
ATOM 2032 O O . ILE B 1 14 ? -16.328 16.594 30.562 1 25.17 14 ILE B O 1
ATOM 2036 N N . GLY B 1 15 ? -15.516 18.328 29.953 1 26.12 15 GLY B N 1
ATOM 2037 C CA . GLY B 1 15 ? -15.383 17.906 28.562 1 26.12 15 GLY B CA 1
ATOM 2038 C C . GLY B 1 15 ? -14.484 16.703 28.391 1 26.12 15 GLY B C 1
ATOM 2039 O O . GLY B 1 15 ? -13.336 16.703 28.828 1 26.12 15 GLY B O 1
ATOM 2040 N N . GLN B 1 16 ? -15.023 15.477 28.609 1 25.28 16 GLN B N 1
ATOM 2041 C CA . GLN B 1 16 ? -14.414 14.195 28.266 1 25.28 16 GLN B CA 1
ATOM 2042 C C . GLN B 1 16 ? -13.617 14.289 26.969 1 25.28 16 GLN B C 1
ATOM 2044 O O . GLN B 1 16 ? -14.18 14.586 25.906 1 25.28 16 GLN B O 1
ATOM 2049 N N . SER B 1 17 ? -12.477 14.828 27.016 1 30.53 17 SER B N 1
ATOM 2050 C CA . SER B 1 17 ? -11.531 14.438 25.984 1 30.53 17 SER B CA 1
ATOM 2051 C C . SER B 1 17 ? -11.703 12.977 25.578 1 30.53 17 SER B C 1
ATOM 2053 O O . SER B 1 17 ? -11.562 12.086 26.422 1 30.53 17 SER B O 1
ATOM 2055 N N . THR B 1 18 ? -12.805 12.531 25.156 1 31.05 18 THR B N 1
ATOM 2056 C CA . THR B 1 18 ? -12.82 11.164 24.641 1 31.05 18 THR B CA 1
ATOM 2057 C C . THR B 1 18 ? -11.555 10.883 23.828 1 31.05 18 THR B C 1
ATOM 2059 O O . THR B 1 18 ? -11.281 11.57 22.844 1 31.05 18 THR B O 1
ATOM 2062 N N . ASP B 1 19 ? -10.391 10.617 24.453 1 35.31 19 ASP B N 1
ATOM 2063 C CA . ASP B 1 19 ? -9.375 9.766 23.844 1 35.31 19 ASP B CA 1
ATOM 2064 C C . ASP B 1 19 ? -10 8.805 22.844 1 35.31 19 ASP B C 1
ATOM 2066 O O . ASP B 1 19 ? -10.758 7.91 23.219 1 35.31 19 ASP B O 1
ATOM 2070 N N . ILE B 1 20 ? -10.633 9.242 21.984 1 36.34 20 ILE B N 1
ATOM 2071 C CA . ILE B 1 20 ? -10.945 8.227 20.984 1 36.34 20 ILE B CA 1
ATOM 2072 C C . ILE B 1 20 ? -9.852 7.164 20.969 1 36.34 20 ILE B C 1
ATOM 2074 O O . ILE B 1 20 ? -8.992 7.156 20.094 1 36.34 20 ILE B O 1
ATOM 2078 N N . SER B 1 21 ? -9.07 7.047 22.031 1 37.22 21 SER B N 1
ATOM 2079 C CA . SER B 1 21 ? -8.023 6.062 22.297 1 37.22 21 SER B CA 1
ATOM 2080 C C . SER B 1 21 ? -8.508 4.648 21.969 1 37.22 21 SER B C 1
ATOM 2082 O O . SER B 1 21 ? -7.695 3.773 21.656 1 37.22 21 SER B O 1
ATOM 2084 N N . ASP B 1 22 ? -9.578 4.246 22.562 1 37.53 22 ASP B N 1
ATOM 2085 C CA . ASP B 1 22 ? -9.664 2.805 22.75 1 37.53 22 ASP B CA 1
ATOM 2086 C C . ASP B 1 22 ? -9.602 2.059 21.422 1 37.53 22 ASP B C 1
ATOM 2088 O O . ASP B 1 22 ? -9.43 0.838 21.406 1 37.53 22 ASP B O 1
ATOM 2092 N N . GLY B 1 23 ? -10.516 2.41 20.531 1 40.75 23 GLY B N 1
ATOM 2093 C CA . GLY B 1 23 ? -10.406 1.334 19.547 1 40.75 23 GLY B CA 1
ATOM 2094 C C . GLY B 1 23 ? -9.031 1.244 18.922 1 40.75 23 GLY B C 1
ATOM 2095 O O . GLY B 1 23 ? -8.367 2.264 18.719 1 40.75 23 GLY B O 1
ATOM 2096 N N . GLU B 1 24 ? -8.188 0.289 19.297 1 46.56 24 GLU B N 1
ATOM 2097 C CA . GLU B 1 24 ? -6.91 -0.237 18.828 1 46.56 24 GLU B CA 1
ATOM 2098 C C . GLU B 1 24 ? -6.664 0.125 17.375 1 46.56 24 GLU B C 1
ATOM 2100 O O . GLU B 1 24 ? -6.652 -0.75 16.5 1 46.56 24 GLU B O 1
ATOM 2105 N N . GLU B 1 25 ? -7.34 1.14 16.891 1 52.12 25 GLU B N 1
ATOM 2106 C CA . GLU B 1 25 ? -7.164 1.234 15.445 1 52.12 25 GLU B CA 1
ATOM 2107 C C . GLU B 1 25 ? -5.73 1.607 15.086 1 52.12 25 GLU B C 1
ATOM 2109 O O . GLU B 1 25 ? -5.23 2.65 15.508 1 52.12 25 GLU B O 1
ATOM 2114 N N . HIS B 1 26 ? -4.891 0.637 14.922 1 57 26 HIS B N 1
ATOM 2115 C CA . HIS B 1 26 ? -3.479 0.743 14.578 1 57 26 HIS B CA 1
ATOM 2116 C C . HIS B 1 26 ? -3.293 1.416 13.219 1 57 26 HIS B C 1
ATOM 2118 O O . HIS B 1 26 ? -2.166 1.728 12.828 1 57 26 HIS B O 1
ATOM 2124 N N . SER B 1 27 ? -4.418 1.599 12.508 1 62 27 SER B N 1
ATOM 2125 C CA . SER B 1 27 ? -4.211 2.174 11.188 1 62 27 SER B CA 1
ATOM 2126 C C . SER B 1 27 ? -5.457 2.9 10.695 1 62 27 SER B C 1
ATOM 2128 O O . SER B 1 27 ? -6.57 2.607 11.141 1 62 27 SER B O 1
ATOM 2130 N N . ILE B 1 28 ? -5.281 4.098 10.078 1 71.88 28 ILE B N 1
ATOM 2131 C CA . ILE B 1 28 ? -6.309 4.812 9.328 1 71.88 28 ILE B CA 1
ATOM 2132 C C . ILE B 1 28 ? -6.074 4.625 7.828 1 71.88 28 ILE B C 1
ATOM 2134 O O . ILE B 1 28 ? -4.965 4.852 7.336 1 71.88 28 ILE B O 1
ATOM 2138 N N . PRO B 1 29 ? -7.117 4.238 7.062 1 77 29 PRO B N 1
ATOM 2139 C CA . PRO B 1 29 ? -6.965 3.762 5.688 1 77 29 PRO B CA 1
ATOM 2140 C C . PRO B 1 29 ? -6.465 4.848 4.738 1 77 29 PRO B C 1
ATOM 2142 O O . PRO B 1 29 ? -6.16 4.566 3.576 1 77 29 PRO B O 1
ATOM 2145 N N . TYR B 1 30 ? -6.164 6.113 5.191 1 87 30 TYR B N 1
ATOM 2146 C CA . TYR B 1 30 ? -5.676 7.117 4.25 1 87 30 TYR B CA 1
ATOM 2147 C C . TYR B 1 30 ? -4.391 7.758 4.758 1 87 30 TYR B C 1
ATOM 2149 O O . TYR B 1 30 ? -3.832 8.641 4.105 1 87 30 TYR B O 1
ATOM 2157 N N . MET B 1 31 ? -3.939 7.215 5.852 1 88.12 31 MET B N 1
ATOM 2158 C CA . MET B 1 31 ? -2.744 7.828 6.426 1 88.12 31 MET B CA 1
ATOM 2159 C C . MET B 1 31 ? -1.521 6.941 6.203 1 88.12 31 MET B C 1
ATOM 2161 O O . MET B 1 31 ? -1.624 5.715 6.242 1 88.12 31 MET B O 1
ATOM 2165 N N . VAL B 1 32 ? -0.405 7.578 6.027 1 87.06 32 VAL B N 1
ATOM 2166 C CA . VAL B 1 32 ? 0.856 6.859 5.863 1 87.06 32 VAL B CA 1
ATOM 2167 C C . VAL B 1 32 ? 1.908 7.445 6.805 1 87.06 32 VAL B C 1
ATOM 2169 O O . VAL B 1 32 ? 1.8 8.602 7.223 1 87.06 32 VAL B O 1
ATOM 2172 N N . GLY B 1 33 ? 2.857 6.582 7.137 1 86.25 33 GLY B N 1
ATOM 2173 C CA . GLY B 1 33 ? 4.066 7.047 7.801 1 86.25 33 GLY B CA 1
ATOM 2174 C C . GLY B 1 33 ? 5.227 7.262 6.844 1 86.25 33 GLY B C 1
ATOM 2175 O O . GLY B 1 33 ? 5.43 6.473 5.918 1 86.25 33 GLY B O 1
ATOM 2176 N N . ILE B 1 34 ? 5.809 8.391 6.98 1 88.06 34 ILE B N 1
ATOM 2177 C CA . ILE B 1 34 ? 7.059 8.656 6.277 1 88.06 34 ILE B CA 1
ATOM 2178 C C . ILE B 1 34 ? 8.242 8.289 7.172 1 88.06 34 ILE B C 1
ATOM 2180 O O . ILE B 1 34 ? 8.453 8.914 8.219 1 88.06 34 ILE B O 1
ATOM 2184 N N . ILE B 1 35 ? 9.008 7.285 6.715 1 84 35 ILE B N 1
ATOM 2185 C CA . ILE B 1 35 ? 9.961 6.633 7.609 1 84 35 ILE B CA 1
ATOM 2186 C C . ILE B 1 35 ? 11.375 6.809 7.074 1 84 35 ILE B C 1
ATOM 2188 O O . ILE B 1 35 ? 11.625 6.633 5.879 1 84 35 ILE B O 1
ATOM 2192 N N . LYS B 1 36 ? 12.234 7.234 7.895 1 82.5 36 LYS B N 1
ATOM 2193 C CA . LYS B 1 36 ? 13.656 7.348 7.598 1 82.5 36 LYS B CA 1
ATOM 2194 C C . LYS B 1 36 ? 14.5 6.664 8.672 1 82.5 36 LYS B C 1
ATOM 2196 O O . LYS B 1 36 ? 14.289 6.891 9.867 1 82.5 36 LYS B O 1
ATOM 2201 N N . HIS B 1 37 ? 15.414 5.766 8.227 1 79.94 37 HIS B N 1
ATOM 2202 C CA . HIS B 1 37 ? 16.266 5.016 9.141 1 79.94 37 HIS B CA 1
ATOM 2203 C C . HIS B 1 37 ? 15.453 4.332 10.227 1 79.94 37 HIS B C 1
ATOM 2205 O O . HIS B 1 37 ? 15.781 4.426 11.414 1 79.94 37 HIS B O 1
ATOM 2211 N N . LYS B 1 38 ? 14.312 3.807 9.859 1 75.38 38 LYS B N 1
ATOM 2212 C CA . LYS B 1 38 ? 13.445 3.002 10.711 1 75.38 38 LYS B CA 1
ATOM 2213 C C . LYS B 1 38 ? 12.75 3.863 11.766 1 75.38 38 LYS B C 1
ATOM 2215 O O . LYS B 1 38 ? 12.242 3.346 12.758 1 75.38 38 LYS B O 1
ATOM 2220 N N . HIS B 1 39 ? 12.836 5.16 11.57 1 78.81 39 HIS B N 1
ATOM 2221 C CA . HIS B 1 39 ? 12.125 6.082 12.453 1 78.81 39 HIS B CA 1
ATOM 2222 C C . HIS B 1 39 ? 11.078 6.879 11.695 1 78.81 39 HIS B C 1
ATOM 2224 O O . HIS B 1 39 ? 11.297 7.262 10.539 1 78.81 39 HIS B O 1
ATOM 2230 N N . LEU B 1 40 ? 10.008 7.102 12.367 1 82.19 40 LEU B N 1
ATOM 2231 C CA . LEU B 1 40 ? 8.953 7.914 11.773 1 82.19 40 LEU B CA 1
ATOM 2232 C C . LEU B 1 40 ? 9.383 9.375 11.672 1 82.19 40 LEU B C 1
ATOM 2234 O O . LEU B 1 40 ? 9.625 10.023 12.695 1 82.19 40 LEU B O 1
ATOM 2238 N N . LEU B 1 41 ? 9.469 9.906 10.539 1 85.25 41 LEU B N 1
ATOM 2239 C CA . LEU B 1 41 ? 9.844 11.281 10.258 1 85.25 41 LEU B CA 1
ATOM 2240 C C . LEU B 1 41 ? 8.625 12.195 10.273 1 85.25 41 LEU B C 1
ATOM 2242 O O . LEU B 1 41 ? 8.648 13.266 10.883 1 85.25 41 LEU B O 1
ATOM 2246 N N . CYS B 1 42 ? 7.613 11.742 9.547 1 90.12 42 CYS B N 1
ATOM 2247 C CA . CYS B 1 42 ? 6.387 12.508 9.367 1 90.12 42 CYS B CA 1
ATOM 2248 C C . CYS B 1 42 ? 5.211 11.594 9.047 1 90.12 42 CYS B C 1
ATOM 2250 O O . CYS B 1 42 ? 5.398 10.406 8.781 1 90.12 42 CYS B O 1
ATOM 2252 N N . ALA B 1 43 ? 4.082 12.164 9.172 1 89.5 43 ALA B N 1
ATOM 2253 C CA . ALA B 1 43 ? 2.879 11.531 8.641 1 89.5 43 ALA B CA 1
ATOM 2254 C C . ALA B 1 43 ? 2.479 12.148 7.301 1 89.5 43 ALA B C 1
ATOM 2256 O O . ALA B 1 43 ? 3.051 13.156 6.883 1 89.5 43 ALA B O 1
ATOM 2257 N N . GLY B 1 44 ? 1.579 11.5 6.609 1 92.44 44 GLY B N 1
ATOM 2258 C CA . GLY B 1 44 ? 1.005 11.977 5.363 1 92.44 44 GLY B CA 1
ATOM 2259 C C . GLY B 1 44 ? -0.331 11.336 5.035 1 92.44 44 GLY B C 1
ATOM 2260 O O . GLY B 1 44 ? -0.789 10.445 5.75 1 92.44 44 GLY B O 1
ATOM 2261 N N . THR B 1 45 ? -0.942 11.891 4.027 1 91.88 45 THR B N 1
ATOM 2262 C CA . THR B 1 45 ? -2.23 11.352 3.602 1 91.88 45 THR B CA 1
ATOM 2263 C C . THR B 1 45 ? -2.24 11.094 2.098 1 91.88 45 THR B C 1
ATOM 2265 O O . THR B 1 45 ? -1.692 11.883 1.324 1 91.88 45 THR B O 1
ATOM 2268 N N . PHE B 1 46 ? -2.902 9.992 1.777 1 89.06 46 PHE B N 1
ATOM 2269 C CA . PHE B 1 46 ? -3.195 9.789 0.363 1 89.06 46 PHE B CA 1
ATOM 2270 C C . PHE B 1 46 ? -4.266 10.766 -0.113 1 89.06 46 PHE B C 1
ATOM 2272 O O . PHE B 1 46 ? -5.355 10.82 0.457 1 89.06 46 PHE B O 1
ATOM 2279 N N . ILE B 1 47 ? -3.971 11.516 -1.149 1 87.62 47 ILE B N 1
ATOM 2280 C CA . ILE B 1 47 ? -4.965 12.43 -1.71 1 87.62 47 ILE B CA 1
ATOM 2281 C C . ILE B 1 47 ? -5.383 11.938 -3.096 1 87.62 47 ILE B C 1
ATOM 2283 O O . ILE B 1 47 ? -6.383 12.406 -3.648 1 87.62 47 ILE B O 1
ATOM 2287 N N . LYS B 1 48 ? -4.645 11.078 -3.717 1 84.19 48 LYS B N 1
ATOM 2288 C CA . LYS B 1 48 ? -4.859 10.344 -4.961 1 84.19 48 LYS B CA 1
ATOM 2289 C C . LYS B 1 48 ? -4.078 9.039 -4.969 1 84.19 48 LYS B C 1
ATOM 2291 O O . LYS B 1 48 ? -3.227 8.812 -4.105 1 84.19 48 LYS B O 1
ATOM 2296 N N . GLN B 1 49 ? -4.461 8.305 -6.094 1 81.69 49 GLN B N 1
ATOM 2297 C CA . GLN B 1 49 ? -3.732 7.047 -6.199 1 81.69 49 GLN B CA 1
ATOM 2298 C C . GLN B 1 49 ? -2.232 7.289 -6.34 1 81.69 49 GLN B C 1
ATOM 2300 O O . GLN B 1 49 ? -1.792 7.992 -7.25 1 81.69 49 GLN B O 1
ATOM 2305 N N . ASN B 1 50 ? -1.355 7.008 -5.414 1 84.56 50 ASN B N 1
ATOM 2306 C CA . ASN B 1 50 ? 0.103 7.035 -5.387 1 84.56 50 ASN B CA 1
ATOM 2307 C C . ASN B 1 50 ? 0.63 8.43 -5.059 1 84.56 50 ASN B C 1
ATOM 2309 O O . ASN B 1 50 ? 1.743 8.789 -5.449 1 84.56 50 ASN B O 1
ATOM 2313 N N . TRP B 1 51 ? -0.197 9.305 -4.629 1 88.12 51 TRP B N 1
ATOM 2314 C CA . TRP B 1 51 ? 0.224 10.641 -4.199 1 88.12 51 TRP B CA 1
ATOM 2315 C C . TRP B 1 51 ? -0.043 10.844 -2.711 1 88.12 51 TRP B C 1
ATOM 2317 O O . TRP B 1 51 ? -1.15 10.586 -2.232 1 88.12 51 TRP B O 1
ATOM 2327 N N . VAL B 1 52 ? 0.948 11.305 -2.119 1 91.38 52 VAL B N 1
ATOM 2328 C CA . VAL B 1 52 ? 0.849 11.578 -0.689 1 91.38 52 VAL B CA 1
ATOM 2329 C C . VAL B 1 52 ? 1.073 13.062 -0.43 1 91.38 52 VAL B C 1
ATOM 2331 O O . VAL B 1 52 ? 1.983 13.672 -1.001 1 91.38 52 VAL B O 1
ATOM 2334 N N . LEU B 1 53 ? 0.148 13.641 0.331 1 93 53 LEU B N 1
ATOM 2335 C CA . LEU B 1 53 ? 0.282 15 0.826 1 93 53 LEU B CA 1
ATOM 2336 C C . LEU B 1 53 ? 0.913 15.016 2.215 1 93 53 LEU B C 1
ATOM 2338 O O . LEU B 1 53 ? 0.5 14.266 3.098 1 93 53 LEU B O 1
ATOM 2342 N N . THR B 1 54 ? 2.002 15.781 2.371 1 93.62 54 THR B N 1
ATOM 2343 C CA . THR B 1 54 ? 2.703 15.93 3.641 1 93.62 54 THR B CA 1
ATOM 2344 C C . THR B 1 54 ? 3.307 17.328 3.771 1 93.62 54 THR B C 1
ATOM 2346 O O . THR B 1 54 ? 2.906 18.25 3.059 1 93.62 54 THR B O 1
ATOM 2349 N N . ALA B 1 55 ? 4.105 17.5 4.812 1 94 55 ALA B N 1
ATOM 2350 C CA . ALA B 1 55 ? 4.703 18.812 5.07 1 94 55 ALA B CA 1
ATOM 2351 C C . ALA B 1 55 ? 6.082 18.922 4.426 1 94 55 ALA B C 1
ATOM 2353 O O . ALA B 1 55 ? 6.852 17.953 4.422 1 94 55 ALA B O 1
ATOM 2354 N N . ALA B 1 56 ? 6.387 20.125 3.918 1 92.69 56 ALA B N 1
ATOM 2355 C CA . ALA B 1 56 ? 7.664 20.359 3.25 1 92.69 56 ALA B CA 1
ATOM 2356 C C . ALA B 1 56 ? 8.828 20.203 4.223 1 92.69 56 ALA B C 1
ATOM 2358 O O . ALA B 1 56 ? 9.922 19.781 3.828 1 92.69 56 ALA B O 1
ATOM 2359 N N . HIS B 1 57 ? 8.562 20.391 5.438 1 93.25 57 HIS B N 1
ATOM 2360 C CA . HIS B 1 57 ? 9.656 20.359 6.402 1 93.25 57 HIS B CA 1
ATOM 2361 C C . HIS B 1 57 ? 10.102 18.938 6.699 1 93.25 57 HIS B C 1
ATOM 2363 O O . HIS B 1 57 ? 11.125 18.719 7.352 1 93.25 57 HIS B O 1
ATOM 2369 N N . CYS B 1 58 ? 9.383 17.906 6.359 1 90.88 58 CYS B N 1
ATOM 2370 C CA . CYS B 1 58 ? 9.742 16.516 6.613 1 90.88 58 CYS B CA 1
ATOM 2371 C C . CYS B 1 58 ? 11.031 16.141 5.891 1 90.88 58 CYS B C 1
ATOM 2373 O O . CYS B 1 58 ? 11.773 15.266 6.34 1 90.88 58 CYS B O 1
ATOM 2375 N N . PHE B 1 59 ? 11.398 16.734 4.785 1 86.75 59 PHE B N 1
ATOM 2376 C CA . PHE B 1 59 ? 12.609 16.609 3.986 1 86.75 59 PHE B CA 1
ATOM 2377 C C . PHE B 1 59 ? 12.961 15.141 3.766 1 86.75 59 PHE B C 1
ATOM 2379 O O . PHE B 1 59 ? 13.969 14.656 4.281 1 86.75 59 PHE B O 1
ATOM 2386 N N . PRO B 1 60 ? 12.188 14.453 2.961 1 88.62 60 PRO B N 1
ATOM 2387 C CA . PRO B 1 60 ? 12.555 13.07 2.635 1 88.62 60 PRO B CA 1
ATOM 2388 C C . PRO B 1 60 ? 13.781 12.984 1.734 1 88.62 60 PRO B C 1
ATOM 2390 O O . PRO B 1 60 ? 14.094 13.93 1.01 1 88.62 60 PRO B O 1
ATOM 2393 N N . ASP B 1 61 ? 14.57 11.93 1.907 1 87.56 61 ASP B N 1
ATOM 2394 C CA . ASP B 1 61 ? 15.703 11.656 1.025 1 87.56 61 ASP B CA 1
ATOM 2395 C C . ASP B 1 61 ? 15.594 10.266 0.406 1 87.56 61 ASP B C 1
ATOM 2397 O O . ASP B 1 61 ? 14.516 9.672 0.377 1 87.56 61 ASP B O 1
ATOM 2401 N N . GLU B 1 62 ? 16.672 9.75 -0.191 1 83.44 62 GLU B N 1
ATOM 2402 C CA . GLU B 1 62 ? 16.641 8.508 -0.953 1 83.44 62 GLU B CA 1
ATOM 2403 C C . GLU B 1 62 ? 16.422 7.305 -0.039 1 83.44 62 GLU B C 1
ATOM 2405 O O . GLU B 1 62 ? 16.016 6.234 -0.499 1 83.44 62 GLU B O 1
ATOM 2410 N N . LYS B 1 63 ? 16.641 7.508 1.222 1 83 63 LYS B N 1
ATOM 2411 C CA . LYS B 1 63 ? 16.5 6.398 2.162 1 83 63 LYS B CA 1
ATOM 2412 C C . LYS B 1 63 ? 15.109 6.387 2.789 1 83 63 LYS B C 1
ATOM 2414 O O . LYS B 1 63 ? 14.766 5.473 3.541 1 83 63 LYS B O 1
ATOM 2419 N N . THR B 1 64 ? 14.336 7.414 2.504 1 86.31 64 THR B N 1
ATOM 2420 C CA . THR B 1 64 ? 12.992 7.527 3.066 1 86.31 64 THR B CA 1
ATOM 2421 C C . THR B 1 64 ? 12.016 6.629 2.314 1 86.31 64 THR B C 1
ATOM 2423 O O . THR B 1 64 ? 12.07 6.531 1.087 1 86.31 64 THR B O 1
ATOM 2426 N N . TYR B 1 65 ? 11.141 5.926 3.1 1 82.81 65 TYR B N 1
ATOM 2427 C CA . TYR B 1 65 ? 10.102 5.09 2.498 1 82.81 65 TYR B CA 1
ATOM 2428 C C . TYR B 1 65 ? 8.773 5.277 3.209 1 82.81 65 TYR B C 1
ATOM 2430 O O . TYR B 1 65 ? 8.703 5.906 4.266 1 82.81 65 TYR B O 1
ATOM 2438 N N . ILE B 1 66 ? 7.75 4.812 2.545 1 85.69 66 ILE B N 1
ATOM 2439 C CA . ILE B 1 66 ? 6.391 4.996 3.041 1 85.69 66 ILE B CA 1
ATOM 2440 C C . ILE B 1 66 ? 5.934 3.729 3.76 1 85.69 66 ILE B C 1
ATOM 2442 O O . ILE B 1 66 ? 6.09 2.621 3.242 1 85.69 66 ILE B O 1
ATOM 2446 N N 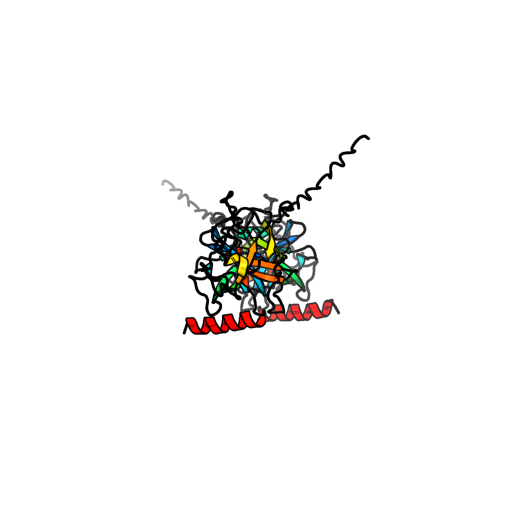. GLY B 1 67 ? 5.457 3.902 4.914 1 80.81 67 GLY B N 1
ATOM 2447 C CA . GLY B 1 67 ? 4.785 2.834 5.637 1 80.81 67 GLY B CA 1
ATOM 2448 C C . GLY B 1 67 ? 3.279 3.006 5.695 1 80.81 67 GLY B C 1
ATOM 2449 O O . GLY B 1 67 ? 2.783 4.113 5.91 1 80.81 67 GLY B O 1
ATOM 2450 N N . VAL B 1 68 ? 2.596 1.909 5.422 1 76.44 68 VAL B N 1
ATOM 2451 C CA . VAL B 1 68 ? 1.14 1.943 5.508 1 76.44 68 VAL B CA 1
ATOM 2452 C C . VAL B 1 68 ? 0.674 1.101 6.695 1 76.44 68 VAL B C 1
ATOM 2454 O O . VAL B 1 68 ? 1.29 0.083 7.02 1 76.44 68 VAL B O 1
ATOM 2457 N N . GLY B 1 69 ? -0.404 1.615 7.391 1 66.69 69 GLY B N 1
ATOM 2458 C CA . GLY B 1 69 ? -0.924 0.892 8.539 1 66.69 69 GLY B CA 1
ATOM 2459 C C . GLY B 1 69 ? 0.103 0.701 9.641 1 66.69 69 GLY B C 1
ATOM 2460 O O . GLY B 1 69 ? 0.797 1.646 10.016 1 66.69 69 GLY B O 1
ATOM 2461 N N . ARG B 1 70 ? 0.287 -0.504 10.125 1 62.19 70 ARG B N 1
ATOM 2462 C CA . ARG B 1 70 ? 1.205 -0.811 11.219 1 62.19 70 ARG B CA 1
ATOM 2463 C C . ARG B 1 70 ? 2.656 -0.676 10.766 1 62.19 70 ARG B C 1
ATOM 2465 O O . ARG B 1 70 ? 3.551 -0.473 11.594 1 62.19 70 ARG B O 1
ATOM 2472 N N . GLN B 1 71 ? 2.855 -0.795 9.453 1 59.91 71 GLN B N 1
ATOM 2473 C CA . GLN B 1 71 ? 4.219 -0.649 8.953 1 59.91 71 GLN B CA 1
ATOM 2474 C C . GLN B 1 71 ? 4.77 0.742 9.25 1 59.91 71 GLN B C 1
ATOM 2476 O O . GLN B 1 71 ? 5.984 0.933 9.328 1 59.91 71 GLN B O 1
ATOM 2481 N N . ALA B 1 72 ? 3.775 1.59 9.305 1 52.44 72 ALA B N 1
ATOM 2482 C CA . ALA B 1 72 ? 4.23 2.951 9.57 1 52.44 72 ALA B CA 1
ATOM 2483 C C . ALA B 1 72 ? 4.961 3.035 10.906 1 52.44 72 ALA B C 1
ATOM 2485 O O . ALA B 1 72 ? 5.684 4 11.164 1 52.44 72 ALA B O 1
ATOM 2486 N N . ILE B 1 73 ? 4.809 1.963 11.711 1 54.22 73 ILE B N 1
ATOM 2487 C CA . ILE B 1 73 ? 5.379 2.078 13.047 1 54.22 73 ILE B CA 1
ATOM 2488 C C . ILE B 1 73 ? 6.43 0.991 13.258 1 54.22 73 ILE B C 1
ATOM 2490 O O . ILE B 1 73 ? 7.191 1.031 14.227 1 54.22 73 ILE B O 1
ATOM 2494 N N . ILE B 1 74 ? 6.43 -0.029 12.367 1 55.09 74 ILE B N 1
ATOM 2495 C CA . ILE B 1 74 ? 7.332 -1.14 12.656 1 55.09 74 ILE B CA 1
ATOM 2496 C C . ILE B 1 74 ? 8.633 -0.962 11.883 1 55.09 74 ILE B C 1
ATOM 2498 O O . ILE B 1 74 ? 8.617 -0.695 10.68 1 55.09 74 ILE B O 1
ATOM 2502 N N . LYS B 1 75 ? 9.93 -0.815 12.547 1 54.59 75 LYS B N 1
ATOM 2503 C CA . LYS B 1 75 ? 11.297 -0.531 12.102 1 54.59 75 LYS B CA 1
ATOM 2504 C C . LYS B 1 75 ? 11.695 -1.438 10.945 1 54.59 75 LYS B C 1
ATOM 2506 O O . LYS B 1 75 ? 12.516 -1.06 10.109 1 54.59 75 LYS B O 1
ATOM 2511 N N . ASP B 1 76 ? 11.148 -2.467 10.945 1 50.81 76 ASP B N 1
ATOM 2512 C CA . ASP B 1 76 ? 11.844 -3.404 10.07 1 50.81 76 ASP B CA 1
ATOM 2513 C C . ASP B 1 76 ? 10.93 -3.877 8.938 1 50.81 76 ASP B C 1
ATOM 2515 O O . ASP B 1 76 ? 11.312 -4.734 8.141 1 50.81 76 ASP B O 1
ATOM 2519 N N . GLU B 1 77 ? 9.781 -3.184 8.852 1 47.56 77 GLU B N 1
ATOM 2520 C CA . GLU B 1 77 ? 8.797 -3.867 8.031 1 47.56 77 GLU B CA 1
ATOM 2521 C C . GLU B 1 77 ? 8.289 -2.959 6.91 1 47.56 77 GLU B C 1
ATOM 2523 O O . GLU B 1 77 ? 8.203 -1.742 7.082 1 47.56 77 GLU B O 1
ATOM 2528 N N . GLY B 1 78 ? 8.703 -3.096 5.656 1 51.94 78 GLY B N 1
ATOM 2529 C CA . GLY B 1 78 ? 8.039 -2.451 4.539 1 51.94 78 GLY B CA 1
ATOM 2530 C C . GLY B 1 78 ? 8.984 -1.696 3.629 1 51.94 78 GLY B C 1
ATOM 2531 O O . GLY B 1 78 ? 8.555 -1.043 2.676 1 51.94 78 GLY B O 1
ATOM 2532 N N . LYS B 1 79 ? 10.312 -1.832 4.09 1 53.69 79 LYS B N 1
ATOM 2533 C CA . LYS B 1 79 ? 11.312 -1.227 3.217 1 53.69 79 LYS B CA 1
ATOM 2534 C C . LYS B 1 79 ? 11.156 -1.714 1.779 1 53.69 79 LYS B C 1
ATOM 2536 O O . LYS B 1 79 ? 10.945 -2.904 1.542 1 53.69 79 LYS B O 1
ATOM 2541 N N . ASP B 1 80 ? 10.492 -1.122 1.044 1 62 80 ASP B N 1
ATOM 2542 C CA . ASP B 1 80 ? 10.703 -1.321 -0.387 1 62 80 ASP B CA 1
ATOM 2543 C C . ASP B 1 80 ? 9.383 -1.625 -1.099 1 62 80 ASP B C 1
ATOM 2545 O O . ASP B 1 80 ? 9.375 -1.886 -2.305 1 62 80 ASP B O 1
ATOM 2549 N N . PHE B 1 81 ? 8.297 -1.595 -0.292 1 68.5 81 PHE B N 1
ATOM 2550 C CA . PHE B 1 81 ? 7.09 -1.852 -1.066 1 68.5 81 PHE B CA 1
ATOM 2551 C C . PHE B 1 81 ? 6.656 -0.604 -1.827 1 68.5 81 PHE B C 1
ATOM 2553 O O . PHE B 1 81 ? 6.305 -0.68 -3.006 1 68.5 81 PHE B O 1
ATOM 2560 N N . ILE B 1 82 ? 6.676 0.437 -1.064 1 78.38 82 ILE B N 1
ATOM 2561 C CA . ILE B 1 82 ? 6.262 1.712 -1.64 1 78.38 82 ILE B CA 1
ATOM 2562 C C . ILE B 1 82 ? 7.398 2.725 -1.521 1 78.38 82 ILE B C 1
ATOM 2564 O O . ILE B 1 82 ? 7.836 3.049 -0.416 1 78.38 82 ILE B O 1
ATOM 2568 N N . ASN B 1 83 ? 7.871 3.143 -2.711 1 82.5 83 ASN B N 1
ATOM 2569 C CA . ASN B 1 83 ? 8.984 4.09 -2.756 1 82.5 83 ASN B CA 1
ATOM 2570 C C . ASN B 1 83 ? 8.531 5.465 -3.238 1 82.5 83 ASN B C 1
ATOM 2572 O O . ASN B 1 83 ? 7.566 5.574 -4 1 82.5 83 ASN B O 1
ATOM 2576 N N . ILE B 1 84 ? 9.312 6.387 -2.738 1 88.5 84 ILE B N 1
ATOM 2577 C CA . ILE B 1 84 ? 9.102 7.742 -3.232 1 88.5 84 ILE B CA 1
ATOM 2578 C C . ILE B 1 84 ? 9.883 7.945 -4.527 1 88.5 84 ILE B C 1
ATOM 2580 O O . ILE B 1 84 ? 11.102 7.754 -4.562 1 88.5 84 ILE B O 1
ATOM 2584 N N . THR B 1 85 ? 9.234 8.312 -5.609 1 87.69 85 THR B N 1
ATOM 2585 C CA . THR B 1 85 ? 9.914 8.492 -6.887 1 87.69 85 THR B CA 1
ATOM 2586 C C . THR B 1 85 ? 10.18 9.969 -7.16 1 87.69 85 THR B C 1
ATOM 2588 O O . THR B 1 85 ? 11.172 10.32 -7.797 1 87.69 85 THR B O 1
ATOM 2591 N N . LYS B 1 86 ? 9.281 10.852 -6.762 1 88.81 86 LYS B N 1
ATOM 2592 C CA . LYS B 1 86 ? 9.438 12.289 -6.949 1 88.81 86 LYS B CA 1
ATOM 2593 C C . LYS B 1 86 ? 8.945 13.062 -5.727 1 88.81 86 LYS B C 1
ATOM 2595 O O . LYS B 1 86 ? 8.023 12.625 -5.035 1 88.81 86 LYS B O 1
ATOM 2600 N N . VAL B 1 87 ? 9.609 14.117 -5.512 1 90.12 87 VAL B N 1
ATOM 2601 C CA . VAL B 1 87 ? 9.289 15.031 -4.426 1 90.12 87 VAL B CA 1
ATOM 2602 C C . VAL B 1 87 ? 8.977 16.422 -4.992 1 90.12 87 VAL B C 1
ATOM 2604 O O . VAL B 1 87 ? 9.766 16.969 -5.762 1 90.12 87 VAL B O 1
ATOM 2607 N N . PHE B 1 88 ? 7.82 17 -4.648 1 88.38 88 PHE B N 1
ATOM 2608 C CA . PHE B 1 88 ? 7.418 18.312 -5.109 1 88.38 88 PHE B CA 1
ATOM 2609 C C . PHE B 1 88 ? 7.129 19.25 -3.932 1 88.38 88 PHE B C 1
ATOM 2611 O O . PHE B 1 88 ? 6.164 19.031 -3.193 1 88.38 88 PHE B O 1
ATOM 2618 N N . PHE B 1 89 ? 7.922 20.25 -3.854 1 88.5 89 PHE B N 1
ATOM 2619 C CA . PHE B 1 89 ? 7.66 21.266 -2.85 1 88.5 89 PHE B CA 1
ATOM 2620 C C . PHE B 1 89 ? 6.641 22.281 -3.359 1 88.5 89 PHE B C 1
ATOM 2622 O O . PHE B 1 89 ? 6.68 22.672 -4.527 1 88.5 89 PHE B O 1
ATOM 2629 N N . TYR B 1 90 ? 5.777 22.672 -2.518 1 87.38 90 TYR B N 1
ATOM 2630 C CA . TYR B 1 90 ? 4.895 23.781 -2.871 1 87.38 90 TYR B CA 1
ATOM 2631 C C . TYR B 1 90 ? 5.676 25.078 -2.982 1 87.38 90 TYR B C 1
ATOM 2633 O O . TYR B 1 90 ? 6.566 25.344 -2.172 1 87.38 90 TYR B O 1
ATOM 2641 N N . PRO B 1 91 ? 5.336 25.875 -4.004 1 85.75 91 PRO B N 1
ATOM 2642 C CA . PRO B 1 91 ? 6.086 27.125 -4.191 1 85.75 91 PRO B CA 1
ATOM 2643 C C . PRO B 1 91 ? 6.035 28.031 -2.967 1 85.75 91 PRO B C 1
ATOM 2645 O O . PRO B 1 91 ? 4.984 28.172 -2.332 1 85.75 91 PRO B O 1
ATOM 2648 N N . GLY B 1 92 ? 7.266 28.656 -2.695 1 86.81 92 GLY B N 1
ATOM 2649 C CA . GLY B 1 92 ? 7.316 29.672 -1.656 1 86.81 92 GLY B CA 1
ATOM 2650 C C . GLY B 1 92 ? 7.508 29.078 -0.267 1 86.81 92 GLY B C 1
ATOM 2651 O O . GLY B 1 92 ? 7.312 29.781 0.732 1 86.81 92 GLY B O 1
ATOM 2652 N N . PHE B 1 93 ? 7.773 27.734 -0.244 1 88.94 93 PHE B N 1
ATOM 2653 C CA . PHE B 1 93 ? 8.086 27.203 1.073 1 88.94 93 PHE B CA 1
ATOM 2654 C C . PHE B 1 93 ? 9.266 27.938 1.696 1 88.94 93 PHE B C 1
ATOM 2656 O O . PHE B 1 93 ? 10.297 28.125 1.053 1 88.94 93 PHE B O 1
ATOM 2663 N N . ASN B 1 94 ? 9.078 28.359 2.918 1 92.56 94 ASN B N 1
ATOM 2664 C CA . ASN B 1 94 ? 10.117 29 3.709 1 92.56 94 ASN B CA 1
ATOM 2665 C C . ASN B 1 94 ? 10.469 28.188 4.949 1 92.56 94 ASN B C 1
ATOM 2667 O O . ASN B 1 94 ? 9.68 28.109 5.891 1 92.56 94 ASN B O 1
ATOM 2671 N N . PRO B 1 95 ? 11.648 27.625 4.984 1 91.62 95 PRO B N 1
ATOM 2672 C CA . PRO B 1 95 ? 11.992 26.734 6.102 1 91.62 95 PRO B CA 1
ATOM 2673 C C . PRO B 1 95 ? 12.164 27.5 7.418 1 91.62 95 PRO B C 1
ATOM 2675 O O . PRO B 1 95 ? 12.227 26.875 8.484 1 91.62 95 PRO B O 1
ATOM 2678 N N . LYS B 1 96 ? 12.211 28.828 7.457 1 92.25 96 LYS B N 1
ATOM 2679 C CA . LYS B 1 96 ? 12.375 29.625 8.672 1 92.25 96 LYS B CA 1
ATOM 2680 C C . LYS B 1 96 ? 11.023 29.953 9.297 1 92.25 96 LYS B C 1
ATOM 2682 O O . LYS B 1 96 ? 10.867 29.891 10.523 1 92.25 96 LYS B O 1
ATOM 2687 N N . THR B 1 97 ? 10.078 30.312 8.445 1 92.19 97 THR B N 1
ATOM 2688 C CA . THR B 1 97 ? 8.781 30.734 8.953 1 92.19 97 THR B CA 1
ATOM 2689 C C . THR B 1 97 ? 7.742 29.625 8.781 1 92.19 97 THR B C 1
ATOM 2691 O O . THR B 1 97 ? 6.637 29.719 9.32 1 92.19 97 THR B O 1
ATOM 2694 N N . PHE B 1 98 ? 8.031 28.594 8.031 1 92.38 98 PHE B N 1
ATOM 2695 C CA . PHE B 1 98 ? 7.18 27.453 7.738 1 92.38 98 PHE B CA 1
ATOM 2696 C C . PHE B 1 98 ? 5.988 27.875 6.883 1 92.38 98 PHE B C 1
ATOM 2698 O O . PHE B 1 98 ? 4.949 27.203 6.895 1 92.38 98 PHE B O 1
ATOM 2705 N N . GLU B 1 99 ? 6.188 29.016 6.227 1 92 99 GLU B N 1
ATOM 2706 C CA . GLU B 1 99 ? 5.16 29.391 5.258 1 92 99 GLU B CA 1
ATOM 2707 C C . GLU B 1 99 ? 5.117 28.406 4.094 1 92 99 GLU B C 1
ATOM 2709 O O . GLU B 1 99 ? 6.16 27.953 3.609 1 92 99 GLU B O 1
ATOM 2714 N N . ASN B 1 100 ? 3.887 28.031 3.633 1 90.81 100 ASN B N 1
ATOM 2715 C CA . ASN B 1 100 ? 3.656 27.109 2.518 1 90.81 100 ASN B CA 1
ATOM 2716 C C . ASN B 1 100 ? 4.312 25.766 2.758 1 90.81 100 ASN B C 1
ATOM 2718 O O . ASN B 1 100 ? 4.957 25.203 1.862 1 90.81 100 ASN B O 1
ATOM 2722 N N . ASP B 1 101 ? 4.195 25.25 3.986 1 92.44 101 ASP B N 1
ATOM 2723 C CA . ASP B 1 101 ? 4.758 23.969 4.418 1 92.44 101 ASP B CA 1
ATOM 2724 C C . ASP B 1 101 ? 3.963 22.797 3.848 1 92.44 101 ASP B C 1
ATOM 2726 O O . ASP B 1 101 ? 3.287 22.094 4.59 1 92.44 101 ASP B O 1
ATOM 2730 N N . ILE B 1 102 ? 4.078 22.688 2.51 1 92.44 102 ILE B N 1
ATOM 2731 C CA . ILE B 1 102 ? 3.34 21.688 1.758 1 92.44 102 ILE B CA 1
ATOM 2732 C C . ILE B 1 102 ? 4.285 20.938 0.813 1 92.44 102 ILE B C 1
ATOM 2734 O O . ILE B 1 102 ? 5.125 21.562 0.156 1 92.44 102 ILE B O 1
ATOM 2738 N N . MET B 1 103 ? 4.113 19.672 0.815 1 91.88 103 MET B N 1
ATOM 2739 C CA . MET B 1 103 ? 4.898 18.844 -0.096 1 91.88 103 MET B CA 1
ATOM 2740 C C . MET B 1 103 ? 4.066 17.672 -0.622 1 91.88 103 MET B C 1
ATOM 2742 O O . MET B 1 103 ? 3.303 17.062 0.127 1 91.88 103 MET B O 1
ATOM 2746 N N . LEU B 1 104 ? 4.25 17.422 -1.913 1 91.19 104 LEU B N 1
ATOM 2747 C CA . LEU B 1 104 ? 3.648 16.25 -2.539 1 91.19 104 LEU B CA 1
ATOM 2748 C C . LEU B 1 104 ? 4.707 15.203 -2.861 1 91.19 104 LEU B C 1
ATOM 2750 O O . LEU B 1 104 ? 5.789 15.539 -3.352 1 91.19 104 LEU B O 1
ATOM 2754 N N . LEU B 1 105 ? 4.332 13.992 -2.5 1 90.81 105 LEU B N 1
ATOM 2755 C CA . LEU B 1 105 ? 5.191 12.859 -2.836 1 90.81 105 LEU B CA 1
ATOM 2756 C C . LEU B 1 105 ? 4.523 11.961 -3.877 1 90.81 105 LEU B C 1
ATOM 2758 O O . LEU B 1 105 ? 3.363 11.578 -3.719 1 90.81 105 LEU B O 1
ATOM 2762 N N . LYS B 1 106 ? 5.258 11.734 -4.941 1 89.38 106 LYS B N 1
ATOM 2763 C CA . LYS B 1 106 ? 4.824 10.703 -5.887 1 89.38 106 LYS B CA 1
ATOM 2764 C C . LYS B 1 106 ? 5.414 9.344 -5.527 1 89.38 106 LYS B C 1
ATOM 2766 O O . LYS B 1 106 ? 6.617 9.227 -5.273 1 89.38 106 LYS B O 1
ATOM 2771 N N . LEU B 1 107 ? 4.469 8.367 -5.488 1 87.38 107 LEU B N 1
ATOM 2772 C CA . LEU B 1 107 ? 4.891 7.039 -5.055 1 87.38 107 LEU B CA 1
ATOM 2773 C C . LEU B 1 107 ? 4.898 6.066 -6.227 1 87.38 107 LEU B C 1
ATOM 2775 O O . LEU B 1 107 ? 4.215 6.289 -7.23 1 87.38 107 LEU B O 1
ATOM 2779 N N . LYS B 1 108 ? 5.715 5.102 -6.02 1 83.56 108 LYS B N 1
ATOM 2780 C CA . LYS B 1 108 ? 5.758 3.984 -6.957 1 83.56 108 LYS B CA 1
ATOM 2781 C C . LYS B 1 108 ? 5.789 2.648 -6.219 1 83.56 108 LYS B C 1
ATOM 2783 O O . LYS B 1 108 ? 6.5 2.5 -5.223 1 83.56 108 LYS B O 1
ATOM 2788 N N . ILE B 1 109 ? 4.906 1.804 -6.699 1 82.69 109 ILE B N 1
ATOM 2789 C CA . ILE B 1 109 ? 4.938 0.442 -6.18 1 82.69 109 ILE B CA 1
ATOM 2790 C C . ILE B 1 109 ? 5.891 -0.409 -7.02 1 82.69 109 ILE B C 1
ATOM 2792 O O . ILE B 1 109 ? 5.906 -0.304 -8.25 1 82.69 109 ILE B O 1
ATOM 2796 N N . ASN B 1 110 ? 6.645 -1.179 -6.348 1 84.12 110 ASN B N 1
ATOM 2797 C CA . ASN B 1 110 ? 7.48 -2.121 -7.082 1 84.12 110 ASN B CA 1
ATOM 2798 C C . ASN B 1 110 ? 6.648 -3.217 -7.742 1 84.12 110 ASN B C 1
ATOM 2800 O O . ASN B 1 110 ? 5.738 -3.768 -7.121 1 84.12 110 ASN B O 1
ATOM 2804 N N . ILE B 1 111 ? 6.98 -3.479 -9.023 1 87.94 111 ILE B N 1
ATOM 2805 C CA . ILE B 1 111 ? 6.203 -4.465 -9.758 1 87.94 111 ILE B CA 1
ATOM 2806 C C . ILE B 1 111 ? 7.109 -5.613 -10.203 1 87.94 111 ILE B C 1
ATOM 2808 O O . ILE B 1 111 ? 8.328 -5.445 -10.297 1 87.94 111 ILE B O 1
ATOM 2812 N N . LEU B 1 112 ? 6.578 -6.781 -10.359 1 88.94 112 LEU B N 1
ATOM 2813 C CA . LEU B 1 112 ? 7.258 -7.914 -10.977 1 88.94 112 LEU B CA 1
ATOM 2814 C C . LEU B 1 112 ? 7.004 -7.945 -12.484 1 88.94 112 LEU B C 1
ATOM 2816 O O . LEU B 1 112 ? 5.855 -8.055 -12.922 1 88.94 112 LEU B O 1
ATOM 2820 N N . PRO B 1 113 ? 8.078 -7.801 -13.32 1 87.62 113 PRO B N 1
ATOM 2821 C CA . PRO B 1 113 ? 7.879 -7.758 -14.773 1 87.62 113 PRO B CA 1
ATOM 2822 C C . PRO B 1 113 ? 7.273 -9.047 -15.328 1 87.62 113 PRO B C 1
ATOM 2824 O O . PRO B 1 113 ? 7.598 -10.141 -14.852 1 87.62 113 PRO B O 1
ATOM 2827 N N . LEU B 1 114 ? 6.367 -8.898 -16.281 1 88 114 LEU B N 1
ATOM 2828 C CA . LEU B 1 114 ? 5.809 -10.008 -17.031 1 88 114 LEU B CA 1
ATOM 2829 C C . LEU B 1 114 ? 6.66 -10.305 -18.266 1 88 114 LEU B C 1
ATOM 2831 O O . LEU B 1 114 ? 7.422 -9.445 -18.719 1 88 114 LEU B O 1
ATOM 2835 N N . PRO B 1 115 ? 6.477 -11.586 -18.703 1 81 115 PRO B N 1
ATOM 2836 C CA . PRO B 1 115 ? 7.297 -11.914 -19.875 1 81 115 PRO B CA 1
ATOM 2837 C C . PRO B 1 115 ? 6.812 -11.227 -21.156 1 81 115 PRO B C 1
ATOM 2839 O O . PRO B 1 115 ? 5.625 -10.93 -21.281 1 81 115 PRO B O 1
ATOM 2842 N N . ASN B 1 116 ? 7.805 -10.859 -22 1 74.06 116 ASN B N 1
ATOM 2843 C CA . ASN B 1 116 ? 7.484 -10.297 -23.297 1 74.06 116 ASN B CA 1
ATOM 2844 C C . ASN B 1 116 ? 7.133 -11.383 -24.312 1 74.06 116 ASN B C 1
ATOM 2846 O O . ASN B 1 116 ? 6.641 -11.086 -25.406 1 74.06 116 ASN B O 1
ATOM 2850 N N . SER B 1 117 ? 7.43 -12.609 -23.969 1 69.19 117 SER B N 1
ATOM 2851 C CA . SER B 1 117 ? 7.23 -13.688 -24.938 1 69.19 117 SER B CA 1
ATOM 2852 C C . SER B 1 117 ? 6.254 -14.734 -24.406 1 69.19 117 SER B C 1
ATOM 2854 O O . SER B 1 117 ? 6.117 -14.898 -23.188 1 69.19 117 SER B O 1
ATOM 2856 N N . THR B 1 118 ? 5.562 -15.336 -25.328 1 73.94 118 THR B N 1
ATOM 2857 C CA . THR B 1 118 ? 4.594 -16.375 -25.016 1 73.94 118 THR B CA 1
ATOM 2858 C C . THR B 1 118 ? 5.215 -17.766 -25.172 1 73.94 118 THR B C 1
ATOM 2860 O O . THR B 1 118 ? 4.508 -18.781 -25.172 1 73.94 118 THR B O 1
ATOM 2863 N N . HIS B 1 119 ? 6.547 -17.766 -25.203 1 84.12 119 HIS B N 1
ATOM 2864 C CA . HIS B 1 119 ? 7.176 -19.062 -25.391 1 84.12 119 HIS B CA 1
ATOM 2865 C C . HIS B 1 119 ? 7.012 -19.953 -24.156 1 84.12 119 HIS B C 1
ATOM 2867 O O . HIS B 1 119 ? 6.988 -19.438 -23.031 1 84.12 119 HIS B O 1
ATOM 2873 N N . ASP B 1 120 ? 6.938 -21.203 -24.422 1 90.31 120 ASP B N 1
ATOM 2874 C CA . ASP B 1 120 ? 6.812 -22.203 -23.359 1 90.31 120 ASP B CA 1
ATOM 2875 C C . ASP B 1 120 ? 8.117 -22.328 -22.578 1 90.31 120 ASP B C 1
ATOM 2877 O O . ASP B 1 120 ? 9.195 -22.047 -23.109 1 90.31 120 ASP B O 1
ATOM 2881 N N . LEU B 1 121 ? 8.016 -22.75 -21.344 1 92.88 121 LEU B N 1
ATOM 2882 C CA . LEU B 1 121 ? 9.188 -22.984 -20.516 1 92.88 121 LEU B CA 1
ATOM 2883 C C . LEU B 1 121 ? 9.766 -24.375 -20.797 1 92.88 121 LEU B C 1
ATOM 2885 O O . LEU B 1 121 ? 9.031 -25.359 -20.828 1 92.88 121 LEU B O 1
ATOM 2889 N N . LYS B 1 122 ? 11.07 -24.422 -21 1 94.25 122 LYS B N 1
ATOM 2890 C CA . LYS B 1 122 ? 11.734 -25.688 -21.312 1 94.25 122 LYS B CA 1
ATOM 2891 C C . LYS B 1 122 ? 11.969 -26.5 -20.047 1 94.25 122 LYS B C 1
ATOM 2893 O O . LYS B 1 122 ? 12.352 -25.953 -19 1 94.25 122 LYS B O 1
ATOM 2898 N N . ALA B 1 123 ? 11.75 -27.844 -20.219 1 95.44 123 ALA B N 1
ATOM 2899 C CA . ALA B 1 123 ? 12.086 -28.734 -19.109 1 95.44 123 ALA B CA 1
ATOM 2900 C C . ALA B 1 123 ? 13.539 -28.547 -18.688 1 95.44 123 ALA B C 1
ATOM 2902 O O . ALA B 1 123 ? 14.43 -28.375 -19.516 1 95.44 123 ALA B O 1
ATOM 2903 N N . GLY B 1 124 ? 13.742 -28.547 -17.344 1 94.88 124 GLY B N 1
ATOM 2904 C CA . GLY B 1 124 ? 15.086 -28.375 -16.812 1 94.88 124 GLY B CA 1
ATOM 2905 C C . GLY B 1 124 ? 15.375 -26.938 -16.391 1 94.88 124 GLY B C 1
ATOM 2906 O O . GLY B 1 124 ? 16.344 -26.688 -15.664 1 94.88 124 GLY B O 1
ATOM 2907 N N . THR B 1 125 ? 14.562 -25.984 -16.859 1 94.38 125 THR B N 1
ATOM 2908 C CA . THR B 1 125 ? 14.734 -24.594 -16.469 1 94.38 125 THR B CA 1
ATOM 2909 C C . THR B 1 125 ? 14.508 -24.438 -14.961 1 94.38 125 THR B C 1
ATOM 2911 O O . THR B 1 125 ? 13.539 -24.969 -14.414 1 94.38 125 THR B O 1
ATOM 2914 N N . VAL B 1 126 ? 15.461 -23.719 -14.281 1 93.44 126 VAL B N 1
ATOM 2915 C CA . VAL B 1 126 ? 15.312 -23.453 -12.852 1 93.44 126 VAL B CA 1
ATOM 2916 C C . VAL B 1 126 ? 14.578 -22.141 -12.641 1 93.44 126 VAL B C 1
ATOM 2918 O O . VAL B 1 126 ? 14.93 -21.125 -13.25 1 93.44 126 VAL B O 1
ATOM 2921 N N . CYS B 1 127 ? 13.539 -22.188 -11.852 1 93.25 127 CYS B N 1
ATOM 2922 C CA . CYS B 1 127 ? 12.734 -21.031 -11.492 1 93.25 127 CYS B CA 1
ATOM 2923 C C . CYS B 1 127 ? 12.602 -20.906 -9.977 1 93.25 127 CYS B C 1
ATOM 2925 O O . CYS B 1 127 ? 13.07 -21.766 -9.234 1 93.25 127 CYS B O 1
ATOM 2927 N N . ILE B 1 128 ? 11.984 -19.75 -9.555 1 90.75 128 ILE B N 1
ATOM 2928 C CA . ILE B 1 128 ? 11.789 -19.484 -8.133 1 90.75 128 ILE B CA 1
ATOM 2929 C C . ILE B 1 128 ? 10.305 -19.25 -7.852 1 90.75 128 ILE B C 1
ATOM 2931 O O . ILE B 1 128 ? 9.625 -18.562 -8.609 1 90.75 128 ILE B O 1
ATOM 2935 N N . VAL B 1 129 ? 9.836 -19.922 -6.801 1 89.06 129 VAL B N 1
ATOM 2936 C CA . VAL B 1 129 ? 8.492 -19.688 -6.289 1 89.06 129 VAL B CA 1
ATOM 2937 C C . VAL B 1 129 ? 8.57 -19 -4.934 1 89.06 129 VAL B C 1
ATOM 2939 O O . VAL B 1 129 ? 9.391 -19.359 -4.086 1 89.06 129 VAL B O 1
ATOM 2942 N N . LYS B 1 130 ? 7.77 -17.938 -4.824 1 83.88 130 LYS B N 1
ATOM 2943 C CA . LYS B 1 130 ? 7.758 -17.156 -3.584 1 83.88 130 LYS B CA 1
ATOM 2944 C C . LYS B 1 130 ? 6.352 -17.094 -2.99 1 83.88 130 LYS B C 1
ATOM 2946 O O . LYS B 1 130 ? 5.367 -16.984 -3.723 1 83.88 130 LYS B O 1
ATOM 2951 N N . GLY B 1 131 ? 6.262 -17.172 -1.65 1 78.81 131 GLY B N 1
ATOM 2952 C CA . GLY B 1 131 ? 4.965 -17.078 -0.994 1 78.81 131 GLY B CA 1
ATOM 2953 C C . GLY B 1 131 ? 5.043 -17.266 0.51 1 78.81 131 GLY B C 1
ATOM 2954 O O . GLY B 1 131 ? 6.137 -17.344 1.075 1 78.81 131 GLY B O 1
ATOM 2955 N N . TRP B 1 132 ? 3.871 -17.25 1.152 1 77.5 132 TRP B N 1
ATOM 2956 C CA . TRP B 1 132 ? 3.742 -17.406 2.598 1 77.5 132 TRP B CA 1
ATOM 2957 C C . TRP B 1 132 ? 3.1 -18.75 2.943 1 77.5 132 TRP B C 1
ATOM 2959 O O . TRP B 1 132 ? 2.662 -18.969 4.078 1 77.5 132 TRP B O 1
ATOM 2969 N N . GLY B 1 133 ? 2.934 -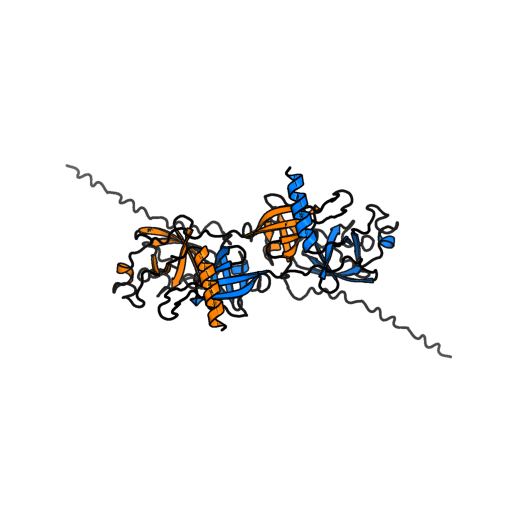19.531 2.002 1 68.56 133 GLY B N 1
ATOM 2970 C CA . GLY B 1 133 ? 2.199 -20.766 2.186 1 68.56 133 GLY B CA 1
ATOM 2971 C C . GLY B 1 133 ? 2.805 -21.672 3.246 1 68.56 133 GLY B C 1
ATOM 2972 O O . GLY B 1 133 ? 3.91 -21.406 3.727 1 68.56 133 GLY B O 1
ATOM 2973 N N . THR B 1 134 ? 1.937 -22.547 3.734 1 64.25 134 THR B N 1
ATOM 2974 C CA . THR B 1 134 ? 2.287 -23.469 4.797 1 64.25 134 THR B CA 1
ATOM 2975 C C . THR B 1 134 ? 3.068 -24.656 4.242 1 64.25 134 THR B C 1
ATOM 2977 O O . THR B 1 134 ? 3.148 -24.844 3.023 1 64.25 134 THR B O 1
ATOM 2980 N N . THR B 1 135 ? 3.9 -25.203 5.09 1 62.47 135 THR B N 1
ATOM 2981 C CA . THR B 1 135 ? 4.488 -26.5 4.77 1 62.47 135 THR B CA 1
ATOM 2982 C C . THR B 1 135 ? 3.707 -27.625 5.438 1 62.47 135 THR B C 1
ATOM 2984 O O . THR B 1 135 ? 2.881 -27.375 6.316 1 62.47 135 THR B O 1
ATOM 2987 N N . SER B 1 136 ? 3.771 -28.859 4.801 1 60.28 136 SER B N 1
ATOM 2988 C CA . SER B 1 136 ? 3.105 -30.016 5.387 1 60.28 136 SER B CA 1
ATOM 2989 C C . SER B 1 136 ? 3.375 -30.109 6.883 1 60.28 136 SER B C 1
ATOM 2991 O O . SER B 1 136 ? 2.58 -30.688 7.629 1 60.28 136 SER B O 1
ATOM 2993 N N . LYS B 1 137 ? 4.445 -29.562 7.379 1 56.34 137 LYS B N 1
ATOM 2994 C CA . LYS B 1 137 ? 4.824 -29.656 8.789 1 56.34 137 LYS B CA 1
ATOM 2995 C C . LYS B 1 137 ? 4.359 -28.438 9.57 1 56.34 137 LYS B C 1
ATOM 2997 O O . LYS B 1 137 ? 4.312 -28.453 10.797 1 56.34 137 LYS B O 1
ATOM 3002 N N . ARG B 1 138 ? 4.285 -27.406 8.797 1 54.72 138 ARG B N 1
ATOM 3003 C CA . ARG B 1 138 ? 3.988 -26.188 9.539 1 54.72 138 ARG B CA 1
ATOM 3004 C C . ARG B 1 138 ? 2.719 -25.531 9.016 1 54.72 138 ARG B C 1
ATOM 3006 O O . ARG B 1 138 ? 2.615 -25.234 7.828 1 54.72 138 ARG B O 1
ATOM 3013 N N . ARG B 1 139 ? 1.658 -25.578 9.859 1 50.91 139 ARG B N 1
ATOM 3014 C CA . ARG B 1 139 ? 0.307 -25.125 9.547 1 50.91 139 ARG B CA 1
ATOM 3015 C C . ARG B 1 139 ? 0.22 -23.594 9.57 1 50.91 139 ARG B C 1
ATOM 3017 O O . ARG B 1 139 ? -0.804 -23.031 9.203 1 50.91 139 ARG B O 1
ATOM 3024 N N . ARG B 1 140 ? 1.437 -23.031 10.18 1 52.97 140 ARG B N 1
ATOM 3025 C CA . ARG B 1 140 ? 1.074 -21.625 10.359 1 52.97 140 ARG B CA 1
ATOM 3026 C C . ARG B 1 140 ? 1.86 -20.734 9.406 1 52.97 140 ARG B C 1
ATOM 3028 O O . ARG B 1 140 ? 3.051 -20.969 9.18 1 52.97 140 ARG B O 1
ATOM 3035 N N . PHE B 1 141 ? 1.14 -19.781 8.688 1 53.22 141 PHE B N 1
ATOM 3036 C CA . PHE B 1 141 ? 1.48 -18.766 7.707 1 53.22 141 PHE B CA 1
ATOM 3037 C C . PHE B 1 141 ? 2.473 -17.766 8.289 1 53.22 141 PHE B C 1
ATOM 3039 O O . PHE B 1 141 ? 2.078 -16.703 8.766 1 53.22 141 PHE B O 1
ATOM 3046 N N . LYS B 1 142 ? 3.729 -18.188 8.641 1 58.97 142 LYS B N 1
ATOM 3047 C CA . LYS B 1 142 ? 4.32 -17.109 9.422 1 58.97 142 LYS B CA 1
ATOM 3048 C C . LYS B 1 142 ? 5.547 -16.531 8.719 1 58.97 142 LYS B C 1
ATOM 3050 O O . LYS B 1 142 ? 5.988 -15.422 9.039 1 58.97 142 LYS B O 1
ATOM 3055 N N . LYS B 1 143 ? 5.922 -17.25 7.723 1 64.94 143 LYS B N 1
ATOM 3056 C CA . LYS B 1 143 ? 7.152 -16.672 7.18 1 64.94 143 LYS B CA 1
ATOM 3057 C C . LYS B 1 143 ? 7.168 -16.75 5.656 1 64.94 143 LYS B C 1
ATOM 3059 O O . LYS B 1 143 ? 6.633 -17.688 5.07 1 64.94 143 LYS B O 1
ATOM 3064 N N . PHE B 1 144 ? 7.715 -15.688 5.082 1 73.12 144 PHE B N 1
ATOM 3065 C CA . PHE B 1 144 ? 7.922 -15.672 3.639 1 73.12 144 PHE B CA 1
ATOM 3066 C C . PHE B 1 144 ? 8.961 -16.703 3.225 1 73.12 144 PHE B C 1
ATOM 3068 O O . PHE B 1 144 ? 9.969 -16.891 3.906 1 73.12 144 PHE B O 1
ATOM 3075 N N . ARG B 1 145 ? 8.664 -17.391 2.174 1 75.75 145 ARG B N 1
ATOM 3076 C CA . ARG B 1 145 ? 9.586 -18.406 1.666 1 75.75 145 ARG B CA 1
ATOM 3077 C C . ARG B 1 145 ? 9.789 -18.25 0.161 1 75.75 145 ARG B C 1
ATOM 3079 O O . ARG B 1 145 ? 8.875 -17.828 -0.552 1 75.75 145 ARG B O 1
ATOM 3086 N N . ALA B 1 146 ? 11.016 -18.531 -0.237 1 82.06 146 ALA B N 1
ATOM 3087 C CA . ALA B 1 146 ? 11.375 -18.656 -1.647 1 82.06 146 ALA B CA 1
ATOM 3088 C C . ALA B 1 146 ? 12.023 -20.016 -1.933 1 82.06 146 ALA B C 1
ATOM 3090 O O . ALA B 1 146 ? 12.961 -20.422 -1.238 1 82.06 146 ALA B O 1
ATOM 3091 N N . ILE B 1 147 ? 11.531 -20.703 -2.92 1 81.62 147 ILE B N 1
ATOM 3092 C CA . ILE B 1 147 ? 12.047 -22.031 -3.23 1 81.62 147 ILE B CA 1
ATOM 3093 C C . ILE B 1 147 ? 12.375 -22.125 -4.719 1 81.62 147 ILE B C 1
ATOM 3095 O O . ILE B 1 147 ? 11.633 -21.609 -5.559 1 81.62 147 ILE B O 1
ATOM 3099 N N . ASN B 1 148 ? 13.508 -22.812 -4.945 1 86.69 148 ASN B N 1
ATOM 3100 C CA . ASN B 1 148 ? 13.836 -23.125 -6.332 1 86.69 148 ASN B CA 1
ATOM 3101 C C . ASN B 1 148 ? 13.078 -24.359 -6.816 1 86.69 148 ASN B C 1
ATOM 3103 O O . ASN B 1 148 ? 12.961 -25.344 -6.094 1 86.69 148 ASN B O 1
ATOM 3107 N N . VAL B 1 149 ? 12.57 -24.234 -8.016 1 89.75 149 VAL B N 1
ATOM 3108 C CA . VAL B 1 149 ? 11.906 -25.359 -8.641 1 89.75 149 VAL B CA 1
ATOM 3109 C C . VAL B 1 149 ? 12.445 -25.562 -10.055 1 89.75 149 VAL B C 1
ATOM 3111 O O . VAL B 1 149 ? 12.914 -24.609 -10.688 1 89.75 149 VAL B O 1
ATOM 3114 N N . THR B 1 150 ? 12.336 -26.812 -10.461 1 92.25 150 THR B N 1
ATOM 3115 C CA . THR B 1 150 ? 12.766 -27.156 -11.82 1 92.25 150 THR B CA 1
ATOM 3116 C C . THR B 1 150 ? 11.562 -27.516 -12.688 1 92.25 150 THR B C 1
ATOM 3118 O O . THR B 1 150 ? 10.703 -28.297 -12.273 1 92.25 150 THR B O 1
ATOM 3121 N N . ILE B 1 151 ? 11.539 -26.891 -13.898 1 94.69 151 ILE B N 1
ATOM 3122 C CA . ILE B 1 151 ? 10.453 -27.188 -14.82 1 94.69 151 ILE B CA 1
ATOM 3123 C C . ILE B 1 151 ? 10.523 -28.641 -15.273 1 94.69 151 ILE B C 1
ATOM 3125 O O . ILE B 1 151 ? 11.609 -29.156 -15.57 1 94.69 151 ILE B O 1
ATOM 3129 N N . ILE B 1 152 ? 9.375 -29.312 -15.289 1 94.44 152 ILE B N 1
ATOM 3130 C CA . ILE B 1 152 ? 9.234 -30.719 -15.688 1 94.44 152 ILE B CA 1
ATOM 3131 C C . ILE B 1 152 ? 8.375 -30.812 -16.953 1 94.44 152 ILE B C 1
ATOM 3133 O O . ILE B 1 152 ? 7.391 -30.078 -17.094 1 94.44 152 ILE B O 1
ATOM 3137 N N . ASP B 1 153 ? 8.805 -31.688 -17.828 1 96.25 153 ASP B N 1
ATOM 3138 C CA . ASP B 1 153 ? 7.988 -31.922 -19.016 1 96.25 153 ASP B CA 1
ATOM 3139 C C . ASP B 1 153 ? 6.57 -32.344 -18.641 1 96.25 153 ASP B C 1
ATOM 3141 O O . ASP B 1 153 ? 6.375 -33.156 -17.75 1 96.25 153 ASP B O 1
ATOM 3145 N N . ARG B 1 154 ? 5.578 -31.812 -19.328 1 96.19 154 ARG B N 1
ATOM 3146 C CA . ARG B 1 154 ? 4.18 -32.094 -19.016 1 96.19 154 ARG B CA 1
ATOM 3147 C C . ARG B 1 154 ? 3.865 -33.562 -19.203 1 96.19 154 ARG B C 1
ATOM 3149 O O . ARG B 1 154 ? 3.012 -34.125 -18.5 1 96.19 154 ARG B O 1
ATOM 3156 N N . LYS B 1 155 ? 4.562 -34.188 -20.109 1 96.69 155 LYS B N 1
ATOM 3157 C CA . LYS B 1 155 ? 4.363 -35.625 -20.328 1 96.69 155 LYS B CA 1
ATOM 3158 C C . LYS B 1 155 ? 4.656 -36.438 -19.062 1 96.69 155 LYS B C 1
ATOM 3160 O O . LYS B 1 155 ? 3.939 -37.375 -18.734 1 96.69 155 LYS B O 1
ATOM 3165 N N . ILE B 1 156 ? 5.664 -36 -18.359 1 94.31 156 ILE B N 1
ATOM 3166 C CA . ILE B 1 156 ? 6.027 -36.656 -17.109 1 94.31 156 ILE B CA 1
ATOM 3167 C C . ILE B 1 156 ? 4.945 -36.406 -16.062 1 94.31 156 ILE B C 1
ATOM 3169 O O . ILE B 1 156 ? 4.5 -37.344 -15.391 1 94.31 156 ILE B O 1
ATOM 3173 N N . CYS B 1 157 ? 4.477 -35.25 -15.93 1 93.69 157 CYS B N 1
ATOM 3174 C CA . CYS B 1 157 ? 3.467 -34.906 -14.938 1 93.69 157 CYS B CA 1
ATOM 3175 C C . CYS B 1 157 ? 2.148 -35.625 -15.234 1 93.69 157 CYS B C 1
ATOM 3177 O O . CYS B 1 157 ? 1.376 -35.906 -14.32 1 93.69 157 CYS B O 1
ATOM 3179 N N . ASN B 1 158 ? 1.918 -35.875 -16.5 1 96.69 158 ASN B N 1
ATOM 3180 C CA . ASN B 1 158 ? 0.661 -36.5 -16.891 1 96.69 158 ASN B CA 1
ATOM 3181 C C . ASN B 1 158 ? 0.743 -38.031 -16.797 1 96.69 158 ASN B C 1
ATOM 3183 O O . ASN B 1 158 ? -0.256 -38.719 -17 1 96.69 158 ASN B O 1
ATOM 3187 N N . ASP B 1 159 ? 1.896 -38.562 -16.438 1 96 159 ASP B N 1
ATOM 3188 C CA . ASP B 1 159 ? 2.045 -40 -16.422 1 96 159 ASP B CA 1
ATOM 3189 C C . ASP B 1 159 ? 1.383 -40.625 -15.18 1 96 159 ASP B C 1
ATOM 3191 O O . ASP B 1 159 ? 0.869 -39.875 -14.328 1 96 159 ASP B O 1
ATOM 3195 N N . LYS B 1 160 ? 1.321 -41.938 -15.062 1 95.06 160 LYS B N 1
ATOM 3196 C CA . LYS B 1 160 ? 0.598 -42.688 -14.039 1 95.06 160 LYS B CA 1
ATOM 3197 C C . LYS B 1 160 ? 1.223 -42.469 -12.656 1 95.06 160 LYS B C 1
ATOM 3199 O O . LYS B 1 160 ? 0.533 -42.531 -11.641 1 95.06 160 LYS B O 1
ATOM 3204 N N . LYS B 1 161 ? 2.508 -42.156 -12.547 1 91.69 161 LYS B N 1
ATOM 3205 C CA . LYS B 1 161 ? 3.215 -42 -11.273 1 91.69 161 LYS B CA 1
ATOM 3206 C C . LYS B 1 161 ? 2.984 -40.625 -10.672 1 91.69 161 LYS B C 1
ATOM 3208 O O . LYS B 1 161 ? 3.291 -40.375 -9.5 1 91.69 161 LYS B O 1
ATOM 3213 N N . HIS B 1 162 ? 2.445 -39.75 -11.484 1 92 162 HIS B N 1
ATOM 3214 C CA . HIS B 1 162 ? 2.219 -38.375 -11.031 1 92 162 HIS B CA 1
ATOM 3215 C C . HIS B 1 162 ? 0.73 -38.062 -11.023 1 92 162 HIS B C 1
ATOM 3217 O O . HIS B 1 162 ? -0.039 -38.656 -10.266 1 92 162 HIS B O 1
ATOM 3223 N N . TYR B 1 163 ? 0.251 -37.125 -11.977 1 92.12 163 TYR B N 1
ATOM 3224 C CA . TYR B 1 163 ? -1.146 -36.719 -11.922 1 92.12 163 TYR B CA 1
ATOM 3225 C C . TYR B 1 163 ? -2.037 -37.719 -12.664 1 92.12 163 TYR B C 1
ATOM 3227 O O . TYR B 1 163 ? -3.26 -37.688 -12.516 1 92.12 163 TYR B O 1
ATOM 3235 N N . ASN B 1 164 ? -1.462 -38.625 -13.445 1 95 164 ASN B N 1
ATOM 3236 C CA . ASN B 1 164 ? -2.217 -39.594 -14.234 1 95 164 ASN B CA 1
ATOM 3237 C C . ASN B 1 164 ? -3.314 -38.906 -15.047 1 95 164 ASN B C 1
ATOM 3239 O O . ASN B 1 164 ? -4.445 -39.406 -15.102 1 95 164 ASN B O 1
ATOM 3243 N N . SER B 1 165 ? -2.957 -37.75 -15.57 1 94.25 165 SER B N 1
ATOM 3244 C CA . SER B 1 165 ? -3.811 -36.906 -16.422 1 94.25 165 SER B CA 1
ATOM 3245 C C . SER B 1 165 ? -5.102 -36.531 -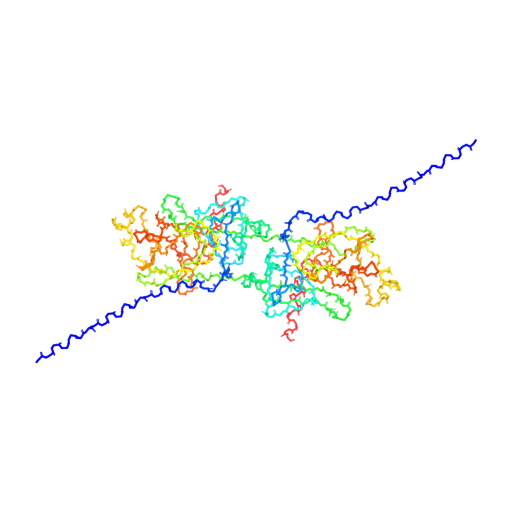15.703 1 94.25 165 SER B C 1
ATOM 3247 O O . SER B 1 165 ? -6.145 -36.375 -16.344 1 94.25 165 SER B O 1
ATOM 3249 N N . HIS B 1 166 ? -5.098 -36.531 -14.352 1 91.38 166 HIS B N 1
ATOM 3250 C CA . HIS B 1 166 ? -6.227 -36.125 -13.531 1 91.38 166 HIS B CA 1
ATOM 3251 C C . HIS B 1 166 ? -5.789 -35.125 -12.445 1 91.38 166 HIS B C 1
ATOM 3253 O O . HIS B 1 166 ? -5.457 -35.531 -11.328 1 91.38 166 HIS B O 1
ATOM 3259 N N . PRO B 1 167 ? -5.852 -33.844 -12.758 1 91.5 167 PRO B N 1
ATOM 3260 C CA . PRO B 1 167 ? -6.25 -33.25 -14.039 1 91.5 167 PRO B CA 1
ATOM 3261 C C . PRO B 1 167 ? -5.152 -33.344 -15.094 1 91.5 167 PRO B C 1
ATOM 3263 O O . PRO B 1 167 ? -4.004 -33.656 -14.773 1 91.5 167 PRO B O 1
ATOM 3266 N N . PHE B 1 168 ? -5.598 -33.25 -16.375 1 94.81 168 PHE B N 1
ATOM 3267 C CA . PHE B 1 168 ? -4.625 -33.219 -17.453 1 94.81 168 PHE B CA 1
ATOM 3268 C C . PHE B 1 168 ? -3.832 -31.906 -17.422 1 94.81 168 PHE B C 1
ATOM 3270 O O . PHE B 1 168 ? -4.41 -30.828 -17.375 1 94.81 168 PHE B O 1
ATOM 3277 N N . VAL B 1 169 ? -2.535 -32.031 -17.359 1 95.75 169 VAL B N 1
ATOM 3278 C CA . VAL B 1 169 ? -1.654 -30.875 -17.422 1 95.75 169 VAL B CA 1
ATOM 3279 C C . VAL B 1 169 ? -1.514 -30.422 -18.875 1 95.75 169 VAL B C 1
ATOM 3281 O O . VAL B 1 169 ? -0.785 -31.031 -19.656 1 95.75 169 VAL B O 1
ATOM 3284 N N . THR B 1 170 ? -2.148 -29.312 -19.25 1 94.69 170 THR B N 1
ATOM 3285 C CA . THR B 1 170 ? -2.223 -28.812 -20.625 1 94.69 170 THR B CA 1
ATOM 3286 C C . THR B 1 170 ? -1.126 -27.781 -20.891 1 94.69 170 THR B C 1
ATOM 3288 O O . THR B 1 170 ? -0.317 -27.5 -20 1 94.69 170 THR B O 1
ATOM 3291 N N . MET B 1 171 ? -1.131 -27.219 -22.109 1 92.56 171 MET B N 1
ATOM 3292 C CA . MET B 1 171 ? -0.157 -26.203 -22.484 1 92.56 171 MET B CA 1
ATOM 3293 C C . MET B 1 171 ? -0.413 -24.891 -21.75 1 92.56 171 MET B C 1
ATOM 3295 O O . MET B 1 171 ? 0.442 -24.016 -21.734 1 92.56 171 MET B O 1
ATOM 3299 N N . LYS B 1 172 ? -1.585 -24.75 -21.141 1 91.25 172 LYS B N 1
ATOM 3300 C CA . LYS B 1 172 ? -1.923 -23.562 -20.359 1 91.25 172 LYS B CA 1
ATOM 3301 C C . LYS B 1 172 ? -1.4 -23.672 -18.938 1 91.25 172 LYS B C 1
ATOM 3303 O O . LYS B 1 172 ? -1.597 -22.766 -18.125 1 91.25 172 LYS B O 1
ATOM 3308 N N . MET B 1 173 ? -0.722 -24.797 -18.719 1 94.31 173 MET B N 1
ATOM 3309 C CA . MET B 1 173 ? -0.151 -25.078 -17.391 1 94.31 173 MET B CA 1
ATOM 3310 C C . MET B 1 173 ? 1.344 -25.359 -17.5 1 94.31 173 MET B C 1
ATOM 3312 O O . MET B 1 173 ? 1.846 -25.688 -18.578 1 94.31 173 MET B O 1
ATOM 3316 N N . VAL B 1 174 ? 2.031 -25.109 -16.391 1 94.56 174 VAL B N 1
ATOM 3317 C CA . VAL B 1 174 ? 3.438 -25.453 -16.219 1 94.56 174 VAL B CA 1
ATOM 3318 C C . VAL B 1 174 ? 3.588 -26.422 -15.039 1 94.56 174 VAL B C 1
ATOM 3320 O O . VAL B 1 174 ? 2.955 -26.234 -14 1 94.56 174 VAL B O 1
ATOM 3323 N N . CYS B 1 175 ? 4.324 -27.438 -15.289 1 93.94 175 CYS B N 1
ATOM 3324 C CA . CYS B 1 175 ? 4.66 -28.406 -14.25 1 93.94 175 CYS B CA 1
ATOM 3325 C C . CYS B 1 175 ? 6.07 -28.188 -13.727 1 93.94 175 CYS B C 1
ATOM 3327 O O . CYS B 1 175 ? 7.02 -28.094 -14.508 1 93.94 175 CYS B O 1
ATOM 3329 N N . ALA B 1 176 ? 6.16 -27.969 -12.414 1 92.5 176 ALA B N 1
ATOM 3330 C CA . ALA B 1 176 ? 7.484 -27.734 -11.844 1 92.5 176 ALA B CA 1
ATOM 3331 C C . ALA B 1 176 ? 7.59 -28.312 -10.438 1 92.5 176 ALA B C 1
ATOM 3333 O O . ALA B 1 176 ? 6.613 -28.328 -9.688 1 92.5 176 ALA B O 1
ATOM 3334 N N . GLY B 1 177 ? 8.719 -28.766 -10.047 1 86.81 177 GLY B N 1
ATOM 3335 C CA . GLY B 1 177 ? 9 -29.312 -8.719 1 86.81 177 GLY B CA 1
ATOM 3336 C C . GLY B 1 177 ? 10.477 -29.422 -8.422 1 86.81 177 GLY B C 1
ATOM 3337 O O . GLY B 1 177 ? 11.312 -29.219 -9.305 1 86.81 177 GLY B O 1
ATOM 3338 N N . ASP B 1 178 ? 10.719 -29.484 -7.043 1 74.06 178 ASP B N 1
ATOM 3339 C CA . ASP B 1 178 ? 12.109 -29.641 -6.605 1 74.06 178 ASP B CA 1
ATOM 3340 C C . ASP B 1 178 ? 12.586 -31.078 -6.766 1 74.06 178 ASP B C 1
ATOM 3342 O O . ASP B 1 178 ? 11.906 -32 -6.355 1 74.06 178 ASP B O 1
ATOM 3346 N N . LYS B 1 179 ? 13.539 -31.406 -7.672 1 58.72 179 LYS B N 1
ATOM 3347 C CA . LYS B 1 179 ? 14.062 -32.781 -7.754 1 58.72 179 LYS B CA 1
ATOM 3348 C C . LYS B 1 179 ? 14.477 -33.281 -6.375 1 58.72 179 LYS B C 1
ATOM 3350 O O . LYS B 1 179 ? 14.391 -34.469 -6.102 1 58.72 179 LYS B O 1
ATOM 3355 N N . ASN B 1 180 ? 15.055 -32.375 -5.613 1 52.12 180 ASN B N 1
ATOM 3356 C CA . ASN B 1 180 ? 15.688 -32.875 -4.391 1 52.12 180 ASN B CA 1
ATOM 3357 C C . ASN B 1 180 ? 14.906 -32.438 -3.15 1 52.12 180 ASN B C 1
ATOM 3359 O O . ASN B 1 180 ? 15.258 -32.812 -2.031 1 52.12 180 ASN B O 1
ATOM 3363 N N . SER B 1 181 ? 13.969 -31.5 -3.264 1 54.09 181 SER B N 1
ATOM 3364 C CA . SER B 1 181 ? 13.492 -30.953 -1.994 1 54.09 181 SER B CA 1
ATOM 3365 C C . SER B 1 181 ? 11.984 -31.141 -1.846 1 54.09 181 SER B C 1
ATOM 3367 O O . SER B 1 181 ? 11.25 -31.109 -2.834 1 54.09 181 SER B O 1
ATOM 3369 N N . ARG B 1 182 ? 11.578 -31.938 -0.777 1 52.22 182 ARG B N 1
ATOM 3370 C CA . ARG B 1 182 ? 10.227 -32.156 -0.271 1 52.22 182 ARG B CA 1
ATOM 3371 C C . ARG B 1 182 ? 9.508 -30.812 -0.07 1 52.22 182 ARG B C 1
ATOM 3373 O O . ARG B 1 182 ? 8.445 -30.766 0.548 1 52.22 182 ARG B O 1
ATOM 3380 N N . LYS B 1 183 ? 10.148 -29.797 -0.475 1 54 183 LYS B N 1
ATOM 3381 C CA . LYS B 1 183 ? 9.562 -28.516 -0.075 1 54 183 LYS B CA 1
ATOM 3382 C C . LYS B 1 183 ? 8.828 -27.859 -1.242 1 54 183 LYS B C 1
ATOM 3384 O O . LYS B 1 183 ? 9.461 -27.406 -2.201 1 54 183 LYS B O 1
ATOM 3389 N N . ASP B 1 184 ? 7.578 -28.422 -1.521 1 58.47 184 ASP B N 1
ATOM 3390 C CA . ASP B 1 184 ? 6.859 -27.766 -2.607 1 58.47 184 ASP B CA 1
ATOM 3391 C C . ASP B 1 184 ? 5.805 -26.797 -2.064 1 58.47 184 ASP B C 1
ATOM 3393 O O . ASP B 1 184 ? 5.719 -26.594 -0.854 1 58.47 184 ASP B O 1
ATOM 3397 N N . LEU B 1 185 ? 5.078 -26.25 -2.955 1 63.19 185 LEU B N 1
ATOM 3398 C CA . LEU B 1 185 ? 4.02 -25.266 -2.793 1 63.19 185 LEU B CA 1
ATOM 3399 C C . LEU B 1 185 ? 2.883 -25.812 -1.94 1 63.19 185 LEU B C 1
ATOM 3401 O O . LEU B 1 185 ? 2.549 -27 -2.035 1 63.19 185 LEU B O 1
ATOM 3405 N N . CYS B 1 186 ? 2.557 -25.156 -0.825 1 69.25 186 CYS B N 1
ATOM 3406 C CA . CYS B 1 186 ? 1.423 -25.547 0.002 1 69.25 186 CYS B CA 1
ATOM 3407 C C . CYS B 1 186 ? 0.381 -24.438 0.062 1 69.25 186 CYS B C 1
ATOM 3409 O O . CYS B 1 186 ? 0.467 -23.469 -0.684 1 69.25 186 CYS B O 1
ATOM 3411 N N . VAL B 1 187 ? -0.604 -24.625 0.919 1 57.06 187 VAL B N 1
ATOM 3412 C CA . VAL B 1 187 ? -1.729 -23.703 1.071 1 57.06 187 VAL B CA 1
ATOM 3413 C C . VAL B 1 187 ? -1.216 -22.297 1.391 1 57.06 187 VAL B C 1
ATOM 3415 O O . VAL B 1 187 ? -0.297 -22.141 2.197 1 57.06 187 VAL B O 1
ATOM 3418 N N . GLY B 1 188 ? -1.752 -21.281 0.667 1 63.59 188 GLY B N 1
ATOM 3419 C CA . GLY B 1 188 ? -1.37 -19.891 0.877 1 63.59 188 GLY B CA 1
ATOM 3420 C C . GLY B 1 188 ? -0.391 -19.375 -0.162 1 63.59 188 GLY B C 1
ATOM 3421 O O . GLY B 1 188 ? -0.207 -18.156 -0.304 1 63.59 188 GLY B O 1
ATOM 3422 N N . ASP B 1 189 ? 0.09 -20.344 -0.851 1 78 189 ASP B N 1
ATOM 3423 C CA . ASP B 1 189 ? 0.972 -19.922 -1.937 1 78 189 ASP B CA 1
ATOM 3424 C C . ASP B 1 189 ? 0.181 -19.656 -3.215 1 78 189 ASP B C 1
ATOM 3426 O O . ASP B 1 189 ? 0.679 -19 -4.133 1 78 189 ASP B O 1
ATOM 3430 N N . GLY B 1 190 ? -1.028 -20.141 -3.219 1 89.75 190 GLY B N 1
ATOM 3431 C CA . GLY B 1 190 ? -1.836 -19.922 -4.41 1 89.75 190 GLY B CA 1
ATOM 3432 C C . GLY B 1 190 ? -1.861 -18.484 -4.863 1 89.75 190 GLY B C 1
ATOM 3433 O O . GLY B 1 190 ? -1.938 -17.562 -4.035 1 89.75 190 GLY B O 1
ATOM 3434 N N . GLY B 1 191 ? -1.675 -18.359 -6.211 1 93.25 191 GLY B N 1
ATOM 3435 C CA . GLY B 1 191 ? -1.693 -17.016 -6.766 1 93.25 191 GLY B CA 1
ATOM 3436 C C . GLY B 1 191 ? -0.326 -16.359 -6.785 1 93.25 191 GLY B C 1
ATOM 3437 O O . GLY B 1 191 ? -0.135 -15.328 -7.434 1 93.25 191 GLY B O 1
ATOM 3438 N N . GLY B 1 192 ? 0.605 -16.953 -6.09 1 92.19 192 GLY B N 1
ATOM 3439 C CA . GLY B 1 192 ? 1.966 -16.438 -6.098 1 92.19 192 GLY B CA 1
ATOM 3440 C C . GLY B 1 192 ? 2.668 -16.625 -7.43 1 92.19 192 GLY B C 1
ATOM 3441 O O . GLY B 1 192 ? 2.16 -17.328 -8.312 1 92.19 192 GLY B O 1
ATOM 3442 N N . PRO B 1 193 ? 3.814 -16.031 -7.5 1 93.44 193 PRO B N 1
ATOM 3443 C CA . PRO B 1 193 ? 4.492 -16.031 -8.805 1 93.44 193 PRO B CA 1
ATOM 3444 C C . PRO B 1 193 ? 5.449 -17.203 -8.969 1 93.44 193 PRO B C 1
ATOM 3446 O O . PRO B 1 193 ? 6.094 -17.625 -8 1 93.44 193 PRO B O 1
ATOM 3449 N N . LEU B 1 194 ? 5.484 -17.734 -10.141 1 93.19 194 LEU B N 1
ATOM 3450 C CA . LEU B 1 194 ? 6.629 -18.484 -10.664 1 93.19 194 LEU B CA 1
ATOM 3451 C C . LEU B 1 194 ? 7.566 -17.562 -11.438 1 93.19 194 LEU B C 1
ATOM 3453 O O . LEU B 1 194 ? 7.191 -17.031 -12.492 1 93.19 194 LEU B O 1
ATOM 3457 N N . ILE B 1 195 ? 8.75 -17.375 -10.891 1 93.19 195 ILE B N 1
ATOM 3458 C CA . ILE B 1 195 ? 9.68 -16.406 -11.453 1 93.19 195 ILE B CA 1
ATOM 3459 C C . ILE B 1 195 ? 10.812 -17.141 -12.164 1 93.19 195 ILE B C 1
ATOM 3461 O O . ILE B 1 195 ? 11.547 -17.906 -11.539 1 93.19 195 ILE B O 1
ATOM 3465 N N . CYS B 1 196 ? 10.953 -16.938 -13.461 1 93.06 196 CYS B N 1
ATOM 3466 C CA . CYS B 1 196 ? 12.031 -17.5 -14.273 1 93.06 196 CYS B CA 1
ATOM 3467 C C . CYS B 1 196 ? 12.828 -16.391 -14.945 1 93.06 196 CYS B C 1
ATOM 3469 O O . CYS B 1 196 ? 12.273 -15.586 -15.695 1 93.06 196 CYS B O 1
ATOM 3471 N N . SER B 1 197 ? 14.141 -16.375 -14.672 1 91.5 197 SER B N 1
ATOM 3472 C CA . SER B 1 197 ? 15.039 -15.367 -15.219 1 91.5 197 SER B CA 1
ATOM 3473 C C . SER B 1 197 ? 14.547 -13.961 -14.898 1 91.5 197 SER B C 1
ATOM 3475 O O . SER B 1 197 ? 14.508 -13.094 -15.781 1 91.5 197 SER B O 1
ATOM 3477 N N . GLY B 1 198 ? 13.93 -13.805 -13.758 1 89.94 198 GLY B N 1
ATOM 3478 C CA . GLY B 1 198 ? 13.586 -12.492 -13.227 1 89.94 198 GLY B CA 1
ATOM 3479 C C . GLY B 1 198 ? 12.211 -12.016 -13.672 1 89.94 198 GLY B C 1
ATOM 3480 O O . GLY B 1 198 ? 11.797 -10.906 -13.328 1 89.94 198 GLY B O 1
ATOM 3481 N N . LYS B 1 199 ? 11.508 -12.852 -14.398 1 91.19 199 LYS B N 1
ATOM 3482 C CA . LYS B 1 199 ? 10.172 -12.5 -14.875 1 91.19 199 LYS B CA 1
ATOM 3483 C C . LYS B 1 199 ? 9.125 -13.477 -14.359 1 91.19 199 LYS B C 1
ATOM 3485 O O . LYS B 1 199 ? 9.414 -14.664 -14.164 1 91.19 199 LYS B O 1
ATOM 3490 N N . GLN B 1 200 ? 7.984 -12.945 -14.148 1 93.19 200 GLN B N 1
ATOM 3491 C CA . GLN B 1 200 ? 6.898 -13.836 -13.766 1 93.19 200 GLN B CA 1
ATOM 3492 C C . GLN B 1 200 ? 6.371 -14.609 -14.969 1 93.19 200 GLN B C 1
ATOM 3494 O O . GLN B 1 200 ? 5.742 -14.039 -15.859 1 93.19 200 GLN B O 1
ATOM 3499 N N . ARG B 1 201 ? 6.574 -15.906 -14.922 1 92.62 201 ARG B N 1
ATOM 3500 C CA . ARG B 1 201 ? 6.219 -16.75 -16.062 1 92.62 201 ARG B CA 1
ATOM 3501 C C . ARG B 1 201 ? 5.043 -17.672 -15.711 1 92.62 201 ARG B C 1
ATOM 3503 O O . ARG B 1 201 ? 4.539 -18.391 -16.578 1 92.62 201 ARG B O 1
ATOM 3510 N N . GLY B 1 202 ? 4.609 -17.562 -14.469 1 94 202 GLY B N 1
ATOM 3511 C CA . GLY B 1 202 ? 3.484 -18.375 -14.055 1 94 202 GLY B CA 1
ATOM 3512 C C . GLY B 1 202 ? 2.881 -17.938 -12.734 1 94 202 GLY B C 1
ATOM 3513 O O . GLY B 1 202 ? 3.396 -17.031 -12.086 1 94 202 GLY B O 1
ATOM 3514 N N . ILE B 1 203 ? 1.776 -18.578 -12.406 1 94.31 203 ILE B N 1
ATOM 3515 C CA . ILE B 1 203 ? 1.036 -18.359 -11.172 1 94.31 203 ILE B CA 1
ATOM 3516 C C . ILE B 1 203 ? 0.805 -19.688 -10.461 1 94.31 203 ILE B C 1
ATOM 3518 O O . ILE B 1 203 ? 0.352 -20.656 -11.086 1 94.31 203 ILE B O 1
ATOM 3522 N N . VAL B 1 204 ? 1.099 -19.734 -9.172 1 93.31 204 VAL B N 1
ATOM 3523 C CA . VAL B 1 204 ? 0.846 -20.953 -8.422 1 93.31 204 VAL B CA 1
ATOM 3524 C C . VAL B 1 204 ? -0.638 -21.312 -8.5 1 93.31 204 VAL B C 1
ATOM 3526 O O . VAL B 1 204 ? -1.492 -20.531 -8.086 1 93.31 204 VAL B O 1
ATOM 3529 N N . SER B 1 205 ? -0.959 -22.531 -8.984 1 93.62 205 SER B N 1
ATOM 3530 C CA . SER B 1 205 ? -2.348 -22.922 -9.203 1 93.62 205 SER B CA 1
ATOM 3531 C C . SER B 1 205 ? -2.77 -24.031 -8.25 1 93.62 205 SER B C 1
ATOM 3533 O O . SER B 1 205 ? -3.617 -23.812 -7.375 1 93.62 205 SER B O 1
ATOM 3535 N N . PHE B 1 206 ? -2.119 -25.234 -8.383 1 89.88 206 PHE B N 1
ATOM 3536 C CA . PHE B 1 206 ? -2.553 -26.297 -7.492 1 89.88 206 PHE B CA 1
ATOM 3537 C C . PHE B 1 206 ? -1.467 -27.359 -7.344 1 89.88 206 PHE B C 1
ATOM 3539 O O . PHE B 1 206 ? -0.498 -27.375 -8.109 1 89.88 206 PHE B O 1
ATOM 3546 N N . VAL B 1 207 ? -1.658 -28.078 -6.285 1 85.94 207 VAL B N 1
ATOM 3547 C CA . VAL B 1 207 ? -0.878 -29.281 -6.016 1 85.94 207 VAL B CA 1
ATOM 3548 C C . VAL B 1 207 ? -1.784 -30.375 -5.441 1 85.94 207 VAL B C 1
ATOM 3550 O O . VAL B 1 207 ? -2.686 -30.078 -4.652 1 85.94 207 VAL B O 1
ATOM 3553 N N . LYS B 1 208 ? -1.59 -31.562 -5.883 1 81.31 208 LYS B N 1
ATOM 3554 C CA . LYS B 1 208 ? -2.412 -32.656 -5.352 1 81.31 208 LYS B CA 1
ATOM 3555 C C . LYS B 1 208 ? -2.121 -32.875 -3.871 1 81.31 208 LYS B C 1
ATOM 3557 O O . LYS B 1 208 ? -3.045 -33.031 -3.068 1 81.31 208 LYS B O 1
ATOM 3562 N N . LYS B 1 209 ? -0.889 -32.938 -3.461 1 76.88 209 LYS B N 1
ATOM 3563 C CA . LYS B 1 209 ? -0.44 -33.094 -2.08 1 76.88 209 LYS B CA 1
ATOM 3564 C C . LYS B 1 209 ? 0.834 -32.281 -1.828 1 76.88 209 LYS B C 1
ATOM 3566 O O . LYS B 1 209 ? 1.791 -32.375 -2.602 1 76.88 209 LYS B O 1
ATOM 3571 N N . CYS B 1 210 ? 0.678 -31.547 -0.733 1 73.69 210 CYS B N 1
ATOM 3572 C CA . CYS B 1 210 ? 1.823 -30.688 -0.419 1 73.69 210 CYS B CA 1
ATOM 3573 C C . CYS B 1 210 ? 3.037 -31.531 -0.039 1 73.69 210 CYS B C 1
ATOM 3575 O O . CYS B 1 210 ? 2.902 -32.562 0.646 1 73.69 210 CYS B O 1
ATOM 3577 N N . ASP B 1 211 ? 4.188 -31.172 -0.506 1 70.69 211 ASP B N 1
ATOM 3578 C CA . ASP B 1 211 ? 5.496 -31.672 -0.111 1 70.69 211 ASP B CA 1
ATOM 3579 C C . ASP B 1 211 ? 5.664 -33.125 -0.518 1 70.69 211 ASP B C 1
ATOM 3581 O O . ASP B 1 211 ? 6.246 -33.938 0.226 1 70.69 211 ASP B O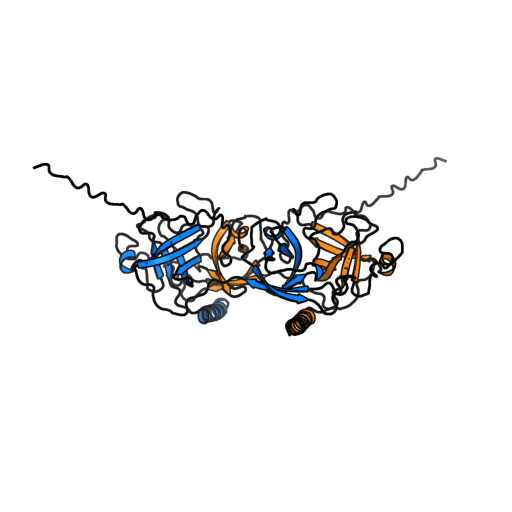 1
ATOM 3585 N N . HIS B 1 212 ? 5.047 -33.594 -1.541 1 75.19 212 HIS B N 1
ATOM 3586 C CA . HIS B 1 212 ? 5.23 -34.938 -2.098 1 75.19 212 HIS B CA 1
ATOM 3587 C C . HIS B 1 212 ? 5.863 -34.875 -3.484 1 75.19 212 HIS B C 1
ATOM 3589 O O . HIS B 1 212 ? 5.32 -34.25 -4.391 1 75.19 212 HIS B O 1
ATOM 3595 N N . PRO B 1 213 ? 7.02 -35.531 -3.607 1 73.94 213 PRO B N 1
ATOM 3596 C CA . PRO B 1 213 ? 7.723 -35.469 -4.891 1 73.94 213 PRO B CA 1
ATOM 3597 C C . PRO B 1 213 ? 6.875 -35.969 -6.055 1 73.94 213 PRO B C 1
ATOM 3599 O O . PRO B 1 213 ? 7.094 -35.594 -7.203 1 73.94 213 PRO B O 1
ATOM 3602 N N . GLU B 1 214 ? 5.945 -36.875 -5.809 1 81.69 214 GLU B N 1
ATOM 3603 C CA . GLU B 1 214 ? 5.094 -37.438 -6.852 1 81.69 214 GLU B CA 1
ATOM 3604 C C . GLU B 1 214 ? 4.012 -36.438 -7.273 1 81.69 214 GLU B C 1
ATOM 3606 O O . GLU B 1 214 ? 3.273 -36.688 -8.227 1 81.69 214 GLU B O 1
ATOM 3611 N N . ASN B 1 215 ? 3.988 -35.344 -6.664 1 85.06 215 ASN B N 1
ATOM 3612 C CA . ASN B 1 215 ? 2.988 -34.312 -6.977 1 85.06 215 ASN B CA 1
ATOM 3613 C C . ASN B 1 215 ? 3.625 -32.938 -7.176 1 85.06 215 ASN B C 1
ATOM 3615 O O . ASN B 1 215 ? 3.447 -32.062 -6.352 1 85.06 215 ASN B O 1
ATOM 3619 N N . PRO B 1 216 ? 4.375 -32.875 -8.32 1 88.94 216 PRO B N 1
ATOM 3620 C CA . PRO B 1 216 ? 4.949 -31.547 -8.578 1 88.94 216 PRO B CA 1
ATOM 3621 C C . PRO B 1 216 ? 3.896 -30.453 -8.641 1 88.94 216 PRO B C 1
ATOM 3623 O O . PRO B 1 216 ? 2.711 -30.734 -8.828 1 88.94 216 PRO B O 1
ATOM 3626 N N . GLY B 1 217 ? 4.305 -29.25 -8.352 1 90.81 217 GLY B N 1
ATOM 3627 C CA . GLY B 1 217 ? 3.381 -28.141 -8.422 1 90.81 217 GLY B CA 1
ATOM 3628 C C . GLY B 1 217 ? 2.959 -27.797 -9.836 1 90.81 217 GLY B C 1
ATOM 3629 O O . GLY B 1 217 ? 3.764 -27.891 -10.766 1 90.81 217 GLY B O 1
ATOM 3630 N N . ILE B 1 218 ? 1.714 -27.469 -10 1 93.25 218 ILE B N 1
ATOM 3631 C CA . ILE B 1 218 ? 1.196 -27 -11.281 1 93.25 218 ILE B CA 1
ATOM 3632 C C . ILE B 1 218 ? 0.975 -25.484 -11.219 1 93.25 218 ILE B C 1
ATOM 3634 O O . ILE B 1 218 ? 0.441 -24.969 -10.234 1 93.25 218 ILE B O 1
ATOM 3638 N N . TYR B 1 219 ? 1.417 -24.859 -12.25 1 94.19 219 TYR B N 1
ATOM 3639 C CA . TYR B 1 219 ? 1.326 -23.406 -12.398 1 94.19 219 TYR B CA 1
ATOM 3640 C C . TYR B 1 219 ? 0.565 -23.031 -13.664 1 94.19 219 TYR B C 1
ATOM 3642 O O . TYR B 1 219 ? 0.628 -23.75 -14.664 1 94.19 219 TYR B O 1
ATOM 3650 N N . THR B 1 220 ? -0.157 -21.922 -13.531 1 94.62 220 THR B N 1
ATOM 3651 C CA . THR B 1 220 ? -0.736 -21.406 -14.766 1 94.62 220 THR B CA 1
ATOM 3652 C C . THR B 1 220 ? 0.346 -20.812 -15.664 1 94.62 220 THR B C 1
ATOM 3654 O O . THR B 1 220 ? 1.198 -20.047 -15.195 1 94.62 220 THR B O 1
ATOM 3657 N N . HIS B 1 221 ? 0.317 -21.297 -16.859 1 91.56 221 HIS B N 1
ATOM 3658 C CA . HIS B 1 221 ? 1.268 -20.75 -17.812 1 91.56 221 HIS B CA 1
ATOM 3659 C C . HIS B 1 221 ? 0.857 -19.344 -18.266 1 91.56 221 HIS B C 1
ATOM 3661 O O . HIS B 1 221 ? -0.23 -19.156 -18.812 1 91.56 221 HIS B O 1
ATOM 3667 N N . GLN B 1 222 ? 1.645 -18.438 -17.922 1 81.56 222 GLN B N 1
ATOM 3668 C CA . GLN B 1 222 ? 1.347 -17.047 -18.297 1 81.56 222 GLN B CA 1
ATOM 3669 C C . GLN B 1 222 ? 1.852 -16.75 -19.703 1 81.56 222 GLN B C 1
ATOM 3671 O O . GLN B 1 222 ? 3.061 -16.688 -19.938 1 81.56 222 GLN B O 1
ATOM 3676 N N . PHE B 1 223 ? 0.922 -16.922 -20.766 1 67 223 PHE B N 1
ATOM 3677 C CA . PHE B 1 223 ? 1.226 -16.625 -22.172 1 67 223 PHE B CA 1
ATOM 3678 C C . PHE B 1 223 ? 0.864 -15.18 -22.5 1 67 223 PHE B C 1
ATOM 3680 O O . PHE B 1 223 ? 0.825 -14.797 -23.672 1 67 223 PHE B O 1
ATOM 3687 N N . VAL B 1 224 ? 0.278 -14.492 -21.672 1 57.84 224 VAL B N 1
ATOM 3688 C CA . VAL B 1 224 ? -0.334 -13.242 -22.125 1 57.84 224 VAL B CA 1
ATOM 3689 C C . VAL B 1 224 ? 0.537 -12.062 -21.703 1 57.84 224 VAL B C 1
ATOM 3691 O O . VAL B 1 224 ? 1.021 -12.008 -20.578 1 57.84 224 VAL B O 1
ATOM 3694 N N . ASP B 1 225 ? 0.912 -11.344 -22.719 1 54.91 225 ASP B N 1
ATOM 3695 C CA . ASP B 1 225 ? 1.581 -10.078 -22.438 1 54.91 225 ASP B CA 1
ATOM 3696 C C . ASP B 1 225 ? 0.711 -9.172 -21.578 1 54.91 225 ASP B C 1
ATOM 3698 O O . ASP B 1 225 ? -0.511 -9.328 -21.531 1 54.91 225 ASP B O 1
ATOM 3702 N N . THR B 1 226 ? 1.38 -8.422 -20.672 1 55.19 226 THR B N 1
ATOM 3703 C CA . THR B 1 226 ? 0.768 -7.492 -19.734 1 55.19 226 THR B CA 1
ATOM 3704 C C . THR B 1 226 ? -0.406 -6.762 -20.375 1 55.19 226 THR B C 1
ATOM 3706 O O . THR B 1 226 ? -1.454 -6.582 -19.75 1 55.19 226 THR B O 1
ATOM 3709 N N . ASN B 1 227 ? -0.151 -6.297 -21.562 1 53.88 227 ASN B N 1
ATOM 3710 C CA . ASN B 1 227 ? -1.147 -5.473 -22.234 1 53.88 227 ASN B CA 1
ATOM 3711 C C . ASN B 1 227 ? -2.434 -6.25 -22.5 1 53.88 227 ASN B C 1
ATOM 3713 O O . ASN B 1 227 ? -3.531 -5.707 -22.359 1 53.88 227 ASN B O 1
ATOM 3717 N N . LYS B 1 228 ? -2.234 -7.484 -22.766 1 58.78 228 LYS B N 1
ATOM 3718 C CA . LYS B 1 228 ? -3.398 -8.281 -23.141 1 58.78 228 LYS B CA 1
ATOM 3719 C C . LYS B 1 228 ? -4.16 -8.75 -21.906 1 58.78 228 LYS B C 1
ATOM 3721 O O . LYS B 1 228 ? -5.387 -8.883 -21.938 1 58.78 228 LYS B O 1
ATOM 3726 N N . LEU B 1 229 ? -3.438 -8.922 -20.906 1 60.38 229 LEU B N 1
ATOM 3727 C CA . LEU B 1 229 ? -4.098 -9.383 -19.688 1 60.38 229 LEU B CA 1
ATOM 3728 C C . LEU B 1 229 ? -5.117 -8.359 -19.203 1 60.38 229 LEU B C 1
ATOM 3730 O O . LEU B 1 229 ? -6.246 -8.711 -18.859 1 60.38 229 LEU B O 1
ATOM 3734 N N . SER B 1 230 ? -4.613 -7.09 -19.203 1 57.41 230 SER B N 1
ATOM 3735 C CA . SER B 1 230 ? -5.5 -6.027 -18.734 1 57.41 230 SER B CA 1
ATOM 3736 C C . SER B 1 230 ? -6.715 -5.883 -19.641 1 57.41 230 SER B C 1
ATOM 3738 O O . SER B 1 230 ? -7.836 -5.699 -19.172 1 57.41 230 SER B O 1
ATOM 3740 N N . LEU B 1 231 ? -6.418 -5.98 -20.906 1 51.22 231 LEU B N 1
ATOM 3741 C CA . LEU B 1 231 ? -7.488 -5.844 -21.891 1 51.22 231 LEU B CA 1
ATOM 3742 C C . LEU B 1 231 ? -8.469 -7.008 -21.797 1 51.22 231 LEU B C 1
ATOM 3744 O O . LEU B 1 231 ? -9.68 -6.809 -21.828 1 51.22 231 LEU B O 1
ATOM 3748 N N . LYS B 1 232 ? -7.918 -8.062 -21.625 1 54.28 232 LYS B N 1
ATOM 3749 C CA . LYS B 1 232 ? -8.773 -9.242 -21.609 1 54.28 232 LYS B CA 1
ATOM 3750 C C . LYS B 1 232 ? -9.57 -9.336 -20.312 1 54.28 232 LYS B C 1
ATOM 3752 O O . LYS B 1 232 ? -10.734 -9.727 -20.328 1 54.28 232 LYS B O 1
ATOM 3757 N N . CYS B 1 233 ? -8.945 -8.914 -19.328 1 52.91 233 CYS B N 1
ATOM 3758 C CA . CYS B 1 233 ? -9.656 -8.953 -18.062 1 52.91 233 CYS B CA 1
ATOM 3759 C C . CYS B 1 233 ? -10.727 -7.871 -18 1 52.91 233 CYS B C 1
ATOM 3761 O O . CYS B 1 233 ? -11.812 -8.094 -17.453 1 52.91 233 CYS B O 1
ATOM 3763 N N . HIS B 1 234 ? -10.352 -6.719 -18.547 1 54.31 234 HIS B N 1
ATOM 3764 C CA . HIS B 1 234 ? -11.32 -5.637 -18.578 1 54.31 234 HIS B CA 1
ATOM 3765 C C . HIS B 1 234 ? -12.508 -5.984 -19.469 1 54.31 234 HIS B C 1
ATOM 3767 O O . HIS B 1 234 ? -13.664 -5.715 -19.109 1 54.31 234 HIS B O 1
ATOM 3773 N N . LEU B 1 235 ? -12.227 -6.574 -20.641 1 46.62 235 LEU B N 1
ATOM 3774 C CA . LEU B 1 235 ? -13.289 -6.887 -21.578 1 46.62 235 LEU B CA 1
ATOM 3775 C C . LEU B 1 235 ? -14.195 -7.984 -21.031 1 46.62 235 LEU B C 1
ATOM 3777 O O . LEU B 1 235 ? -15.406 -7.984 -21.297 1 46.62 235 LEU B O 1
ATOM 3781 N N . HIS B 1 236 ? -13.672 -8.844 -20.359 1 45.31 236 HIS B N 1
ATOM 3782 C CA . HIS B 1 236 ? -14.484 -9.945 -19.859 1 45.31 236 HIS B CA 1
ATOM 3783 C C . HIS B 1 236 ? -15.312 -9.516 -18.656 1 45.31 236 HIS B C 1
ATOM 3785 O O . HIS B 1 236 ? -16.453 -9.953 -18.5 1 45.31 236 HIS B O 1
ATOM 3791 N N . THR B 1 237 ? -14.789 -8.82 -17.75 1 45.97 237 THR B N 1
ATOM 3792 C CA . THR B 1 237 ? -15.578 -8.375 -16.609 1 45.97 237 THR B CA 1
ATOM 3793 C C . THR B 1 237 ? -16.781 -7.543 -17.078 1 45.97 237 THR B C 1
ATOM 3795 O O . THR B 1 237 ? -17.844 -7.574 -16.453 1 45.97 237 THR B O 1
ATOM 3798 N N . GLN B 1 238 ? -16.656 -6.703 -18.078 1 43.34 238 GLN B N 1
ATOM 3799 C CA . GLN B 1 238 ? -17.844 -6.031 -18.594 1 43.34 238 GLN B CA 1
ATOM 3800 C C . GLN B 1 238 ? -18.906 -7.043 -19.016 1 43.34 238 GLN B C 1
ATOM 3802 O O . GLN B 1 238 ? -20.094 -6.781 -18.906 1 43.34 238 GLN B O 1
ATOM 3807 N N . LYS B 1 239 ? -18.594 -8.125 -19.562 1 37.97 239 LYS B N 1
ATOM 3808 C CA . LYS B 1 239 ? -19.625 -9.062 -20 1 37.97 239 LYS B CA 1
ATOM 3809 C C . LYS B 1 239 ? -20.25 -9.789 -18.812 1 37.97 239 LYS B C 1
ATOM 3811 O O . LYS B 1 239 ? -21.375 -10.281 -18.891 1 37.97 239 LYS B O 1
ATOM 3816 N N . GLN B 1 240 ? -19.734 -10.227 -17.844 1 33.34 240 GLN B N 1
ATOM 3817 C CA . GLN B 1 240 ? -20.375 -10.961 -16.766 1 33.34 240 GLN B CA 1
ATOM 3818 C C . GLN B 1 240 ? -21.328 -10.055 -15.992 1 33.34 240 GLN B C 1
ATOM 3820 O O . GLN B 1 240 ? -22.219 -10.531 -15.273 1 33.34 240 GLN B O 1
ATOM 3825 N N . PHE B 1 241 ? -21.172 -8.859 -15.867 1 28.27 241 PHE B N 1
ATOM 3826 C CA . PHE B 1 241 ? -22.156 -8.008 -15.211 1 28.27 241 PHE B CA 1
ATOM 3827 C C . PHE B 1 241 ? -23.156 -7.461 -16.219 1 28.27 241 PHE B C 1
ATOM 3829 O O . PHE B 1 241 ? -24.016 -6.648 -15.875 1 28.27 241 PHE B O 1
ATOM 3836 N N . VAL B 1 242 ? -23 -7.871 -17.531 1 24.72 242 VAL B N 1
ATOM 3837 C CA . VAL B 1 242 ? -24.203 -7.676 -18.344 1 24.72 242 VAL B CA 1
ATOM 3838 C C . VAL B 1 242 ? -25.016 -8.969 -18.391 1 24.72 242 VAL B C 1
ATOM 3840 O O . VAL B 1 242 ? -24.469 -10.047 -18.641 1 24.72 242 VAL B O 1
#

Secondary structure (DSSP, 8-state):
-------------------TT-S-----TTEEEEEETTEEEEEEEEEETTEEEE-GGG---TT-EEEEGGGGTSTTS-TTTEEEEEEEEPTT-BTTTTBT--EEEEEEE--PPPPS--PPPPTT-EEEEEE-PPBTTB-S----EEEEEEEE-HHHHTSTTTTTTSS---TTEEEEE-SS-S----TT-TT-EEEETTEEEEEEEE-SSTT-TTS-EEEEE--S-HHHHHHHHHHHHHHHT-/-------------------TT-S-----TTEEEEEETTEEEEEEEEEETTEEEE-GGG---TT-EEEEGGGGT-TTS-TTTEEEEEEEEPTT--TTT-TT--EEEEEEE--PPPPS--PPPPTT-EEEEEE-PPPSS--S----EEEEEEEE-HHHHTSTTTTTTTT---TTEEEEE-SS-S----TT-TT-EEEETTEEEEEEEE-SSTT-TTS-EEEEE--S-HHHHHHHHHHHHHHHT-

InterPro domains:
  IPR001254 Serine proteases, trypsin domain [PF00089] (22-221)
  IPR001254 Serine proteases, trypsin domain [PS50240] (13-242)
  IPR001254 Serine proteases, trypsin domain [SM00020] (16-229)
  IPR001254 Serine proteases, trypsin domain [cd00190] (21-220)
  IPR001314 Peptidase S1A, chymotrypsin family [PR00722] (43-58)
  IPR001314 Peptidase S1A, chymotrypsin family [PR00722] (97-111)
  IPR001314 Peptidase S1A, chymotrypsin family [PR00722] (183-195)
  IPR009003 Peptidase S1, PA clan [SSF50494] (24-220)
  IPR018114 Serine proteases, trypsin family, histidine active site [PS00134] (53-58)

Sequence (484 aa):
MMCLFNLIQMAFLIGQSTDISDGEEHSIPYMVGIIKHKHLLCAGTFIKQNWVLTAAHCFPDEKTYIGVGRQAIIKDEGKDFINITKVFFYPGFNPKTFENDIMLLKLKINILPLPNSTHDLKAGTVCIVKGWGTTSKRRRFKKFRAINVTIIDRKICNDKKHYNSHPFVTMKMVCAGDKNSRKDLCVGDGGGPLICSGKQRGIVSFVKKCDHPENPGIYTHQFVDTNKLSLKCHLHTQKQFVMMCLFNLIQMAFLIGQSTDISDGEEHSIPYMVGIIKHKHLLCAGTFIKQNWVLTAAHCFPDEKTYIGVGRQAIIKDEGKDFINITKVFFYPGFNPKTFENDIMLLKLKINILPLPNSTHDLKAGTVCIVKGWGTTSKRRRFKKFRAINVTIIDRKICNDKKHYNSHPFVTMKMVCAGDKNSRKDLCVGDGGGPLICSGKQRGIVSFVKKCDHPENPGIYTHQFVDTNKLSLKCHLHTQKQFV

Solvent-accessible surface area (backbone atoms only — not comparable to full-atom values): 25165 Å² total; per-residue (Å²): 137,81,79,75,76,75,76,74,74,74,75,72,74,68,74,71,74,68,61,67,55,72,74,77,50,58,53,54,42,28,43,33,20,34,29,42,91,69,34,62,55,18,20,22,31,24,66,46,92,53,28,32,42,28,26,41,80,57,65,79,57,93,72,33,20,43,12,58,32,53,31,31,62,42,71,77,43,32,79,53,33,35,38,68,73,45,74,16,52,35,80,76,52,32,94,87,66,51,41,44,32,32,20,40,35,34,46,40,65,42,55,51,48,60,41,92,55,61,71,80,83,57,61,69,44,67,30,36,38,45,33,37,30,21,46,86,86,35,87,63,58,74,50,57,43,52,42,69,27,29,31,41,51,47,69,61,49,31,29,79,79,36,40,49,44,62,58,62,63,49,88,52,37,39,39,30,31,32,93,84,44,60,67,50,66,27,66,28,19,34,8,7,45,30,30,45,92,80,18,40,46,24,25,31,59,49,54,86,40,54,40,38,76,54,31,46,34,33,21,24,38,52,57,60,39,66,72,49,47,55,49,48,18,55,60,42,38,59,49,72,79,96,136,80,80,73,75,74,74,74,76,75,75,70,73,68,73,72,73,68,60,64,55,71,72,79,52,60,53,54,40,28,43,33,20,33,29,42,89,60,34,60,55,17,20,21,30,25,65,46,92,52,29,32,42,27,25,42,81,57,65,79,57,92,74,32,33,46,15,58,36,54,32,32,61,40,61,82,42,37,84,53,31,35,35,69,75,46,74,18,52,34,80,76,53,32,93,87,65,51,41,44,31,32,22,40,35,36,47,42,66,40,55,52,49,60,41,92,56,61,72,80,84,55,63,68,44,68,30,37,38,45,34,37,28,22,47,87,86,34,86,64,56,74,50,60,44,53,43,69,27,29,31,41,51,47,71,61,46,30,30,81,79,37,42,48,44,62,57,60,62,49,88,54,38,39,39,30,31,33,92,85,44,62,70,48,69,27,66,27,18,32,9,8,44,30,30,44,92,81,19,41,47,25,25,31,59,51,53,88,41,54,39,37,77,55,30,48,34,34,21,24,40,52,57,60,38,65,71,50,48,55,50,47,19,52,58,42,39,59,50,74,78,96

Foldseek 3Di:
DPPPPPPPPPPPPPVPPPPVPPPPQQADQFKKFWDAQQHGQWMWGDPDDQKTKTFQLSDDDQQIFIGHRNRSNGRPPDSAAKGFDDKDQDPPQDNVVRPSRIIMTGIDGDDQAADPALDADDFFAKWKAWWQFAAPPGHDSDDIDIDIKTWHDQVLCCPPLACVVVPRADSQKTFIGDPPWLAADHPGSFQTFTGGPRHGQWTFHDWPDRSDPSTTTMTGGDSDHPVVVVVVVVVVVVVVVD/DPPPPPPPPPPPPPVPPPCCPPPPQQADQFKKFWDAQLHGQWMWGDPDDQKTKTFQLSDDDQRIFIGHRNRSNGSPPDVAQKGFDDKDQDPPQDNVVRPSRIIMTGIDGDDQAADPALDADDFFAKWKAWWQFAAPPGHDSDDIDIDIKTWHDQVLCCPPLACVPVPRADSQKTFIGDPPWLAADHPGSFQTFTGGPRHGQWTFHDWPDRSDPSTTTMTGGDSDHPVVVVVVVVVVVVVVVD

Organism: Naja naja (NCBI:txid35670)

Nearest PDB structures (foldseek):
  1op8-assembly1_A  TM=5.647E-01  e=4.433E-19  Homo sapiens
  1orf-assembly1_A-2  TM=5.555E-01  e=4.249E-18  Homo sapiens
  1mzd-assembly1_A  TM=5.372E-01  e=2.944E-16  Homo sapiens
  1slx-assembly1_B-2  TM=5.010E-01  e=1.873E-16  Rattus norvegicus
  4doq-assembly2_C  TM=5.286E-01  e=5.883E-15  Sus scrofa

pLDDT: mean 74.3, std 21.78, range [21.64, 96.75]

=== Feature glossary ===
The record interleaves many kinds of information about one protein. Here is each kind framed as the question it answers.

Q: What does the local fold look like, residue by residue?
A: The Foldseek 3Di string encodes local tertiary geometry as a 20-letter alphabet — one character per residue — derived from the relative positions of nearby Cα atoms. Unlike the amino-acid sequence, 3Di is a direct function of the 3D structure, so two proteins with the same fold have similar 3Di strings even at low sequence identity.

Q: Which residues are in helices, strands, or loops?
A: The SS8 string is DSSP's per-residue secondary-structure call. α-helix (H) means an i→i+4 H-bond ladder; β-strand (E) means the residue participates in a β-sheet; 3₁₀ (G) and π (I) are tighter and wider helices; T/S are turns/bends; '-' is loop.

Q: How big and how compact is the whole molecule?
A: Radius of gyration (Rg) is the root-mean-square distance of Cα atoms from their centroid — a single number for overall size and compactness. A globular domain of N residues has Rg ≈ 2.2·N^0.38 Å; an extended or disordered chain has a much larger Rg. The Cα contact count is the number of residue pairs whose Cα atoms are within 8 Å and are more than four positions apart in sequence — a standard proxy for tertiary packing density. The bounding box is the smallest axis-aligned box enclosing all Cα atoms.

Q: Where is each backbone atom in 3D?
A: Structure coordinates are given as an mmCIF _atom_site loop: one row per atom with element, residue name, chain id, sequence number, and x/y/z position in Å. Only the four main-chain atoms per residue are included here; side chains are omitted to keep the record compact.

Q: What is the amino-acid chain?
A: Primary structure: the covalent order of the twenty standard amino acids along the backbone. Two proteins with the same sequence will (almost always) fold to the same structure; two with 30% identity often share a fold but not the details.

Q: What if only a Cα trace is available?
A: Three-state secondary structure (P-SEA) collapses the eight DSSP classes into helix (a), strand (b), and coil (c). P-SEA assigns these from Cα geometry alone — distances and angles — without requiring backbone oxygens, so it works on any Cα trace.

Q: What family and function is it annotated with?
A: Database cross-references. InterPro integrates a dozen domain/family signature databases into unified entries with residue-range hits. GO terms attach function/process/location labels with evidence codes. CATH codes position the fold in a four-level structural taxonomy. Organism is the NCBI-taxonomy species name.

Q: How confident is the AlphaFold model at each residue?
A: pLDDT is the predicted lDDT-Cα score: AlphaFold's confidence that the local environment of each residue (all inter-atomic distances within 15 Å) is correctly placed. It is a per-residue number between 0 and 100, with higher meaning more reliable.

Q: How mobile is each atom in the crystal?
A: B-factor (Debye–Waller factor) reflects atomic displacement in the crystal lattice. It is an experimental observable (units Å²), not a prediction; low values mean the atom is pinned down, high values mean it moves or is heterogeneous across the crystal.

Q: Which residues are buried vs exposed?
A: SASA measures how much of the protein is reachable by solvent. It is computed by rolling a water-sized probe over the atomic surface and summing the exposed area (Å²). Per-residue SASA distinguishes core (buried, low SASA) from surface (exposed, high SASA) residues; total SASA is a whole-molecule size measure.

Q: What do the diagnostic plots show?
A: Plot images: a contact map (which residues are close in 3D, as an N×N binary image), a Ramachandran scatter (backbone torsion angles, revealing secondary-structure composition at a glance), and — for AlphaFold structures — a PAE heatmap (pairwise prediction confidence).

Q: What known structures does this most resemble?
A: The Foldseek neighbor list gives the closest experimentally determined structures in the PDB, ranked by structural alignment. TM-score near 1 means near-identical fold; near 0.3 means only rough topology match. This is how one finds what a novel AlphaFold prediction most resembles in the solved-structure universe.

Q: Are the domains correctly placed relative to each other?
A: Predicted aligned error is AlphaFold's pairwise confidence. Unlike pLDDT (per-residue), PAE is per-residue-pair and captures whether two parts of the structure are correctly placed relative to each other. Units are ångströms of expected positional error.

Q: What do the rendered images show?
A: Structure images are PyMOL renders from six orthogonal camera directions. Cartoon representation draws helices as coils and strands as arrows; sticks shows the backbone as bonds; surface shows the solvent-excluded envelope. Rainbow coloring maps sequence position to hue (blue→red, N→C); chain coloring assigns a distinct color per polypeptide.

Q: What are the backbone torsion angles?
A: φ (phi) and ψ (psi) are the two rotatable backbone dihedrals per residue: φ is the C(i-1)–N–Cα–C torsion, ψ is the N–Cα–C–N(i+1) torsion, both in degrees on (−180°, 180°]. α-helical residues cluster near (−60°, −45°); β-strand residues near (−120°, +130°). A Ramachandran plot is simply a scatter of (φ, ψ) for every residue.